Protein AF-A0A2H0G162-F1 (afdb_monomer)

Sequence (732 aa):
MFDRRSPAGIVLIYAVFAALWIVASGTLLTFTVTDPLLQSRIELAKGLAFVAVTSGLLYLLLKTWRARLDRESLLLWHFYEMPFIGMAVTSPSSQRWIQFNDRLCEIFGYSREEFAAKRWEEMTHPQDLESEVAEFERVMRGESEGYVMDKRGIRKDGAVVYVTVDVKCVRKTDGKVDYFIAMVRDITESKAAAAKIQRMTNLYAALSQCNQAIVRTGSEAELFPQVCRDAVEFGGMKLAWIGLLDATSQIVKPVASFGAGVEYLEGLSISADANFSTGRGPTGLALREDQPVWCQDFIRDARTAPWHELGASHGWAASAVLPLHRNGKVIGSFNLYAGEIDAFDEAAQTLLTEMALDISYALDNFEREAARQRAEARFALAAKVFEQSSEAITITDADNNIVRVNHAFTAITGYREADVLGQNPRLLASGRHDQDFYRVMWDAVNKGGSWQGEIWNRRKDGSVYPEWLSISRVCDVVGKVTEYIGIFSDITEHKKAEEDILRLAHFDPLTGLPNRLLLNDRVSLALSIAQRSQTPMAVLFLDLDHFKNINDTLGHHIGDELLIEMAKRLKTLVREEDTVSRLGGDEFILVLPTSDADGAAHVAEKLLEVVARRFQHEQHELVITTSIGIAMYPGDGEDFELLLKSADVAMYRAKQDGRNRYRFFKPEMQESSARNLQLENALRRALERGQLQLYYQPQVAMLDGRVIGAEALLRCIYRETPQFTLTNYYNS

Foldseek 3Di:
DPPCQPPVNLVVVLVVVLVCLVVVVVVVLVVPDPDPVVSVVVVVVSVVVSCVVSVVSSVVSVVVSVVVVVVVVVVVVCVQQPLFKKKFKAALPPQFTPDIYVNVCVQQVHDPVRNRPDHPLVFFDPVCSVVVVVQSVCVQVVVDQWDWDWGWTAHPVRDTWIKIKTKGFDADPVRGTGIIMIIIGGCRVVVVVVVVVQLLQLLVQLLVQLLVQLVVDLDPLSNQQSSQVSCVVRNVFQKKWKWFQDPPQQWTQTRYMDHFPVVVSVVDTAGLDPVDLSLLAQFSCCQVVVHKDWFLALLPDPRNVVCNVVCVVSQFGIKIKHFADAPRHGGIIMITTHNHGPSCPPSNVVSVNVSSVSRNVSNNVSVVVVVVVVVVVVVVVVVVCQQPDCWKKFKAFPVQQTQDIHPNVCVVQVDDGVRRGRHHPCVFALPPDDPVVVVVQVCCCVVVQKDWDWHWTAHPVGDIFIKTKIKGFDADPVRHTTMIMIIIDTCRVVVVVVVVVVQVVAADPLQSFGEPVVVQVLVVVLLVVCVVVVAKKKKKKKFKPCLVVCCVPVNVVVSSVLNNVLSVLLVVLDDPSKGWYDHDDRIIMIIGRRDDPVRVQVSQVVSQVSQQPWDDDDPDTDGIGMQMFMEMPPPQHSHDVSNVVQRVLQSVVCVVVPHSDYGYGDPVSVVVVVVVVVVVVVVVVLVVVVQWDWDWAFDADPPPRHGPGTDIDTDGHDDDDDDDDPPDDDDD

Secondary structure (DSSP, 8-state):
---TTSHHHHHHHHHHHHHHHHHHHHHHHHHH---HHHHHHHHHHHHHHHHHHHHHHHHHHHHHHHHHHHHHHHHHHHHHT-TT-EEEEE-TTT-BEEEE-HHHHHHHT--HHHHHH-BTGGGB-HHHHHHHHHHHHHHHTTS-SEEEEEEEEE-TTS-EEEEEEEEEEEE-TTSSEEEEEEEEEE-HHHHHHHHHHHHHHHHHHHHHHHHHHHHH-SSHHHHHHHHHHHHHHTT--SEEEEEEE-TTT-EEEEEEEEETTGGGGTT--EES-TTSGGGSSHHHHHHHHTS-EEES-TTT-GGGGGGHHHHHHHT--EEEEEEEEETTEEEEEEEEEESSTT---HHHHHHHHHHHHHHHHHHHHHHHHHHHHHHHHHHHHHHHHHHH-SSEEEEEETT--EEEE-HHHHHHH---HHHHTT--GGGGB-S-S-HHHHHHHHHHHHHHSEEEEEEEEE-TTS-EEEEEEEEEEEE-TTS-EEEEEEEEEE-HHHHHHHHHHHHHHHB-TTT-SB-HHHHHHHHHHHHHHHHHHT--EEEEEEEETTHHHHHHHH-HHHHHHHHHHHHHHHHHHS-SSSEEEEEETTEEEEEETT--HHHHHHHHHHHHHHHTS-EEETTEEE---EEEEEEEETTT-SSHHHHHHHHHHHHHHHHHTTSSSEEE--HHHHHHHHHHHHHHHHHHHHHHTT-EEEEEEEEE-TTT--EEEEEEEEEE---S------------

pLDDT: mean 86.8, std 10.55, range [28.14, 97.62]

Radius of gyration: 69.91 Å; Cα contacts (8 Å, |Δi|>4): 1158; chains: 1; bounding box: 92×84×248 Å

Mean predicted aligned error: 18.51 Å

Structure (mmCIF, N/CA/C/O backbone):
data_AF-A0A2H0G162-F1
#
_entry.id   AF-A0A2H0G162-F1
#
loop_
_atom_site.group_PDB
_atom_site.id
_atom_site.type_symbol
_atom_site.label_atom_id
_atom_site.label_alt_id
_atom_site.label_comp_id
_atom_site.label_asym_id
_atom_site.label_entity_id
_atom_site.label_seq_id
_atom_site.pdbx_PDB_ins_code
_atom_site.Cartn_x
_atom_site.Cartn_y
_atom_site.Cartn_z
_atom_site.occupancy
_atom_site.B_iso_or_equiv
_atom_site.auth_seq_id
_atom_site.auth_comp_id
_atom_site.auth_asym_id
_atom_site.auth_atom_id
_atom_site.pdbx_PDB_model_num
ATOM 1 N N . MET A 1 1 ? 28.637 -12.253 -99.901 1.00 35.78 1 MET A N 1
ATOM 2 C CA . MET A 1 1 ? 27.871 -11.010 -100.135 1.00 35.78 1 MET A CA 1
ATOM 3 C C . MET A 1 1 ? 28.815 -9.867 -99.790 1.00 35.78 1 MET A C 1
ATOM 5 O O . MET A 1 1 ? 29.050 -9.640 -98.614 1.00 35.78 1 MET A O 1
ATOM 9 N N . PHE A 1 2 ? 29.508 -9.288 -100.776 1.00 40.53 2 PHE A N 1
ATOM 10 C CA . PHE A 1 2 ? 30.519 -8.259 -100.505 1.00 40.53 2 PHE A CA 1
ATOM 11 C C . PHE A 1 2 ? 29.847 -7.077 -99.808 1.00 40.53 2 PHE A C 1
ATOM 13 O O . PHE A 1 2 ? 28.885 -6.528 -100.350 1.00 40.53 2 PHE A O 1
ATOM 20 N N . ASP A 1 3 ? 30.316 -6.721 -98.608 1.00 45.62 3 ASP A N 1
ATOM 21 C CA . ASP A 1 3 ? 29.845 -5.522 -97.929 1.00 45.62 3 ASP A CA 1
ATOM 22 C C . ASP A 1 3 ? 30.087 -4.349 -98.880 1.00 45.62 3 ASP A C 1
ATOM 24 O O . ASP A 1 3 ? 31.238 -4.001 -99.181 1.00 45.62 3 ASP A O 1
ATOM 28 N N . ARG A 1 4 ? 28.990 -3.765 -99.386 1.00 50.16 4 ARG A N 1
ATOM 29 C CA . ARG A 1 4 ? 28.976 -2.642 -100.341 1.00 50.16 4 ARG A CA 1
ATOM 30 C C . ARG A 1 4 ? 29.697 -1.395 -99.787 1.00 50.16 4 ARG A C 1
ATOM 32 O O . ARG A 1 4 ? 29.694 -0.357 -100.435 1.00 50.16 4 ARG A O 1
ATOM 39 N N . ARG A 1 5 ? 30.271 -1.486 -98.581 1.00 59.69 5 ARG A N 1
ATOM 40 C CA . ARG A 1 5 ? 30.808 -0.411 -97.742 1.00 59.69 5 ARG A CA 1
ATOM 41 C C . ARG A 1 5 ? 32.236 -0.671 -97.229 1.00 59.69 5 ARG A C 1
ATOM 43 O O . ARG A 1 5 ? 32.746 0.123 -96.447 1.00 59.69 5 ARG A O 1
ATOM 50 N N . SER A 1 6 ? 32.888 -1.745 -97.679 1.00 69.38 6 SER A N 1
ATOM 51 C CA . SER A 1 6 ? 34.336 -1.958 -97.505 1.00 69.38 6 SER A CA 1
ATOM 52 C C . SER A 1 6 ? 35.144 -1.114 -98.511 1.00 69.38 6 SER A C 1
ATOM 54 O O . SER A 1 6 ? 34.571 -0.679 -99.515 1.00 69.38 6 SER A O 1
ATOM 56 N N . PRO A 1 7 ? 36.467 -0.907 -98.328 1.00 72.44 7 PRO A N 1
ATOM 57 C CA . PRO A 1 7 ? 37.309 -0.258 -99.342 1.00 72.44 7 PRO A CA 1
ATOM 58 C C . PRO A 1 7 ? 37.157 -0.905 -100.727 1.00 72.44 7 PRO A C 1
ATOM 60 O O . PRO A 1 7 ? 37.029 -0.211 -101.732 1.00 72.44 7 PRO A O 1
ATOM 63 N N . ALA A 1 8 ? 37.046 -2.238 -100.766 1.00 75.12 8 ALA A N 1
ATOM 64 C CA . ALA A 1 8 ? 36.754 -2.992 -101.983 1.00 75.12 8 ALA A CA 1
ATOM 65 C C . ALA A 1 8 ? 35.363 -2.668 -102.564 1.00 75.12 8 ALA A C 1
ATOM 67 O O . ALA A 1 8 ? 35.210 -2.563 -103.779 1.00 75.12 8 ALA A O 1
ATOM 68 N N . GLY A 1 9 ? 34.356 -2.457 -101.711 1.00 76.19 9 GLY A N 1
ATOM 69 C CA . GLY A 1 9 ? 33.015 -2.027 -102.113 1.00 76.19 9 GLY A CA 1
ATOM 70 C C . GLY A 1 9 ? 32.983 -0.625 -102.732 1.00 76.19 9 GLY A C 1
ATOM 71 O O . GLY A 1 9 ? 32.328 -0.432 -103.754 1.00 76.19 9 GLY A O 1
ATOM 72 N N . ILE A 1 10 ? 33.732 0.333 -102.175 1.00 80.69 10 ILE A N 1
ATOM 73 C CA . ILE A 1 10 ? 33.864 1.696 -102.726 1.00 80.69 10 ILE A CA 1
ATOM 74 C C . ILE A 1 10 ? 34.536 1.657 -104.103 1.00 80.69 10 ILE A C 1
ATOM 76 O O . ILE A 1 10 ? 34.039 2.273 -105.047 1.00 80.69 10 ILE A O 1
ATOM 80 N N . VAL A 1 11 ? 35.621 0.885 -104.233 1.00 81.44 11 VAL A N 1
ATOM 81 C CA . VAL A 1 11 ? 36.318 0.680 -105.512 1.00 81.44 11 VAL A CA 1
ATOM 82 C C . VAL A 1 11 ? 35.384 0.052 -106.548 1.00 81.44 11 VAL A C 1
ATOM 84 O O . VAL A 1 11 ? 35.359 0.500 -107.691 1.00 81.44 11 VAL A O 1
ATOM 87 N N . LEU A 1 12 ? 34.564 -0.927 -106.155 1.00 82.19 12 LEU A N 1
ATOM 88 C CA . LEU A 1 12 ? 33.600 -1.567 -107.051 1.00 82.19 12 LEU A CA 1
ATOM 89 C C . LEU A 1 12 ? 32.512 -0.591 -107.528 1.00 82.19 12 LEU A C 1
ATOM 91 O O . LEU A 1 12 ? 32.215 -0.551 -108.719 1.00 82.19 12 LEU A O 1
ATOM 95 N N . ILE A 1 13 ? 31.939 0.218 -106.628 1.00 81.19 13 ILE A N 1
ATOM 96 C CA . ILE A 1 13 ? 30.923 1.231 -106.976 1.00 81.19 13 ILE A CA 1
ATOM 97 C C . ILE A 1 13 ? 31.503 2.256 -107.955 1.00 81.19 13 ILE A C 1
ATOM 99 O O . ILE A 1 13 ? 30.872 2.574 -108.965 1.00 81.19 13 ILE A O 1
ATOM 103 N N . TYR A 1 14 ? 32.719 2.734 -107.684 1.00 84.12 14 TYR A N 1
ATOM 104 C CA . TYR A 1 14 ? 33.433 3.645 -108.572 1.00 84.12 14 TYR A CA 1
ATOM 105 C C . TYR A 1 14 ? 33.688 3.013 -109.949 1.00 84.12 14 TYR A C 1
ATOM 107 O O . TYR A 1 14 ? 33.384 3.627 -110.971 1.00 84.12 14 TYR A O 1
ATOM 115 N N . ALA A 1 15 ? 34.188 1.774 -109.987 1.00 81.81 15 ALA A N 1
ATOM 116 C CA . ALA A 1 15 ? 34.491 1.061 -111.225 1.00 81.81 15 ALA A CA 1
ATOM 117 C C . ALA A 1 15 ? 33.241 0.829 -112.091 1.00 81.81 15 ALA A C 1
ATOM 119 O O . ALA A 1 15 ? 33.286 1.047 -113.301 1.00 81.81 15 ALA A O 1
ATOM 120 N N . VAL A 1 16 ? 32.112 0.448 -111.480 1.00 85.00 16 VAL A N 1
ATOM 121 C CA . VAL A 1 16 ? 30.832 0.256 -112.185 1.00 85.00 16 VAL A CA 1
ATOM 122 C C . VAL A 1 16 ? 30.326 1.572 -112.779 1.00 85.00 16 VAL A C 1
ATOM 124 O O . VAL A 1 16 ? 29.939 1.601 -113.948 1.00 85.00 16 VAL A O 1
ATOM 127 N N . PHE A 1 17 ? 30.366 2.671 -112.017 1.00 84.56 17 PHE A N 1
ATOM 128 C CA . PHE A 1 17 ? 29.961 3.989 -112.514 1.00 84.56 17 PHE A CA 1
ATOM 129 C C . PHE A 1 17 ? 30.860 4.465 -113.664 1.00 84.56 17 PHE A C 1
ATOM 131 O O . PHE A 1 17 ? 30.364 4.928 -114.693 1.00 84.56 17 PHE A O 1
ATOM 138 N N . ALA A 1 18 ? 32.178 4.301 -113.519 1.00 82.81 18 ALA A N 1
ATOM 139 C CA . ALA A 1 18 ? 33.146 4.676 -114.540 1.00 82.81 18 ALA A CA 1
ATOM 140 C C . ALA A 1 18 ? 32.936 3.896 -115.849 1.00 82.81 18 ALA A C 1
ATOM 142 O O . ALA A 1 18 ? 32.909 4.495 -116.925 1.00 82.81 18 ALA A O 1
ATOM 143 N N . ALA A 1 19 ? 32.722 2.579 -115.763 1.00 83.25 19 ALA A N 1
ATOM 144 C CA . ALA A 1 19 ? 32.454 1.735 -116.925 1.00 83.25 19 ALA A CA 1
ATOM 145 C C . ALA A 1 19 ? 31.152 2.132 -117.645 1.00 83.25 19 ALA A C 1
ATOM 147 O O . ALA A 1 19 ? 31.147 2.280 -118.869 1.00 83.25 19 ALA A O 1
ATOM 148 N N . LEU A 1 20 ? 30.069 2.371 -116.894 1.00 84.38 20 LEU A N 1
ATOM 149 C CA . LEU A 1 20 ? 28.783 2.825 -117.440 1.00 84.38 20 LEU A CA 1
ATOM 150 C C . LEU A 1 20 ? 28.909 4.159 -118.183 1.00 84.38 20 LEU A C 1
ATOM 152 O O . LEU A 1 20 ? 28.371 4.297 -119.281 1.00 84.38 20 LEU A O 1
ATOM 156 N N . TRP A 1 21 ? 29.649 5.119 -117.623 1.00 82.94 21 TRP A N 1
ATOM 157 C CA . TRP A 1 21 ? 29.884 6.411 -118.266 1.00 82.94 21 TRP A CA 1
ATOM 158 C C . TRP A 1 21 ? 30.631 6.267 -119.593 1.00 82.94 21 TRP A C 1
ATOM 160 O O . TRP A 1 21 ? 30.216 6.846 -120.600 1.00 82.94 21 TRP A O 1
ATOM 170 N N . ILE A 1 22 ? 31.721 5.491 -119.607 1.00 81.31 22 ILE A N 1
ATOM 171 C CA . ILE A 1 22 ? 32.555 5.295 -120.801 1.00 81.31 22 ILE A CA 1
ATOM 172 C C . ILE A 1 22 ? 31.717 4.722 -121.947 1.00 81.31 22 ILE A C 1
ATOM 174 O O . ILE A 1 22 ? 31.728 5.286 -123.046 1.00 81.31 22 ILE A O 1
ATOM 178 N N . VAL A 1 23 ? 30.956 3.657 -121.673 1.00 82.81 23 VAL A N 1
ATOM 179 C CA . VAL A 1 23 ? 30.134 2.965 -122.674 1.00 82.81 23 VAL A CA 1
ATOM 180 C C . VAL A 1 23 ? 28.986 3.853 -123.146 1.00 82.81 23 VAL A C 1
ATOM 182 O O . VAL A 1 23 ? 28.925 4.178 -124.330 1.00 82.81 23 VAL A O 1
ATOM 185 N N . ALA A 1 24 ? 28.119 4.308 -122.234 1.00 81.06 24 ALA A N 1
ATOM 186 C CA . ALA A 1 24 ? 26.891 5.020 -122.594 1.00 81.06 24 ALA A CA 1
ATOM 187 C C . ALA A 1 24 ? 27.177 6.341 -123.319 1.00 81.06 24 ALA A C 1
ATOM 189 O O . ALA A 1 24 ? 26.552 6.663 -124.331 1.00 81.06 24 ALA A O 1
ATOM 190 N N . SER A 1 25 ? 28.171 7.095 -122.843 1.00 78.88 25 SER A N 1
ATOM 191 C CA . SER A 1 25 ? 28.561 8.349 -123.480 1.00 78.88 25 SER A CA 1
ATOM 192 C C . SER A 1 25 ? 29.297 8.117 -124.806 1.00 78.88 25 SER A C 1
ATOM 194 O O . SER A 1 25 ? 29.261 8.973 -125.684 1.00 78.88 25 SER A O 1
ATOM 196 N N . GLY A 1 26 ? 29.994 6.986 -124.984 1.00 75.56 26 GLY A N 1
ATOM 197 C CA . GLY A 1 26 ? 30.649 6.633 -126.255 1.00 75.56 26 GLY A CA 1
ATOM 198 C C . GLY A 1 26 ? 29.636 6.329 -127.354 1.00 75.56 26 GLY A C 1
ATOM 199 O O . GLY A 1 26 ? 29.727 6.868 -128.458 1.00 75.56 26 GLY A O 1
ATOM 200 N N . THR A 1 27 ? 28.619 5.541 -127.014 1.00 77.19 27 THR A N 1
ATOM 201 C CA . THR A 1 27 ? 27.504 5.229 -127.915 1.00 77.19 27 THR A CA 1
ATOM 202 C C . THR A 1 27 ? 26.649 6.452 -128.239 1.00 77.19 27 THR A C 1
ATOM 204 O O . THR A 1 27 ? 26.214 6.610 -129.372 1.00 77.19 27 THR A O 1
ATOM 207 N N . LEU A 1 28 ? 26.428 7.361 -127.281 1.00 76.94 28 LEU A N 1
ATOM 208 C CA . LEU A 1 28 ? 25.620 8.557 -127.534 1.00 76.94 28 LEU A CA 1
ATOM 209 C C . LEU A 1 28 ? 26.306 9.519 -128.518 1.00 76.94 28 LEU A C 1
ATOM 211 O O . LEU A 1 28 ? 25.644 10.074 -129.391 1.00 76.94 28 LEU A O 1
ATOM 215 N N . LEU A 1 29 ? 27.630 9.694 -128.408 1.00 77.44 29 LEU A N 1
ATOM 216 C CA . LEU A 1 29 ? 28.386 10.591 -129.291 1.00 77.44 29 LEU A CA 1
ATOM 217 C C . LEU A 1 29 ? 28.366 10.124 -130.748 1.00 77.44 29 LEU A C 1
ATOM 219 O O . LEU A 1 29 ? 28.172 10.929 -131.653 1.00 77.44 29 LEU A O 1
ATOM 223 N N . THR A 1 30 ? 28.544 8.818 -130.955 1.00 71.94 30 THR A N 1
ATOM 224 C CA . THR A 1 30 ? 28.578 8.202 -132.290 1.00 71.94 30 THR A CA 1
ATOM 225 C C . THR A 1 30 ? 27.231 8.278 -133.007 1.00 71.94 30 THR A C 1
ATOM 227 O O . THR A 1 30 ? 27.205 8.364 -134.229 1.00 71.94 30 THR A O 1
ATOM 230 N N . PHE A 1 31 ? 26.118 8.307 -132.269 1.00 75.19 31 PHE A N 1
ATOM 231 C CA . PHE A 1 31 ? 24.780 8.467 -132.849 1.00 75.19 31 PHE A CA 1
ATOM 232 C C . PHE A 1 31 ? 24.391 9.917 -133.163 1.00 75.19 31 PHE A C 1
ATOM 234 O O . PHE A 1 31 ? 23.500 10.135 -133.979 1.00 75.19 31 PHE A O 1
ATOM 241 N N . THR A 1 32 ? 24.996 10.905 -132.502 1.00 71.50 32 THR A N 1
ATOM 242 C CA . THR A 1 32 ? 24.487 12.290 -132.508 1.00 71.50 32 THR A CA 1
ATOM 243 C C . THR A 1 32 ? 25.336 13.273 -133.306 1.00 71.50 32 THR A C 1
ATOM 245 O O . THR A 1 32 ? 24.821 14.313 -133.711 1.00 71.50 32 THR A O 1
ATOM 248 N N . VAL A 1 33 ? 26.612 12.969 -133.563 1.00 74.31 33 VAL A N 1
ATOM 249 C CA . VAL A 1 33 ? 27.542 13.892 -134.228 1.00 74.31 33 VAL A CA 1
ATOM 250 C C . VAL A 1 33 ? 28.228 13.193 -135.399 1.00 74.31 33 VAL A C 1
ATOM 252 O O . VAL A 1 33 ? 29.029 12.288 -135.199 1.00 74.31 33 VAL A O 1
ATOM 255 N N . THR A 1 34 ? 27.932 13.628 -136.626 1.00 70.88 34 THR A N 1
ATOM 256 C CA . THR A 1 34 ? 28.513 13.079 -137.867 1.00 70.88 34 THR A CA 1
ATOM 257 C C . THR A 1 34 ? 29.714 13.872 -138.399 1.00 70.88 34 THR A C 1
ATOM 259 O O . THR A 1 34 ? 30.368 13.413 -139.331 1.00 70.88 34 THR A O 1
ATOM 262 N N . ASP A 1 35 ? 30.014 15.053 -137.839 1.00 76.81 35 ASP A N 1
ATOM 263 C CA . ASP A 1 35 ? 31.179 15.872 -138.214 1.00 76.81 35 ASP A CA 1
ATOM 264 C C . ASP A 1 35 ? 32.448 15.406 -137.461 1.00 76.81 35 ASP A C 1
ATOM 266 O O . ASP A 1 35 ? 32.495 15.531 -136.230 1.00 76.81 35 ASP A O 1
ATOM 270 N N . PRO A 1 36 ? 33.499 14.926 -138.163 1.00 76.31 36 PRO A N 1
ATOM 271 C CA . PRO A 1 36 ? 34.716 14.399 -137.539 1.00 76.31 36 PRO A CA 1
ATOM 272 C C . PRO A 1 36 ? 35.464 15.412 -136.658 1.00 76.31 36 PRO A C 1
ATOM 274 O O . PRO A 1 36 ? 36.032 15.048 -135.625 1.00 76.31 36 PRO A O 1
ATOM 277 N N . LEU A 1 37 ? 35.472 16.695 -137.041 1.00 76.56 37 LEU A N 1
ATOM 278 C CA . LEU A 1 37 ? 36.187 17.749 -136.310 1.00 76.56 37 LEU A CA 1
ATOM 279 C C . LEU A 1 37 ? 35.451 18.129 -135.021 1.00 76.56 37 LEU A C 1
ATOM 281 O O . LEU A 1 37 ? 36.080 18.351 -133.980 1.00 76.56 37 LEU A O 1
ATOM 285 N N . LEU A 1 38 ? 34.117 18.168 -135.074 1.00 77.88 38 LEU A N 1
ATOM 286 C CA . LEU A 1 38 ? 33.275 18.425 -133.909 1.00 77.88 38 LEU A CA 1
ATOM 287 C C . LEU A 1 38 ? 33.291 17.235 -132.939 1.00 77.88 38 LEU A C 1
ATOM 289 O O . LEU A 1 38 ? 33.394 17.434 -131.728 1.00 77.88 38 LEU A O 1
ATOM 293 N N . GLN A 1 39 ? 33.275 16.006 -133.460 1.00 79.62 39 GLN A N 1
ATOM 294 C CA . GLN A 1 39 ? 33.338 14.778 -132.667 1.00 79.62 39 GLN A CA 1
ATOM 295 C C . GLN A 1 39 ? 34.620 14.709 -131.823 1.00 79.62 39 GLN A C 1
ATOM 297 O O . GLN A 1 39 ? 34.541 14.441 -130.626 1.00 79.62 39 GLN A O 1
ATOM 302 N N . SER A 1 40 ? 35.783 15.049 -132.395 1.00 77.31 40 SER A N 1
ATOM 303 C CA . SER A 1 40 ? 37.063 15.065 -131.666 1.00 77.31 40 SER A CA 1
ATOM 304 C C . SER A 1 40 ? 37.091 16.093 -130.524 1.00 77.31 40 SER A C 1
ATOM 306 O O . SER A 1 40 ? 37.542 15.792 -129.416 1.00 77.31 40 SER A O 1
ATOM 308 N N . ARG A 1 41 ? 36.548 17.301 -130.741 1.00 81.81 41 ARG A N 1
ATOM 309 C CA . ARG A 1 41 ? 36.449 18.321 -129.678 1.00 81.81 41 ARG A CA 1
ATOM 310 C C . ARG A 1 41 ? 35.516 17.884 -128.550 1.00 81.81 41 ARG A C 1
ATOM 312 O O . ARG A 1 41 ? 35.825 18.111 -127.380 1.00 81.81 41 ARG A O 1
ATOM 319 N N . ILE A 1 42 ? 34.394 17.253 -128.893 1.00 82.25 42 ILE A N 1
ATOM 320 C CA . ILE A 1 42 ? 33.434 16.751 -127.908 1.00 82.25 42 ILE A CA 1
ATOM 321 C C . ILE A 1 42 ? 34.014 15.550 -127.147 1.00 82.25 42 ILE A C 1
ATOM 323 O O . ILE A 1 42 ? 33.799 15.458 -125.941 1.00 82.25 42 ILE A O 1
ATOM 327 N N . GLU A 1 43 ? 34.803 14.675 -127.779 1.00 80.75 43 GLU A N 1
ATOM 328 C CA . GLU A 1 43 ? 35.516 13.601 -127.071 1.00 80.75 43 GLU A CA 1
ATOM 329 C C . GLU A 1 43 ? 36.481 14.140 -126.012 1.00 80.75 43 GLU A C 1
ATOM 331 O O . GLU A 1 43 ? 36.504 13.632 -124.888 1.00 80.75 43 GLU A O 1
ATOM 336 N N . LEU A 1 44 ? 37.230 15.199 -126.328 1.00 80.75 44 LEU A N 1
ATOM 337 C CA . LEU A 1 44 ? 38.153 15.810 -125.373 1.00 80.75 44 LEU A CA 1
ATOM 338 C C . LEU A 1 44 ? 37.399 16.462 -124.200 1.00 80.75 44 LEU A C 1
ATOM 340 O O . LEU A 1 44 ? 37.742 16.242 -123.037 1.00 80.75 44 LEU A O 1
ATOM 344 N N . ALA A 1 45 ? 36.322 17.201 -124.492 1.00 83.06 45 ALA A N 1
ATOM 345 C CA . ALA A 1 45 ? 35.452 17.791 -123.472 1.00 83.06 45 ALA A CA 1
ATOM 346 C C . ALA A 1 45 ? 34.783 16.720 -122.591 1.00 83.06 45 ALA A C 1
ATOM 348 O O . ALA A 1 45 ? 34.704 16.870 -121.371 1.00 83.06 45 ALA A O 1
ATOM 349 N N . LYS A 1 46 ? 34.362 15.601 -123.188 1.00 83.31 46 LYS A N 1
ATOM 350 C CA . LYS A 1 46 ? 33.822 14.431 -122.490 1.00 83.31 46 LYS A CA 1
ATOM 351 C C . LYS A 1 46 ? 34.864 13.787 -121.578 1.00 83.31 46 LYS A C 1
ATOM 353 O O . LYS A 1 46 ? 34.526 13.428 -120.453 1.00 83.31 46 LYS A O 1
ATOM 358 N N . GLY A 1 47 ? 36.105 13.628 -122.039 1.00 79.81 47 GLY A N 1
ATOM 359 C CA . GLY A 1 47 ? 37.202 13.094 -121.229 1.00 79.81 47 GLY A CA 1
ATOM 360 C C . GLY A 1 47 ? 37.466 13.956 -119.992 1.00 79.81 47 GLY A C 1
ATOM 361 O O . GLY A 1 47 ? 37.570 13.436 -118.883 1.00 79.81 47 GLY A O 1
ATOM 362 N N . LEU A 1 48 ? 37.466 15.280 -120.159 1.00 83.56 48 LEU A N 1
ATOM 363 C CA . LEU A 1 48 ? 37.593 16.225 -119.045 1.00 83.56 48 LEU A CA 1
ATOM 364 C C . LEU A 1 48 ? 36.388 16.166 -118.091 1.00 83.56 48 LEU A C 1
ATOM 366 O O . LEU A 1 48 ? 36.572 16.136 -116.873 1.00 83.56 48 LEU A O 1
ATOM 370 N N . ALA A 1 49 ? 35.163 16.080 -118.621 1.00 83.38 49 ALA A N 1
ATOM 371 C CA . ALA A 1 49 ? 33.952 15.926 -117.815 1.00 83.38 49 ALA A CA 1
ATOM 372 C C . ALA A 1 49 ? 33.944 14.607 -117.024 1.00 83.38 49 ALA A C 1
ATOM 374 O O . ALA A 1 49 ? 33.563 14.599 -115.855 1.00 83.38 49 ALA A O 1
ATOM 375 N N . PHE A 1 50 ? 34.418 13.509 -117.623 1.00 85.50 50 PHE A N 1
ATOM 376 C CA . PHE A 1 50 ? 34.584 12.228 -116.941 1.00 85.50 50 PHE A CA 1
ATOM 377 C C . PHE A 1 50 ? 35.506 12.371 -115.734 1.00 85.50 50 PHE A C 1
ATOM 379 O O . PHE A 1 50 ? 35.088 12.033 -114.632 1.00 85.50 50 PHE A O 1
ATOM 386 N N . VAL A 1 51 ? 36.709 12.928 -115.916 1.00 84.19 51 VAL A N 1
ATOM 387 C CA . VAL A 1 51 ? 37.672 13.118 -114.818 1.00 84.19 51 VAL A CA 1
ATOM 388 C C . VAL A 1 51 ? 37.075 13.974 -113.699 1.00 84.19 51 VAL A C 1
ATOM 390 O O . VAL A 1 51 ? 37.219 13.621 -112.530 1.00 84.19 51 VAL A O 1
ATOM 393 N N . ALA A 1 52 ? 36.370 15.061 -114.026 1.00 86.25 52 ALA A N 1
ATOM 394 C CA . ALA A 1 52 ? 35.749 15.927 -113.023 1.00 86.25 52 ALA A CA 1
ATOM 395 C C . ALA A 1 52 ? 34.646 15.207 -112.222 1.00 86.25 52 ALA A C 1
ATOM 397 O O . ALA A 1 52 ? 34.639 15.256 -110.989 1.00 86.25 52 ALA A O 1
ATOM 398 N N . VAL A 1 53 ? 33.737 14.502 -112.905 1.00 85.94 53 VAL A N 1
ATOM 399 C CA . VAL A 1 53 ? 32.604 13.807 -112.271 1.00 85.94 53 VAL A CA 1
ATOM 400 C C . VAL A 1 53 ? 33.077 12.609 -111.449 1.00 85.94 53 VAL A C 1
ATOM 402 O O . VAL A 1 53 ? 32.641 12.439 -110.308 1.00 85.94 53 VAL A O 1
ATOM 405 N N . THR A 1 54 ? 33.987 11.790 -111.980 1.00 86.56 54 THR A N 1
ATOM 406 C CA . THR A 1 54 ? 34.494 10.613 -111.264 1.00 86.56 54 THR A CA 1
ATOM 407 C C . THR A 1 54 ? 35.361 11.007 -110.072 1.00 86.56 54 THR A C 1
ATOM 409 O O . THR A 1 54 ? 35.208 10.413 -109.004 1.00 86.56 54 THR A O 1
ATOM 412 N N . SER A 1 55 ? 36.178 12.059 -110.185 1.00 84.44 55 SER A N 1
ATOM 413 C CA . SER A 1 55 ? 36.937 12.597 -109.046 1.00 84.44 55 SER A CA 1
ATOM 414 C C . SER A 1 55 ? 36.013 13.138 -107.950 1.00 84.44 55 SER A C 1
ATOM 416 O O . SER A 1 55 ? 36.239 12.867 -106.770 1.00 84.44 55 SER A O 1
ATOM 418 N N . GLY A 1 56 ? 34.930 13.837 -108.317 1.00 85.69 56 GLY A N 1
ATOM 419 C CA . GLY A 1 56 ? 33.914 14.308 -107.369 1.00 85.69 56 GLY A CA 1
ATOM 420 C C . GLY A 1 56 ? 33.177 13.166 -106.657 1.00 85.69 56 GLY A C 1
ATOM 421 O O . GLY A 1 56 ? 32.997 13.209 -105.437 1.00 85.69 56 GLY A O 1
ATOM 422 N N . LEU A 1 57 ? 32.809 12.109 -107.390 1.00 85.75 57 LEU A N 1
ATOM 423 C CA . LEU A 1 57 ? 32.174 10.913 -106.828 1.00 85.75 57 LEU A CA 1
ATOM 424 C C . LEU A 1 57 ? 33.111 10.171 -105.865 1.00 85.75 57 LEU A C 1
ATOM 426 O O . LEU A 1 57 ? 32.701 9.821 -104.757 1.00 85.75 57 LEU A O 1
ATOM 430 N N . LEU A 1 58 ? 34.372 9.961 -106.256 1.00 85.06 58 LEU A N 1
ATOM 431 C CA . LEU A 1 58 ? 35.373 9.310 -105.410 1.00 85.06 58 LEU A CA 1
ATOM 432 C C . LEU A 1 58 ? 35.620 10.111 -104.125 1.00 85.06 58 LEU A C 1
ATOM 434 O O . LEU A 1 58 ? 35.654 9.531 -103.040 1.00 85.06 58 LEU A O 1
ATOM 438 N N . TYR A 1 59 ? 35.721 11.440 -104.224 1.00 86.12 59 TYR A N 1
ATOM 439 C CA . TYR A 1 59 ? 35.856 12.318 -103.063 1.00 86.12 59 TYR A CA 1
ATOM 440 C C . TYR A 1 59 ? 34.669 12.188 -102.097 1.00 86.12 59 TYR A C 1
ATOM 442 O O . TYR A 1 59 ? 34.877 12.046 -100.893 1.00 86.12 59 TYR A O 1
ATOM 450 N N . LEU A 1 60 ? 33.427 12.180 -102.596 1.00 84.44 60 LEU A N 1
ATOM 451 C CA . LEU A 1 60 ? 32.232 12.016 -101.757 1.00 84.44 60 LEU A CA 1
ATOM 452 C C . LEU A 1 60 ? 32.188 10.647 -101.060 1.00 84.44 60 LEU A C 1
ATOM 454 O O . LEU A 1 60 ? 31.869 10.573 -99.868 1.00 84.44 60 LEU A O 1
ATOM 458 N N . LEU A 1 61 ? 32.544 9.571 -101.768 1.00 84.06 61 LEU A N 1
ATOM 459 C CA . LEU A 1 61 ? 32.613 8.222 -101.196 1.00 84.06 61 LEU A CA 1
ATOM 460 C C . LEU A 1 61 ? 33.704 8.114 -100.118 1.00 84.06 61 LEU A C 1
ATOM 462 O O . LEU A 1 61 ? 33.458 7.568 -99.044 1.00 84.06 61 LEU A O 1
ATOM 466 N N . LEU A 1 62 ? 34.883 8.697 -100.350 1.00 81.88 62 LEU A N 1
ATOM 467 C CA . LEU A 1 62 ? 35.961 8.729 -99.356 1.00 81.88 62 LEU A CA 1
ATOM 468 C C . LEU A 1 62 ? 35.613 9.610 -98.147 1.00 81.88 62 LEU A C 1
ATOM 470 O O . LEU A 1 62 ? 35.879 9.222 -97.009 1.00 81.88 62 LEU A O 1
ATOM 474 N N . LYS A 1 63 ? 34.976 10.769 -98.363 1.00 82.06 63 LYS A N 1
ATOM 475 C CA . LYS A 1 63 ? 34.543 11.682 -97.293 1.00 82.06 63 LYS A CA 1
ATOM 476 C C . LYS A 1 63 ? 33.505 11.033 -96.375 1.00 82.06 63 LYS A C 1
ATOM 478 O O . LYS A 1 63 ? 33.606 11.158 -95.159 1.00 82.06 63 LYS A O 1
ATOM 483 N N . THR A 1 64 ? 32.525 10.328 -96.942 1.00 80.06 64 THR A N 1
ATOM 484 C CA . THR A 1 64 ? 31.480 9.632 -96.167 1.00 80.06 64 THR A CA 1
ATOM 485 C C . THR A 1 64 ? 32.020 8.426 -95.401 1.00 80.06 64 THR A C 1
ATOM 487 O O . THR A 1 64 ? 31.630 8.215 -94.253 1.00 80.06 64 THR A O 1
ATOM 490 N N . TRP A 1 65 ? 32.954 7.669 -95.982 1.00 78.44 65 TRP A N 1
ATOM 491 C CA . TRP A 1 65 ? 33.632 6.569 -95.292 1.00 78.44 65 TRP A CA 1
ATOM 492 C C . TRP A 1 65 ? 34.491 7.059 -94.119 1.00 78.44 65 TRP A C 1
ATOM 494 O O . TRP A 1 65 ? 34.383 6.523 -93.015 1.00 78.44 65 TRP A O 1
ATOM 504 N N . ARG A 1 66 ? 35.272 8.131 -94.318 1.00 76.75 66 ARG A N 1
ATOM 505 C CA . ARG A 1 66 ? 36.109 8.720 -93.262 1.00 76.75 66 ARG A CA 1
ATOM 506 C C . ARG A 1 66 ? 35.281 9.286 -92.108 1.00 76.75 66 ARG A C 1
ATOM 508 O O . ARG A 1 66 ? 35.532 8.931 -90.966 1.00 76.75 66 ARG A O 1
ATOM 515 N N . ALA A 1 67 ? 34.218 10.036 -92.410 1.00 74.19 67 ALA A N 1
ATOM 516 C CA . ALA A 1 67 ? 33.305 10.562 -91.390 1.00 74.19 67 ALA A CA 1
ATOM 517 C C . ALA A 1 67 ? 32.644 9.462 -90.534 1.00 74.19 67 ALA A C 1
ATOM 519 O O . ALA A 1 67 ? 32.287 9.696 -89.380 1.00 74.19 67 ALA A O 1
ATOM 520 N N . ARG A 1 68 ? 32.464 8.254 -91.083 1.00 71.44 68 ARG A N 1
ATOM 521 C CA . ARG A 1 68 ? 31.925 7.111 -90.340 1.00 71.44 68 ARG A CA 1
ATOM 522 C C . ARG A 1 68 ? 32.962 6.471 -89.420 1.00 71.44 68 ARG A C 1
ATOM 524 O O . ARG A 1 68 ? 32.626 6.194 -88.273 1.00 71.44 68 ARG A O 1
ATOM 531 N N . LEU A 1 69 ? 34.179 6.240 -89.913 1.00 69.62 69 LEU A N 1
ATOM 532 C CA . LEU A 1 69 ? 35.292 5.747 -89.092 1.00 69.62 69 LEU A CA 1
ATOM 533 C C . LEU A 1 69 ? 35.557 6.683 -87.912 1.00 69.62 69 LEU A C 1
ATOM 535 O O . LEU A 1 69 ? 35.717 6.217 -86.784 1.00 69.62 69 LEU A O 1
ATOM 539 N N . ASP A 1 70 ? 35.506 7.992 -88.162 1.00 72.44 70 ASP A N 1
ATOM 540 C CA . ASP A 1 70 ? 35.608 9.003 -87.115 1.00 72.44 70 ASP A CA 1
ATOM 541 C C . ASP A 1 70 ? 34.456 8.860 -86.107 1.00 72.44 70 ASP A C 1
ATOM 543 O O . ASP A 1 70 ? 34.703 8.862 -84.909 1.00 72.44 70 ASP A O 1
ATOM 547 N N . ARG A 1 71 ? 33.206 8.637 -86.549 1.00 69.62 71 ARG A N 1
ATOM 548 C CA . ARG A 1 71 ? 32.039 8.476 -85.656 1.00 69.62 71 ARG A CA 1
ATOM 549 C C . ARG A 1 71 ? 32.086 7.208 -84.796 1.00 69.62 71 ARG A C 1
ATOM 551 O O . ARG A 1 71 ? 31.744 7.279 -83.620 1.00 69.62 71 ARG A O 1
ATOM 558 N N . GLU A 1 72 ? 32.480 6.065 -85.356 1.00 71.56 72 GLU A N 1
ATOM 559 C CA . GLU A 1 72 ? 32.622 4.807 -84.601 1.00 71.56 72 GLU A CA 1
ATOM 560 C C . GLU A 1 72 ? 33.772 4.904 -83.581 1.00 71.56 72 GLU A C 1
ATOM 562 O O . GLU A 1 72 ? 33.603 4.512 -82.427 1.00 71.56 72 GLU A O 1
ATOM 567 N N . SER A 1 73 ? 34.893 5.528 -83.960 1.00 69.88 73 SER A N 1
ATOM 568 C CA . SER A 1 73 ? 36.032 5.764 -83.059 1.00 69.88 73 SER A CA 1
ATOM 569 C C . SER A 1 73 ? 35.692 6.769 -81.954 1.00 69.88 73 SER A C 1
ATOM 571 O O . SER A 1 73 ? 36.065 6.574 -80.800 1.00 69.88 73 SER A O 1
ATOM 573 N N . LEU A 1 74 ? 34.929 7.816 -82.284 1.00 74.19 74 LEU A N 1
ATOM 574 C CA . LEU A 1 74 ? 34.467 8.813 -81.322 1.00 74.19 74 LEU A CA 1
ATOM 575 C C . LEU A 1 74 ? 33.521 8.186 -80.292 1.00 74.19 74 LEU A C 1
ATOM 577 O O . LEU A 1 74 ? 33.652 8.469 -79.108 1.00 74.19 74 LEU A O 1
ATOM 581 N N . LEU A 1 75 ? 32.590 7.322 -80.712 1.00 75.44 75 LEU A N 1
ATOM 582 C CA . LEU A 1 75 ? 31.672 6.629 -79.800 1.00 75.44 75 LEU A CA 1
ATOM 583 C C . LEU A 1 75 ? 32.413 5.704 -78.827 1.00 75.44 75 LEU A C 1
ATOM 585 O O . LEU A 1 75 ? 32.108 5.713 -77.637 1.00 75.44 75 LEU A O 1
ATOM 589 N N . LEU A 1 76 ? 33.403 4.949 -79.313 1.00 77.94 76 LEU A N 1
ATOM 590 C CA . LEU A 1 76 ? 34.254 4.114 -78.458 1.00 77.94 76 LEU A CA 1
ATOM 591 C C . LEU A 1 76 ? 35.059 4.958 -77.466 1.00 77.94 76 LEU A C 1
ATOM 593 O O . LEU A 1 76 ? 35.157 4.594 -76.298 1.00 77.94 76 LEU A O 1
ATOM 597 N N . TRP A 1 77 ? 35.575 6.108 -77.904 1.00 75.75 77 TRP A N 1
ATOM 598 C CA . TRP A 1 77 ? 36.283 7.037 -77.027 1.00 75.75 77 TRP A CA 1
ATOM 599 C C . TRP A 1 77 ? 35.367 7.640 -75.949 1.00 75.75 77 TRP A C 1
ATOM 601 O O . TRP A 1 77 ? 35.746 7.672 -74.785 1.00 75.75 77 TRP A O 1
ATOM 611 N N . HIS A 1 78 ? 34.131 8.026 -76.287 1.00 76.44 78 HIS A N 1
ATOM 612 C CA . HIS A 1 78 ? 33.153 8.508 -75.298 1.00 76.44 78 HIS A CA 1
ATOM 613 C C . HIS A 1 78 ? 32.743 7.419 -74.299 1.00 76.44 78 HIS A C 1
ATOM 615 O O . HIS A 1 78 ? 32.520 7.719 -73.131 1.00 76.44 78 HIS A O 1
ATOM 621 N N . PHE A 1 79 ? 32.630 6.162 -74.745 1.00 76.75 79 PHE A N 1
ATOM 622 C CA . PHE A 1 79 ? 32.359 5.038 -73.849 1.00 76.75 79 PHE A CA 1
ATOM 623 C C . PHE A 1 79 ? 33.523 4.820 -72.876 1.00 76.75 79 PHE A C 1
ATOM 625 O O . PHE A 1 79 ? 33.313 4.601 -71.686 1.00 76.75 79 PHE A O 1
ATOM 632 N N . TYR A 1 80 ? 34.745 4.915 -73.394 1.00 81.50 80 TYR A N 1
ATOM 633 C CA . TYR A 1 80 ? 35.973 4.773 -72.630 1.00 81.50 80 TYR A CA 1
ATOM 634 C C . TYR A 1 80 ? 36.181 5.911 -71.614 1.00 81.50 80 TYR A C 1
ATOM 636 O O . TYR A 1 80 ? 36.592 5.638 -70.493 1.00 81.50 80 TYR A O 1
ATOM 644 N N . GLU A 1 81 ? 35.834 7.157 -71.944 1.00 79.56 81 GLU A N 1
ATOM 645 C CA . GLU A 1 81 ? 35.915 8.319 -71.035 1.00 79.56 81 GLU A CA 1
ATOM 646 C C . GLU A 1 81 ? 34.621 8.569 -70.233 1.00 79.56 81 GLU A C 1
ATOM 648 O O . GLU A 1 81 ? 34.334 9.694 -69.821 1.00 79.56 81 GLU A O 1
ATOM 653 N N . MET A 1 82 ? 33.789 7.544 -70.007 1.00 78.75 82 MET A N 1
ATOM 654 C CA . MET A 1 82 ? 32.576 7.731 -69.207 1.00 78.75 82 MET A CA 1
ATOM 655 C C . MET A 1 82 ? 32.905 8.151 -67.761 1.00 78.75 82 MET A C 1
ATOM 657 O O . MET A 1 82 ? 33.680 7.475 -67.082 1.00 78.75 82 MET A O 1
ATOM 661 N N . PRO A 1 83 ? 32.235 9.184 -67.215 1.00 76.19 83 PRO A N 1
ATOM 662 C CA . PRO A 1 83 ? 32.593 9.772 -65.921 1.00 76.19 83 PRO A CA 1
ATOM 663 C C . PRO A 1 83 ? 32.208 8.910 -64.705 1.00 76.19 83 PRO A C 1
ATOM 665 O O . PRO A 1 83 ? 32.456 9.299 -63.569 1.00 76.19 83 PRO A O 1
ATOM 668 N N . PHE A 1 84 ? 31.587 7.744 -64.907 1.00 78.44 84 PHE A N 1
ATOM 669 C CA . PHE A 1 84 ? 31.057 6.908 -63.820 1.00 78.44 84 PHE A CA 1
ATOM 670 C C . PHE A 1 84 ? 31.797 5.578 -63.643 1.00 78.44 84 PHE A C 1
ATOM 672 O O . PHE A 1 84 ? 31.622 4.920 -62.618 1.00 78.44 84 PHE A O 1
ATOM 679 N N . ILE A 1 85 ? 32.601 5.160 -64.627 1.00 89.44 85 ILE A N 1
ATOM 680 C CA . ILE A 1 85 ? 33.295 3.869 -64.619 1.00 89.44 85 ILE A CA 1
ATOM 681 C C . ILE A 1 85 ? 34.757 4.103 -64.977 1.00 89.44 85 ILE A C 1
ATOM 683 O O . ILE A 1 85 ? 35.087 4.615 -66.042 1.00 89.44 85 ILE A O 1
ATOM 687 N N . GLY A 1 86 ? 35.637 3.692 -64.079 1.00 91.31 86 GLY A N 1
ATOM 688 C CA . GLY A 1 86 ? 37.051 3.574 -64.358 1.00 91.31 86 GLY A CA 1
ATOM 689 C C . GLY A 1 86 ? 37.314 2.378 -65.274 1.00 91.31 86 GLY A C 1
ATOM 690 O O . GLY A 1 86 ? 36.859 1.281 -64.968 1.00 91.31 86 GLY A O 1
ATOM 691 N N . MET A 1 87 ? 38.015 2.551 -66.390 1.00 91.94 87 MET A N 1
ATOM 692 C CA . MET A 1 87 ? 38.308 1.462 -67.330 1.00 91.94 87 MET A CA 1
ATOM 693 C C . MET A 1 87 ? 39.804 1.329 -67.550 1.00 91.94 87 MET A C 1
ATOM 695 O O . MET A 1 87 ? 40.464 2.310 -67.886 1.00 91.94 87 MET A O 1
ATOM 699 N N . ALA A 1 88 ? 40.325 0.116 -67.405 1.00 91.38 88 ALA A N 1
ATOM 700 C CA . ALA A 1 88 ? 41.722 -0.201 -67.640 1.00 91.38 88 ALA A CA 1
ATOM 701 C C . ALA A 1 88 ? 41.882 -1.463 -68.483 1.00 91.38 88 ALA A C 1
ATOM 703 O O . ALA A 1 88 ? 41.102 -2.405 -68.388 1.00 91.38 88 ALA A O 1
ATOM 704 N N . VAL A 1 89 ? 42.952 -1.493 -69.265 1.00 91.06 89 VAL A N 1
ATOM 705 C CA . VAL A 1 89 ? 43.463 -2.672 -69.947 1.00 91.06 89 VAL A CA 1
ATOM 706 C C . VAL A 1 89 ? 44.815 -3.009 -69.337 1.00 91.06 89 VAL A C 1
ATOM 708 O O . VAL A 1 89 ? 45.685 -2.138 -69.274 1.00 91.06 89 VAL A O 1
ATOM 711 N N . THR A 1 90 ? 45.017 -4.246 -68.889 1.00 89.31 90 THR A N 1
ATOM 712 C CA . THR A 1 90 ? 46.280 -4.687 -68.275 1.00 89.31 90 THR A CA 1
ATOM 713 C C . THR A 1 90 ? 46.908 -5.850 -69.021 1.00 89.31 90 THR A C 1
ATOM 715 O O . THR A 1 90 ? 46.235 -6.698 -69.611 1.00 89.31 90 THR A O 1
ATOM 718 N N . SER A 1 91 ? 48.239 -5.873 -68.997 1.00 85.75 91 SER A N 1
ATOM 719 C CA . SER A 1 91 ? 49.028 -6.966 -69.558 1.00 85.75 91 SER A CA 1
ATOM 720 C C . SER A 1 91 ? 49.045 -8.168 -68.605 1.00 85.75 91 SER A C 1
ATOM 722 O O . SER A 1 91 ? 49.321 -7.985 -67.418 1.00 85.75 91 SER A O 1
ATOM 724 N N . PRO A 1 92 ? 48.847 -9.403 -69.097 1.00 81.94 92 PRO A N 1
ATOM 725 C CA . PRO A 1 92 ? 48.814 -10.601 -68.263 1.00 81.94 92 PRO A CA 1
ATOM 726 C C . PRO A 1 92 ? 50.194 -10.991 -67.712 1.00 81.94 92 PRO A C 1
ATOM 728 O O . PRO A 1 92 ? 50.269 -11.663 -66.692 1.00 81.94 92 PRO A O 1
ATOM 731 N N . SER A 1 93 ? 51.289 -10.587 -68.369 1.00 76.00 93 SER A N 1
ATOM 732 C CA . SER A 1 93 ? 52.657 -10.980 -67.991 1.00 76.00 93 SER A CA 1
ATOM 733 C C . SER A 1 93 ? 53.380 -9.954 -67.122 1.00 76.00 93 SER A C 1
ATOM 735 O O . SER A 1 93 ? 54.197 -10.329 -66.288 1.00 76.00 93 SER A O 1
ATOM 737 N N . SER A 1 94 ? 53.109 -8.663 -67.325 1.00 76.06 94 SER A N 1
ATOM 738 C CA . SER A 1 94 ? 53.740 -7.577 -66.567 1.00 76.06 94 SER A CA 1
ATOM 739 C C . SER A 1 94 ? 52.820 -6.952 -65.524 1.00 76.06 94 SER A C 1
ATOM 741 O O . SER A 1 94 ? 53.304 -6.158 -64.719 1.00 76.06 94 SER A O 1
ATOM 743 N N . GLN A 1 95 ? 51.512 -7.248 -65.579 1.00 70.50 95 GLN A N 1
ATOM 744 C CA . GLN A 1 95 ? 50.453 -6.658 -64.743 1.00 70.50 95 GLN A CA 1
ATOM 745 C C . GLN A 1 95 ? 50.431 -5.120 -64.759 1.00 70.50 95 GLN A C 1
ATOM 747 O O . GLN A 1 95 ? 49.786 -4.481 -63.931 1.00 70.50 95 GLN A O 1
ATOM 752 N N . ARG A 1 96 ? 51.119 -4.508 -65.731 1.00 79.75 96 ARG A N 1
ATOM 753 C CA . ARG A 1 96 ? 51.123 -3.063 -65.947 1.00 79.75 96 ARG A CA 1
ATOM 754 C C . ARG A 1 96 ? 49.932 -2.651 -66.795 1.00 79.75 96 ARG A C 1
ATOM 756 O O . ARG A 1 96 ? 49.466 -3.409 -67.654 1.00 79.75 96 ARG A O 1
ATOM 763 N N . TRP A 1 97 ? 49.496 -1.418 -66.581 1.00 86.94 97 TRP A N 1
ATOM 764 C CA . TRP A 1 97 ? 48.466 -0.788 -67.386 1.00 86.94 97 TRP A CA 1
ATOM 765 C C . TRP A 1 97 ? 48.955 -0.602 -68.826 1.00 86.94 97 TRP A C 1
ATOM 767 O O . TRP A 1 97 ? 49.981 0.028 -69.072 1.00 86.94 97 TRP A O 1
ATOM 777 N N . ILE A 1 98 ? 48.218 -1.164 -69.779 1.00 85.56 98 ILE A N 1
ATOM 778 C CA . ILE A 1 98 ? 48.375 -0.894 -71.211 1.00 85.56 98 ILE A CA 1
ATOM 779 C C . ILE A 1 98 ? 47.661 0.417 -71.543 1.00 85.56 98 ILE A C 1
ATOM 781 O O . ILE A 1 98 ? 48.193 1.260 -72.259 1.00 85.56 98 ILE A O 1
ATOM 785 N N . GLN A 1 99 ? 46.452 0.588 -71.007 1.00 87.81 99 GLN A N 1
ATOM 786 C CA . GLN A 1 99 ? 45.598 1.740 -71.260 1.00 87.81 99 GLN A CA 1
ATOM 787 C C . GLN A 1 99 ? 44.630 1.926 -70.080 1.00 87.81 99 GLN A C 1
ATOM 789 O O . GLN A 1 99 ? 44.180 0.938 -69.513 1.00 87.81 99 GLN A O 1
ATOM 794 N N . PHE A 1 100 ? 44.331 3.163 -69.680 1.00 91.44 100 PHE A N 1
ATOM 795 C CA . PHE A 1 100 ? 43.347 3.481 -68.631 1.00 91.44 100 PHE A CA 1
ATOM 796 C C . PHE A 1 100 ? 42.786 4.906 -68.783 1.00 91.44 100 PHE A C 1
ATOM 798 O O . PHE A 1 100 ? 43.447 5.772 -69.381 1.00 91.44 100 PHE A O 1
ATOM 805 N N . ASN A 1 101 ? 41.533 5.111 -68.373 1.00 91.94 101 ASN A N 1
ATOM 806 C CA . ASN A 1 101 ? 40.816 6.382 -68.524 1.00 91.94 101 ASN A CA 1
ATOM 807 C C . ASN A 1 101 ? 41.057 7.329 -67.338 1.00 91.94 101 ASN A C 1
ATOM 809 O O . ASN A 1 101 ? 41.565 6.914 -66.292 1.00 91.94 101 ASN A O 1
ATOM 813 N N . ASP A 1 102 ? 40.674 8.598 -67.487 1.00 88.75 102 ASP A N 1
ATOM 814 C CA . ASP A 1 102 ? 40.920 9.608 -66.450 1.00 88.75 102 ASP A CA 1
ATOM 815 C C . ASP A 1 102 ? 40.084 9.346 -65.184 1.00 88.75 102 ASP A C 1
ATOM 817 O O . ASP A 1 102 ? 40.530 9.616 -64.067 1.00 88.75 102 ASP A O 1
ATOM 821 N N . ARG A 1 103 ? 38.920 8.694 -65.320 1.00 92.56 103 ARG A N 1
ATOM 822 C CA . ARG A 1 103 ? 38.075 8.330 -64.175 1.00 92.56 103 ARG A CA 1
ATOM 823 C C . ARG A 1 103 ? 38.770 7.383 -63.187 1.00 92.56 103 ARG A C 1
ATOM 825 O O . ARG A 1 103 ? 38.550 7.499 -61.984 1.00 92.56 103 ARG A O 1
ATOM 832 N N . LEU A 1 104 ? 39.622 6.463 -63.647 1.00 90.50 104 LEU A N 1
ATOM 833 C CA . LEU A 1 104 ? 40.419 5.606 -62.753 1.00 90.50 104 LEU A CA 1
ATOM 834 C C . LEU A 1 104 ? 41.400 6.413 -61.900 1.00 90.50 104 LEU A C 1
ATOM 836 O O . LEU A 1 104 ? 41.529 6.156 -60.702 1.00 90.50 104 LEU A O 1
ATOM 840 N N . CYS A 1 105 ? 42.054 7.404 -62.507 1.00 90.94 105 CYS A N 1
ATOM 841 C CA . CYS A 1 105 ? 42.949 8.319 -61.805 1.00 90.94 105 CYS A CA 1
ATOM 842 C C . CYS A 1 105 ? 42.200 9.088 -60.711 1.00 90.94 105 CYS A C 1
ATOM 844 O O . CYS A 1 105 ? 42.696 9.185 -59.592 1.00 90.94 105 CYS A O 1
ATOM 846 N N . GLU A 1 106 ? 40.989 9.571 -61.005 1.00 90.12 106 GLU A N 1
ATOM 847 C CA . GLU A 1 106 ? 40.134 10.267 -60.034 1.00 90.12 106 GLU A CA 1
ATOM 848 C C . GLU A 1 106 ? 39.733 9.374 -58.851 1.00 90.12 106 GLU A C 1
ATOM 850 O O . GLU A 1 106 ? 39.828 9.807 -57.704 1.00 90.12 106 GLU A O 1
ATOM 855 N N . ILE A 1 107 ? 39.321 8.124 -59.103 1.00 91.06 107 ILE A N 1
ATOM 856 C CA . ILE A 1 107 ? 38.883 7.183 -58.052 1.00 91.06 107 ILE A CA 1
ATOM 857 C C . ILE A 1 107 ? 40.005 6.918 -57.037 1.00 91.06 107 ILE A C 1
ATOM 859 O O . ILE A 1 107 ? 39.751 6.883 -55.828 1.00 91.06 107 ILE A O 1
ATOM 863 N N . PHE A 1 108 ? 41.239 6.739 -57.517 1.00 92.12 108 PHE A N 1
ATOM 864 C CA . PHE A 1 108 ? 42.396 6.415 -56.675 1.00 92.12 108 PHE A CA 1
ATOM 865 C C . PHE A 1 108 ? 43.244 7.638 -56.271 1.00 92.12 108 PHE A C 1
ATOM 867 O O . PHE A 1 108 ? 44.129 7.519 -55.423 1.00 92.12 108 PHE A O 1
ATOM 874 N N . GLY A 1 109 ? 42.977 8.820 -56.831 1.00 91.12 109 GLY A N 1
ATOM 875 C CA . GLY A 1 109 ? 43.660 10.076 -56.497 1.00 91.12 109 GLY A CA 1
ATOM 876 C C . GLY A 1 109 ? 45.101 10.194 -57.013 1.00 91.12 109 GLY A C 1
ATOM 877 O O . GLY A 1 109 ? 45.881 10.976 -56.468 1.00 91.12 109 GLY A O 1
ATOM 878 N N . TYR A 1 110 ? 45.482 9.421 -58.032 1.00 91.31 110 TYR A N 1
ATOM 879 C CA . TYR A 1 110 ? 46.816 9.482 -58.646 1.00 91.31 110 TYR A CA 1
ATOM 880 C C . TYR A 1 110 ? 46.811 10.355 -59.902 1.00 91.31 110 TYR A C 1
ATOM 882 O O . TYR A 1 110 ? 45.818 10.409 -60.624 1.00 91.31 110 TYR A O 1
ATOM 890 N N . SER A 1 111 ? 47.939 11.001 -60.212 1.00 91.88 111 SER A N 1
ATOM 891 C CA . SER A 1 111 ? 48.123 11.590 -61.543 1.00 91.88 111 SER A CA 1
ATOM 892 C C . SER A 1 111 ? 48.258 10.488 -62.601 1.00 91.88 111 SER A C 1
ATOM 894 O O . SER A 1 111 ? 48.601 9.348 -62.286 1.00 91.88 111 SER A O 1
ATOM 896 N N . ARG A 1 112 ? 48.041 10.816 -63.880 1.00 89.50 112 ARG A N 1
ATOM 897 C CA . ARG A 1 112 ? 48.152 9.837 -64.975 1.00 89.50 112 ARG A CA 1
ATOM 898 C C . ARG A 1 112 ? 49.539 9.187 -65.057 1.00 89.50 112 ARG A C 1
ATOM 900 O O . ARG A 1 112 ? 49.641 7.989 -65.303 1.00 89.50 112 ARG A O 1
ATOM 907 N N . GLU A 1 113 ? 50.598 9.959 -64.820 1.00 88.56 113 GLU A N 1
ATOM 908 C CA . GLU A 1 113 ? 51.980 9.461 -64.815 1.00 88.56 113 GLU A CA 1
ATOM 909 C C . GLU A 1 113 ? 52.245 8.529 -63.627 1.00 88.56 113 GLU A C 1
ATOM 911 O O . GLU A 1 113 ? 52.845 7.466 -63.788 1.00 88.56 113 GLU A O 1
ATOM 916 N N . GLU A 1 114 ? 51.750 8.894 -62.442 1.00 88.81 114 GLU A N 1
ATOM 917 C CA . GLU A 1 114 ? 51.882 8.083 -61.231 1.00 88.81 114 GLU A CA 1
ATOM 918 C C . GLU A 1 114 ? 51.092 6.778 -61.352 1.00 88.81 114 GLU A C 1
ATOM 920 O O . GLU A 1 114 ? 51.619 5.711 -61.040 1.00 88.81 114 GLU A O 1
ATOM 925 N N . PHE A 1 115 ? 49.853 6.849 -61.847 1.00 89.56 115 PHE A N 1
ATOM 926 C CA . PHE A 1 115 ? 48.973 5.696 -62.006 1.00 89.56 115 PHE A CA 1
ATOM 927 C C . PHE A 1 115 ? 49.547 4.685 -63.006 1.00 89.56 115 PHE A C 1
ATOM 929 O O . PHE A 1 115 ? 49.559 3.490 -62.724 1.00 89.56 115 PHE A O 1
ATOM 936 N N . ALA A 1 116 ? 50.118 5.150 -64.126 1.00 88.31 116 ALA A N 1
ATOM 937 C CA . ALA A 1 116 ? 50.759 4.288 -65.124 1.00 88.31 116 ALA A CA 1
ATOM 938 C C . ALA A 1 116 ? 51.921 3.447 -64.558 1.00 88.31 116 ALA A C 1
ATOM 940 O O . ALA A 1 116 ? 52.195 2.357 -65.065 1.00 88.31 116 ALA A O 1
ATOM 941 N N . ALA A 1 117 ? 52.604 3.940 -63.520 1.00 87.06 117 ALA A N 1
ATOM 942 C CA . ALA A 1 117 ? 53.706 3.241 -62.862 1.00 87.06 117 ALA A CA 1
ATOM 943 C C . ALA A 1 117 ? 53.247 2.234 -61.791 1.00 87.06 117 ALA A C 1
ATOM 945 O O . ALA A 1 117 ? 54.051 1.399 -61.371 1.00 87.06 117 ALA A O 1
ATOM 946 N N . LYS A 1 118 ? 51.984 2.304 -61.352 1.00 88.50 118 LYS A N 1
ATOM 947 C CA . LYS A 1 118 ? 51.404 1.404 -60.349 1.00 88.50 118 LYS A CA 1
ATOM 948 C C . LYS A 1 118 ? 50.964 0.078 -60.953 1.00 88.50 118 LYS A C 1
ATOM 950 O O . LYS A 1 118 ? 50.753 -0.046 -62.158 1.00 88.50 118 LYS A O 1
ATOM 955 N N . ARG A 1 119 ? 50.784 -0.910 -60.081 1.00 89.00 119 ARG A N 1
ATOM 956 C CA . ARG A 1 119 ? 50.079 -2.161 -60.385 1.00 89.00 119 ARG A CA 1
ATOM 957 C C . ARG A 1 119 ? 48.811 -2.255 -59.553 1.00 89.00 119 ARG A C 1
ATOM 959 O O . ARG A 1 119 ? 48.705 -1.607 -58.512 1.00 89.00 119 ARG A O 1
ATOM 966 N N . TRP A 1 120 ? 47.852 -3.056 -60.000 1.00 88.19 120 TRP A N 1
ATOM 967 C CA . TRP A 1 120 ? 46.580 -3.192 -59.294 1.00 88.19 120 TRP A CA 1
ATOM 968 C C . TRP A 1 120 ? 46.752 -3.806 -57.893 1.00 88.19 120 TRP A C 1
ATOM 970 O O . TRP A 1 120 ? 46.010 -3.425 -56.988 1.00 88.19 120 TRP A O 1
ATOM 980 N N . GLU A 1 121 ? 47.762 -4.659 -57.667 1.00 89.50 121 GLU A N 1
ATOM 981 C CA . GLU A 1 121 ? 48.066 -5.224 -56.343 1.00 89.50 121 GLU A CA 1
ATOM 982 C C . GLU A 1 121 ? 48.460 -4.141 -55.334 1.00 89.50 121 GLU A C 1
ATOM 984 O O . GLU A 1 121 ? 48.064 -4.186 -54.175 1.00 89.50 121 GLU A O 1
ATOM 989 N N . GLU A 1 122 ? 49.212 -3.130 -55.780 1.00 88.00 122 GLU A N 1
ATOM 990 C CA . GLU A 1 122 ? 49.725 -2.047 -54.927 1.00 88.00 122 GLU A CA 1
ATOM 991 C C . GLU A 1 122 ? 48.631 -1.078 -54.472 1.00 88.00 122 GLU A C 1
ATOM 993 O O . GLU A 1 122 ? 48.831 -0.314 -53.531 1.00 88.00 122 GLU A O 1
ATOM 998 N N . MET A 1 123 ? 47.490 -1.094 -55.158 1.00 89.75 123 MET A N 1
ATOM 999 C CA . MET A 1 123 ? 46.328 -0.263 -54.852 1.00 89.75 123 MET A CA 1
ATOM 1000 C C . MET A 1 123 ? 45.222 -1.058 -54.160 1.00 89.75 123 MET A C 1
ATOM 1002 O O . MET A 1 123 ? 44.178 -0.493 -53.843 1.00 89.75 123 MET A O 1
ATOM 1006 N N . THR A 1 124 ? 45.411 -2.360 -53.959 1.00 91.50 124 THR A N 1
ATOM 1007 C CA . THR A 1 124 ? 44.430 -3.228 -53.309 1.00 91.50 124 THR A CA 1
ATOM 1008 C C . THR A 1 124 ? 44.750 -3.318 -51.824 1.00 91.50 124 THR A C 1
ATOM 1010 O O . THR A 1 124 ? 45.907 -3.447 -51.426 1.00 91.50 124 THR A O 1
ATOM 1013 N N . HIS A 1 125 ? 43.726 -3.215 -50.981 1.00 93.44 125 HIS A N 1
ATOM 1014 C CA . HIS A 1 125 ? 43.908 -3.286 -49.539 1.00 93.44 125 HIS A CA 1
ATOM 1015 C C . HIS A 1 125 ? 44.482 -4.660 -49.128 1.00 93.44 125 HIS A C 1
ATOM 1017 O O . HIS A 1 125 ? 44.002 -5.677 -49.632 1.00 93.44 125 HIS A O 1
ATOM 1023 N N . PRO A 1 126 ? 45.443 -4.738 -48.182 1.00 90.19 126 PRO A N 1
ATOM 1024 C CA . PRO A 1 126 ? 46.130 -5.988 -47.833 1.00 90.19 126 PRO A CA 1
ATOM 1025 C C . PRO A 1 126 ? 45.211 -7.162 -47.480 1.00 90.19 126 PRO A C 1
ATOM 1027 O O . PRO A 1 126 ? 45.528 -8.304 -47.786 1.00 90.19 126 PRO A O 1
ATOM 1030 N N . GLN A 1 127 ? 44.065 -6.879 -46.857 1.00 90.94 127 GLN A N 1
ATOM 1031 C CA . GLN A 1 127 ? 43.076 -7.900 -46.487 1.00 90.94 127 GLN A CA 1
ATOM 1032 C C . GLN A 1 127 ? 42.295 -8.479 -47.680 1.00 90.94 127 GLN A C 1
ATOM 1034 O O . GLN A 1 127 ? 41.766 -9.577 -47.563 1.00 90.94 127 GLN A O 1
ATOM 1039 N N . ASP A 1 128 ? 42.214 -7.760 -48.804 1.00 91.75 128 ASP A N 1
ATOM 1040 C CA . ASP A 1 128 ? 41.456 -8.191 -49.989 1.00 91.75 128 ASP A CA 1
ATOM 1041 C C . ASP A 1 128 ? 42.385 -8.731 -51.096 1.00 91.75 128 ASP A C 1
ATOM 1043 O O . ASP A 1 128 ? 41.929 -9.391 -52.030 1.00 91.75 128 ASP A O 1
ATOM 1047 N N . LEU A 1 129 ? 43.699 -8.488 -50.973 1.00 91.50 129 LEU A N 1
ATOM 1048 C CA . LEU A 1 129 ? 44.710 -8.830 -51.975 1.00 91.50 129 LEU A CA 1
ATOM 1049 C C . LEU A 1 129 ? 44.783 -10.336 -52.257 1.00 91.50 129 LEU A C 1
ATOM 1051 O O . LEU A 1 129 ? 44.807 -10.736 -53.416 1.00 91.50 129 LEU A O 1
ATOM 1055 N N . GLU A 1 130 ? 44.796 -11.170 -51.216 1.00 92.50 130 GLU A N 1
ATOM 1056 C CA . GLU A 1 130 ? 44.873 -12.631 -51.370 1.00 92.50 130 GLU A CA 1
ATOM 1057 C C . GLU A 1 130 ? 43.679 -13.179 -52.163 1.00 92.50 130 GLU A C 1
ATOM 1059 O O . GLU A 1 130 ? 43.842 -14.006 -53.060 1.00 92.50 130 GLU A O 1
ATOM 1064 N N . SER A 1 131 ? 42.482 -12.658 -51.881 1.00 91.69 131 SER A N 1
ATOM 1065 C CA . SER A 1 131 ? 41.252 -13.073 -52.559 1.00 91.69 131 SER A CA 1
ATOM 1066 C C . SER A 1 131 ? 41.241 -12.661 -54.032 1.00 91.69 131 SER A C 1
ATOM 1068 O O . SER A 1 131 ? 40.846 -13.447 -54.890 1.00 91.69 131 SER A O 1
ATOM 1070 N N . GLU A 1 132 ? 41.704 -11.451 -54.352 1.00 92.12 132 GLU A N 1
ATOM 1071 C CA . GLU A 1 132 ? 41.745 -10.986 -55.740 1.00 92.12 132 GLU A CA 1
ATOM 1072 C C . GLU A 1 132 ? 42.829 -11.688 -56.568 1.00 92.12 132 GLU A C 1
ATOM 1074 O O . GLU A 1 132 ? 42.588 -12.037 -57.723 1.00 92.12 132 GLU A O 1
ATOM 1079 N N . VAL A 1 133 ? 44.000 -11.957 -55.981 1.00 91.88 133 VAL A N 1
ATOM 1080 C CA . VAL A 1 133 ? 45.059 -12.740 -56.639 1.00 91.88 133 VAL A CA 1
ATOM 1081 C C . VAL A 1 133 ? 44.555 -14.141 -56.982 1.00 91.88 133 VAL A C 1
ATOM 1083 O O . VAL A 1 133 ? 44.782 -14.605 -58.099 1.00 91.88 133 VAL A O 1
ATOM 1086 N N . ALA A 1 134 ? 43.815 -14.793 -56.081 1.00 92.12 134 ALA A N 1
ATOM 1087 C CA . ALA A 1 134 ? 43.240 -16.110 -56.342 1.00 92.12 134 ALA A CA 1
ATOM 1088 C C . ALA A 1 134 ? 42.263 -16.104 -57.536 1.00 92.12 134 ALA A C 1
ATOM 1090 O O . ALA A 1 134 ? 42.327 -16.990 -58.394 1.00 92.12 134 ALA A O 1
ATOM 1091 N N . GLU A 1 135 ? 41.393 -15.092 -57.640 1.00 93.19 135 GLU A N 1
ATOM 1092 C CA . GLU A 1 135 ? 40.491 -14.934 -58.791 1.00 93.19 135 GLU A CA 1
ATOM 1093 C C . GLU A 1 135 ? 41.256 -14.618 -60.086 1.00 93.19 135 GLU A C 1
ATOM 1095 O O . GLU A 1 135 ? 40.962 -15.191 -61.141 1.00 93.19 135 GLU A O 1
ATOM 1100 N N . PHE A 1 136 ? 42.288 -13.772 -60.019 1.00 90.44 136 PHE A N 1
ATOM 1101 C CA . PHE A 1 136 ? 43.153 -13.468 -61.159 1.00 90.44 136 PHE A CA 1
ATOM 1102 C C . PHE A 1 136 ? 43.870 -14.724 -61.684 1.00 90.44 136 PHE A C 1
ATOM 1104 O O . PHE A 1 136 ? 43.862 -14.997 -62.889 1.00 90.44 136 PHE A O 1
ATOM 1111 N N . GLU A 1 137 ? 44.438 -15.540 -60.793 1.00 90.50 137 GLU A N 1
ATOM 1112 C CA . GLU A 1 137 ? 45.092 -16.802 -61.148 1.00 90.50 137 GLU A CA 1
ATOM 1113 C C . GLU A 1 137 ? 44.118 -17.815 -61.754 1.00 90.50 137 GLU A C 1
ATOM 1115 O O . GLU A 1 137 ? 44.450 -18.480 -62.740 1.00 90.50 137 GLU A O 1
ATOM 1120 N N . ARG A 1 138 ? 42.896 -17.907 -61.221 1.00 92.88 138 ARG A N 1
ATOM 1121 C CA . ARG A 1 138 ? 41.832 -18.762 -61.762 1.00 92.88 138 ARG A CA 1
ATOM 1122 C C . ARG A 1 138 ? 41.516 -18.409 -63.220 1.00 92.88 138 ARG A C 1
ATOM 1124 O O . ARG A 1 138 ? 41.417 -19.298 -64.069 1.00 92.88 138 ARG A O 1
ATOM 1131 N N . VAL A 1 139 ? 41.433 -17.119 -63.555 1.00 90.94 139 VAL A N 1
ATOM 1132 C CA . VAL A 1 139 ? 41.248 -16.675 -64.950 1.00 90.94 139 VAL A CA 1
ATOM 1133 C C . VAL A 1 139 ? 42.479 -16.991 -65.810 1.00 90.94 139 VAL A C 1
ATOM 1135 O O . VAL A 1 139 ? 42.340 -17.468 -66.944 1.00 90.94 139 VAL A O 1
ATOM 1138 N N . MET A 1 140 ? 43.688 -16.803 -65.272 1.00 87.88 140 MET A N 1
ATOM 1139 C CA . MET A 1 140 ? 44.940 -17.137 -65.965 1.00 87.88 140 MET A CA 1
ATOM 1140 C C . MET A 1 140 ? 45.058 -18.631 -66.298 1.00 87.88 140 MET A C 1
ATOM 1142 O O . MET A 1 140 ? 45.536 -18.969 -67.383 1.00 87.88 140 MET A O 1
ATOM 1146 N N . ARG A 1 141 ? 44.572 -19.525 -65.424 1.00 88.56 141 ARG A N 1
ATOM 1147 C CA . ARG A 1 141 ? 44.532 -20.983 -65.657 1.00 88.56 141 ARG A CA 1
ATOM 1148 C C . ARG A 1 141 ? 43.451 -21.434 -66.646 1.00 88.56 141 ARG A C 1
ATOM 1150 O O . ARG A 1 141 ? 43.443 -22.597 -67.034 1.00 88.56 141 ARG A O 1
ATOM 1157 N N . GLY A 1 142 ? 42.570 -20.535 -67.090 1.00 86.25 142 GLY A N 1
ATOM 1158 C CA . GLY A 1 142 ? 41.473 -20.875 -68.003 1.00 86.25 142 GLY A CA 1
ATOM 1159 C C . GLY A 1 142 ? 40.226 -21.427 -67.311 1.00 86.25 142 GLY A C 1
ATOM 1160 O O . GLY A 1 142 ? 39.333 -21.927 -67.984 1.00 86.25 142 GLY A O 1
ATOM 1161 N N . GLU A 1 143 ? 40.148 -21.333 -65.983 1.00 89.38 143 GLU A N 1
ATOM 1162 C CA . GLU A 1 143 ? 39.016 -21.830 -65.186 1.00 89.38 143 GLU A CA 1
ATOM 1163 C C . GLU A 1 143 ? 37.837 -20.836 -65.166 1.00 89.38 143 GLU A C 1
ATOM 1165 O O . GLU A 1 143 ? 36.730 -21.186 -64.762 1.00 89.38 143 GLU A O 1
ATOM 1170 N N . SER A 1 144 ? 38.062 -19.587 -65.585 1.00 90.00 144 SER A N 1
ATOM 1171 C CA . SER A 1 144 ? 37.042 -18.543 -65.725 1.00 90.00 144 SER A CA 1
ATOM 1172 C C . SER A 1 144 ? 37.413 -17.571 -66.853 1.00 90.00 144 SER A C 1
ATOM 1174 O O . SER A 1 144 ? 38.585 -17.439 -67.207 1.00 90.00 144 SER A O 1
ATOM 1176 N N . GLU A 1 145 ? 36.423 -16.868 -67.405 1.00 91.31 145 GLU A N 1
ATOM 1177 C CA . GLU A 1 145 ? 36.611 -15.803 -68.413 1.00 91.31 145 GLU A CA 1
ATOM 1178 C C . GLU A 1 145 ? 36.722 -14.397 -67.782 1.00 91.31 145 GLU A C 1
ATOM 1180 O O . GLU A 1 145 ? 36.928 -13.394 -68.466 1.00 91.31 145 GLU A O 1
ATOM 1185 N N . GLY A 1 146 ? 36.575 -14.313 -66.460 1.00 92.25 146 GLY A N 1
ATOM 1186 C CA . GLY A 1 146 ? 36.588 -13.070 -65.696 1.00 92.25 146 GLY A CA 1
ATOM 1187 C C . GLY A 1 146 ? 36.112 -13.260 -64.256 1.00 92.25 146 GLY A C 1
ATOM 1188 O O . GLY A 1 146 ? 35.775 -14.380 -63.860 1.00 92.25 146 GLY A O 1
ATOM 1189 N N . TYR A 1 147 ? 36.066 -12.176 -63.487 1.00 94.69 147 TYR A N 1
ATOM 1190 C CA . TYR A 1 147 ? 35.531 -12.141 -62.125 1.00 94.69 147 TYR A CA 1
ATOM 1191 C C . TYR A 1 147 ? 34.929 -10.772 -61.801 1.00 94.69 147 TYR A C 1
ATOM 1193 O O . TYR A 1 147 ? 35.320 -9.756 -62.374 1.00 94.69 147 TYR A O 1
ATOM 1201 N N . VAL A 1 148 ? 33.976 -10.756 -60.868 1.00 95.38 148 VAL A N 1
ATOM 1202 C CA . VAL A 1 148 ? 33.399 -9.530 -60.309 1.00 95.38 148 VAL A CA 1
ATOM 1203 C C . VAL A 1 148 ? 33.492 -9.606 -58.795 1.00 95.38 148 VAL A C 1
ATOM 1205 O O . VAL A 1 148 ? 33.060 -10.601 -58.213 1.00 95.38 148 VAL A O 1
ATOM 1208 N N . MET A 1 149 ? 34.025 -8.568 -58.155 1.00 94.75 149 MET A N 1
ATOM 1209 C CA . MET A 1 149 ? 34.087 -8.500 -56.697 1.00 94.75 149 MET A CA 1
ATOM 1210 C C . MET A 1 149 ? 34.033 -7.067 -56.169 1.00 94.75 149 MET A C 1
ATOM 1212 O O . MET A 1 149 ? 34.529 -6.135 -56.804 1.00 94.75 149 MET A O 1
ATOM 1216 N N . ASP A 1 150 ? 33.467 -6.914 -54.975 1.00 94.12 150 ASP A N 1
ATOM 1217 C CA . ASP A 1 150 ? 33.630 -5.712 -54.163 1.00 94.12 150 ASP A CA 1
ATOM 1218 C C . ASP A 1 150 ? 34.928 -5.840 -53.363 1.00 94.12 150 ASP A C 1
ATOM 1220 O O . ASP A 1 150 ? 35.143 -6.847 -52.687 1.00 94.12 150 ASP A O 1
ATOM 1224 N N . LYS A 1 151 ? 35.775 -4.814 -53.404 1.00 92.81 151 LYS A N 1
ATOM 1225 C CA . LYS A 1 151 ? 37.031 -4.770 -52.651 1.00 92.81 151 LYS A CA 1
ATOM 1226 C C . LYS A 1 151 ? 37.336 -3.363 -52.148 1.00 92.81 151 LYS A C 1
ATOM 1228 O O . LYS A 1 151 ? 36.775 -2.372 -52.624 1.00 92.81 151 LYS A O 1
ATOM 1233 N N . ARG A 1 152 ? 38.268 -3.263 -51.205 1.00 93.81 152 ARG A N 1
ATOM 1234 C CA . ARG A 1 152 ? 38.848 -1.995 -50.760 1.00 93.81 152 ARG A CA 1
ATOM 1235 C C . ARG A 1 152 ? 40.076 -1.667 -51.599 1.00 93.81 152 ARG A C 1
ATOM 1237 O O . ARG A 1 152 ? 41.029 -2.440 -51.682 1.00 93.81 152 ARG A O 1
ATOM 1244 N N . GLY A 1 153 ? 40.044 -0.495 -52.210 1.00 91.25 153 GLY A N 1
ATOM 1245 C CA . GLY A 1 153 ? 41.185 0.166 -52.813 1.00 91.25 153 GLY A CA 1
ATOM 1246 C C . GLY A 1 153 ? 41.847 1.133 -51.835 1.00 91.25 153 GLY A C 1
ATOM 1247 O O . GLY A 1 153 ? 41.191 1.669 -50.943 1.00 91.25 153 GLY A O 1
ATOM 1248 N N . ILE A 1 154 ? 43.139 1.380 -52.016 1.00 92.12 154 ILE A N 1
ATOM 1249 C CA . ILE A 1 154 ? 43.898 2.395 -51.284 1.00 92.12 154 ILE A CA 1
ATOM 1250 C C . ILE A 1 154 ? 44.163 3.566 -52.231 1.00 92.12 154 ILE A C 1
ATOM 1252 O O . ILE A 1 154 ? 44.746 3.393 -53.304 1.00 92.12 154 ILE A O 1
ATOM 1256 N N . ARG A 1 155 ? 43.714 4.759 -51.838 1.00 93.19 155 ARG A N 1
ATOM 1257 C CA . ARG A 1 155 ? 43.981 6.017 -52.541 1.00 93.19 155 ARG A CA 1
ATOM 1258 C C . ARG A 1 155 ? 45.400 6.517 -52.266 1.00 93.19 155 ARG A C 1
ATOM 1260 O O . ARG A 1 155 ? 46.055 6.095 -51.314 1.00 93.19 155 ARG A O 1
ATOM 1267 N N . LYS A 1 156 ? 45.871 7.475 -53.068 1.00 90.69 156 LYS A N 1
ATOM 1268 C CA . LYS A 1 156 ? 47.190 8.115 -52.905 1.00 90.69 156 LYS A CA 1
ATOM 1269 C C . LYS A 1 156 ? 47.432 8.697 -51.506 1.00 90.69 156 LYS A C 1
ATOM 1271 O O . LYS A 1 156 ? 48.558 8.649 -51.020 1.00 90.69 156 LYS A O 1
ATOM 1276 N N . ASP A 1 157 ? 46.399 9.249 -50.881 1.00 88.38 157 ASP A N 1
ATOM 1277 C CA . ASP A 1 157 ? 46.425 9.825 -49.530 1.00 88.38 157 ASP A CA 1
ATOM 1278 C C . ASP A 1 157 ? 46.353 8.769 -48.408 1.00 88.38 157 ASP A C 1
ATOM 1280 O O . ASP A 1 157 ? 46.404 9.117 -47.230 1.00 88.38 157 ASP A O 1
ATOM 1284 N N . GLY A 1 158 ? 46.255 7.484 -48.760 1.00 84.19 158 GLY A N 1
ATOM 1285 C CA . GLY A 1 158 ? 46.082 6.374 -47.829 1.00 84.19 158 GLY A CA 1
ATOM 1286 C C . GLY A 1 158 ? 44.626 6.110 -47.434 1.00 84.19 158 GLY A C 1
ATOM 1287 O O . GLY A 1 158 ? 44.375 5.152 -46.703 1.00 84.19 158 GLY A O 1
ATOM 1288 N N . ALA A 1 159 ? 43.661 6.905 -47.910 1.00 87.06 159 ALA A N 1
ATOM 1289 C CA . ALA A 1 159 ? 42.250 6.672 -47.638 1.00 87.06 159 ALA A CA 1
ATOM 1290 C C . ALA A 1 159 ? 41.748 5.413 -48.356 1.00 87.06 159 ALA A C 1
ATOM 1292 O O . ALA A 1 159 ? 42.158 5.088 -49.474 1.00 87.06 159 ALA A O 1
ATOM 1293 N N . VAL A 1 160 ? 40.818 4.709 -47.718 1.00 89.50 160 VAL A N 1
ATOM 1294 C CA . VAL A 1 160 ? 40.172 3.539 -48.313 1.00 89.50 160 VAL A CA 1
ATOM 1295 C C . VAL A 1 160 ? 39.030 3.992 -49.222 1.00 89.50 160 VAL A C 1
ATOM 1297 O O . VAL A 1 160 ? 38.172 4.768 -48.807 1.00 89.50 160 VAL A O 1
ATOM 1300 N N . VAL A 1 161 ? 38.998 3.472 -50.447 1.00 92.25 161 VAL A N 1
ATOM 1301 C CA . VAL A 1 161 ? 37.885 3.614 -51.395 1.00 92.25 161 VAL A CA 1
ATOM 1302 C C . VAL A 1 161 ? 37.259 2.244 -51.625 1.00 92.25 161 VAL A C 1
ATOM 1304 O O . VAL A 1 161 ? 37.967 1.272 -51.876 1.00 92.25 161 VAL A O 1
ATOM 1307 N N . TYR A 1 162 ? 35.939 2.127 -51.530 1.00 92.44 162 TYR A N 1
ATOM 1308 C CA . TYR A 1 162 ? 35.264 0.872 -51.852 1.00 92.44 162 TYR A CA 1
ATOM 1309 C C . TYR A 1 162 ? 34.969 0.837 -53.340 1.00 9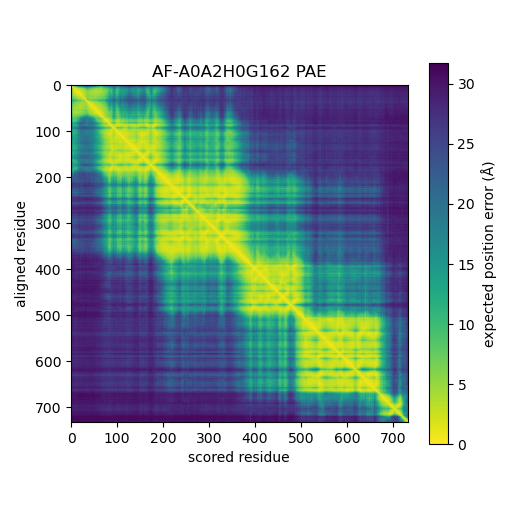2.44 162 TYR A C 1
ATOM 1311 O O . TYR A 1 162 ? 34.333 1.749 -53.869 1.00 92.44 162 TYR A O 1
ATOM 1319 N N . VAL A 1 163 ? 35.413 -0.219 -54.015 1.00 93.69 163 VAL A N 1
ATOM 1320 C CA . VAL A 1 163 ? 35.224 -0.370 -55.454 1.00 93.69 163 VAL A CA 1
ATOM 1321 C C . VAL A 1 163 ? 34.643 -1.733 -55.801 1.00 93.69 163 VAL A C 1
ATOM 1323 O O . VAL A 1 163 ? 35.058 -2.750 -55.252 1.00 93.69 163 VAL A O 1
ATOM 1326 N N . THR A 1 164 ? 33.714 -1.760 -56.751 1.00 95.31 164 THR A N 1
ATOM 1327 C CA . THR A 1 164 ? 33.373 -2.991 -57.472 1.00 95.31 164 THR A CA 1
ATOM 1328 C C . THR A 1 164 ? 34.278 -3.076 -58.691 1.00 95.31 164 THR A C 1
ATOM 1330 O O . THR A 1 164 ? 34.294 -2.149 -59.507 1.00 95.31 164 THR A O 1
ATOM 1333 N N . VAL A 1 165 ? 35.018 -4.174 -58.824 1.00 93.94 165 VAL A N 1
ATOM 1334 C CA . VAL A 1 165 ? 35.853 -4.462 -59.994 1.00 93.94 165 VAL A CA 1
ATOM 1335 C C . VAL A 1 165 ? 35.228 -5.604 -60.788 1.00 93.94 165 VAL A C 1
ATOM 1337 O O . VAL A 1 165 ? 34.982 -6.668 -60.231 1.00 93.94 165 VAL A O 1
ATOM 1340 N N . ASP A 1 166 ? 34.988 -5.379 -62.078 1.00 95.31 166 ASP A N 1
ATOM 1341 C CA . ASP A 1 166 ? 34.598 -6.387 -63.072 1.00 95.31 166 ASP A CA 1
ATOM 1342 C C . ASP A 1 166 ? 35.751 -6.551 -64.065 1.00 95.31 166 ASP A C 1
ATOM 1344 O O . ASP A 1 166 ? 36.068 -5.631 -64.825 1.00 95.31 166 ASP A O 1
ATOM 1348 N N . VAL A 1 167 ? 36.416 -7.702 -64.013 1.00 94.00 167 VAL A N 1
ATOM 1349 C CA . VAL A 1 167 ? 37.557 -8.036 -64.863 1.00 94.00 167 VAL A CA 1
ATOM 1350 C C . VAL A 1 167 ? 37.147 -9.106 -65.856 1.00 94.00 167 VAL A C 1
ATOM 1352 O O . VAL A 1 167 ? 36.687 -10.176 -65.467 1.00 94.00 167 VAL A O 1
ATOM 1355 N N . LYS A 1 168 ? 37.400 -8.868 -67.144 1.00 94.50 168 LYS A N 1
ATOM 1356 C CA . LYS A 1 168 ? 37.261 -9.867 -68.210 1.00 94.50 168 LYS A CA 1
ATOM 1357 C C . LYS A 1 168 ? 38.579 -10.096 -68.921 1.00 94.50 168 LYS A C 1
ATOM 1359 O O . LYS A 1 168 ? 39.283 -9.138 -69.238 1.00 94.50 168 LYS A O 1
ATOM 1364 N N . CYS A 1 169 ? 38.905 -11.350 -69.215 1.00 92.31 169 CYS A N 1
ATOM 1365 C CA . CYS A 1 169 ? 40.054 -11.663 -70.054 1.00 92.31 169 CYS A CA 1
ATOM 1366 C C . CYS A 1 169 ? 39.666 -11.700 -71.533 1.00 92.31 169 CYS A C 1
ATOM 1368 O O . CYS A 1 169 ? 38.579 -12.141 -71.903 1.00 92.31 169 CYS A O 1
ATOM 1370 N N . VAL A 1 170 ? 40.587 -11.275 -72.389 1.00 90.50 170 VAL A N 1
ATOM 1371 C CA . VAL A 1 170 ? 40.534 -11.509 -73.832 1.00 90.50 170 VAL A CA 1
ATOM 1372 C C . VAL A 1 170 ? 41.645 -12.488 -74.167 1.00 90.50 170 VAL A C 1
ATOM 1374 O O . VAL A 1 170 ? 42.790 -12.281 -73.771 1.00 90.50 170 VAL A O 1
ATOM 1377 N N . ARG A 1 171 ? 41.315 -13.576 -74.864 1.00 88.56 171 ARG A N 1
ATOM 1378 C CA . ARG A 1 171 ? 42.265 -14.638 -75.217 1.00 88.56 171 ARG A CA 1
ATOM 1379 C C . ARG A 1 171 ? 42.689 -14.539 -76.678 1.00 88.56 171 ARG A C 1
ATOM 1381 O O . ARG A 1 171 ? 41.909 -14.146 -77.544 1.00 88.56 171 ARG A O 1
ATOM 1388 N N . LYS A 1 172 ? 43.924 -14.949 -76.953 1.00 86.62 172 LYS A N 1
ATOM 1389 C CA . LYS A 1 172 ? 44.427 -15.192 -78.307 1.00 86.62 172 LYS A CA 1
ATOM 1390 C C . LYS A 1 172 ? 43.829 -16.482 -78.866 1.00 86.62 172 LYS A C 1
ATOM 1392 O O . LYS A 1 172 ? 43.283 -17.312 -78.141 1.00 86.62 172 LYS A O 1
ATOM 1397 N N . THR A 1 173 ? 43.998 -16.690 -80.168 1.00 81.69 173 THR A N 1
ATOM 1398 C CA . THR A 1 173 ? 43.581 -17.921 -80.859 1.00 81.69 173 THR A CA 1
ATOM 1399 C C . THR A 1 173 ? 44.279 -19.189 -80.348 1.00 81.69 173 THR A C 1
ATOM 1401 O O . THR A 1 173 ? 43.777 -20.281 -80.591 1.00 81.69 173 THR A O 1
ATOM 1404 N N . ASP A 1 174 ? 45.399 -19.064 -79.623 1.00 81.06 174 ASP A N 1
ATOM 1405 C CA . ASP A 1 174 ? 46.124 -20.167 -78.972 1.00 81.06 174 ASP A CA 1
ATOM 1406 C C . ASP A 1 174 ? 45.625 -20.486 -77.543 1.00 81.06 174 ASP A C 1
ATOM 1408 O O . ASP A 1 174 ? 46.208 -21.327 -76.859 1.00 81.06 174 ASP A O 1
ATOM 1412 N N . GLY A 1 175 ? 44.560 -19.818 -77.081 1.00 78.31 175 GLY A N 1
ATOM 1413 C CA . GLY A 1 175 ? 43.947 -20.010 -75.763 1.00 78.31 175 GLY A CA 1
ATOM 1414 C C . GLY A 1 175 ? 44.624 -19.251 -74.614 1.00 78.31 175 GLY A C 1
ATOM 1415 O O . GLY A 1 175 ? 44.062 -19.178 -73.515 1.00 78.31 175 GLY A O 1
ATOM 1416 N N . LYS A 1 176 ? 45.793 -18.635 -74.838 1.00 85.62 176 LYS A N 1
ATOM 1417 C CA . LYS A 1 176 ? 46.464 -17.809 -73.823 1.00 85.62 176 LYS A CA 1
ATOM 1418 C C . LYS A 1 176 ? 45.769 -16.460 -73.677 1.00 85.62 176 LYS A C 1
ATOM 1420 O O . LYS A 1 176 ? 45.255 -15.908 -74.648 1.00 85.62 176 LYS A O 1
ATOM 1425 N N . VAL A 1 177 ? 45.783 -15.908 -72.465 1.00 87.38 177 VAL A N 1
ATOM 1426 C CA . VAL A 1 177 ? 45.283 -14.549 -72.219 1.00 87.38 177 VAL A CA 1
ATOM 1427 C C . VAL A 1 177 ? 46.155 -13.545 -72.981 1.00 87.38 177 VAL A C 1
ATOM 1429 O O . VAL A 1 177 ? 47.382 -13.586 -72.892 1.00 87.38 177 VAL A O 1
ATOM 1432 N N . ASP A 1 178 ? 45.513 -12.673 -73.754 1.00 87.81 178 ASP A N 1
ATOM 1433 C CA . ASP A 1 178 ? 46.134 -11.557 -74.467 1.00 87.81 178 ASP A CA 1
ATOM 1434 C C . ASP A 1 178 ? 46.243 -10.333 -73.554 1.00 87.81 178 ASP A C 1
ATOM 1436 O O . ASP A 1 178 ? 47.332 -9.817 -73.315 1.00 87.81 178 ASP A O 1
ATOM 1440 N N . TYR A 1 179 ? 45.109 -9.916 -72.989 1.00 89.75 179 TYR A N 1
ATOM 1441 C CA . TYR A 1 179 ? 44.995 -8.806 -72.048 1.00 89.75 179 TYR A CA 1
ATOM 1442 C C . TYR A 1 179 ? 43.728 -8.937 -71.203 1.00 89.75 179 TYR A C 1
ATOM 1444 O O . TYR A 1 179 ? 42.805 -9.684 -71.538 1.00 89.75 179 TYR A O 1
ATOM 1452 N N . PHE A 1 180 ? 43.681 -8.191 -70.105 1.00 90.75 180 PHE A N 1
ATOM 1453 C CA . PHE A 1 180 ? 42.491 -8.055 -69.271 1.00 90.75 180 PHE A CA 1
ATOM 1454 C C . PHE A 1 180 ? 41.858 -6.689 -69.473 1.00 90.75 180 PHE A C 1
ATOM 1456 O O . PHE A 1 180 ? 42.570 -5.705 -69.643 1.00 90.75 180 PHE A O 1
ATOM 1463 N N . ILE A 1 181 ? 40.532 -6.629 -69.419 1.00 91.69 181 ILE A N 1
ATOM 1464 C CA . ILE A 1 181 ? 39.759 -5.394 -69.342 1.00 91.69 181 ILE A CA 1
ATOM 1465 C C . ILE A 1 181 ? 39.135 -5.343 -67.950 1.00 91.69 181 ILE A C 1
ATOM 1467 O O . ILE A 1 181 ? 38.355 -6.225 -67.602 1.00 91.69 181 ILE A O 1
ATOM 1471 N N . ALA A 1 182 ? 39.480 -4.325 -67.171 1.00 92.50 182 ALA A N 1
ATOM 1472 C CA . ALA A 1 182 ? 38.930 -4.071 -65.849 1.00 92.50 182 ALA A CA 1
ATOM 1473 C C . ALA A 1 182 ? 38.014 -2.844 -65.888 1.00 92.50 182 ALA A C 1
ATOM 1475 O O . ALA A 1 182 ? 38.401 -1.782 -66.381 1.00 92.50 182 ALA A O 1
ATOM 1476 N N . MET A 1 183 ? 36.812 -2.986 -65.339 1.00 92.94 183 MET A N 1
ATOM 1477 C CA . MET A 1 183 ? 35.884 -1.900 -65.048 1.00 92.94 183 MET A CA 1
ATOM 1478 C C . MET A 1 183 ? 35.798 -1.723 -63.536 1.00 92.94 183 MET A C 1
ATOM 1480 O O . MET A 1 183 ? 35.547 -2.680 -62.812 1.00 92.94 183 MET A O 1
ATOM 1484 N N . VAL A 1 184 ? 35.995 -0.500 -63.060 1.00 93.81 184 VAL A N 1
ATOM 1485 C CA . VAL A 1 184 ? 36.060 -0.152 -61.641 1.00 93.81 184 VAL A CA 1
ATOM 1486 C C . VAL A 1 184 ? 35.008 0.905 -61.344 1.00 93.81 184 VAL A C 1
ATOM 1488 O O . VAL A 1 184 ? 35.017 1.989 -61.929 1.00 93.81 184 VAL A O 1
ATOM 1491 N N . ARG A 1 185 ? 34.093 0.603 -60.426 1.00 93.50 185 ARG A N 1
ATOM 1492 C CA . ARG A 1 185 ? 33.074 1.543 -59.949 1.00 93.50 185 ARG A CA 1
ATOM 1493 C C . ARG A 1 185 ? 33.344 1.894 -58.496 1.00 93.50 185 ARG A C 1
ATOM 1495 O O . ARG A 1 185 ? 33.413 0.990 -57.674 1.00 93.50 185 ARG A O 1
ATOM 1502 N N . ASP A 1 186 ? 33.434 3.184 -58.185 1.00 91.62 186 ASP A N 1
ATOM 1503 C CA . ASP A 1 186 ? 33.434 3.659 -56.798 1.00 91.62 186 ASP A CA 1
ATOM 1504 C C . ASP A 1 186 ? 32.034 3.465 -56.196 1.00 91.62 186 ASP A C 1
ATOM 1506 O O . ASP A 1 186 ? 31.043 3.987 -56.708 1.00 91.62 186 ASP A O 1
ATOM 1510 N N . ILE A 1 187 ? 31.959 2.662 -55.138 1.00 90.31 187 ILE A N 1
ATOM 1511 C CA . ILE A 1 187 ? 30.738 2.343 -54.392 1.00 90.31 187 ILE A CA 1
ATOM 1512 C C . ILE A 1 187 ? 30.818 2.841 -52.943 1.00 90.31 187 ILE A C 1
ATOM 1514 O O . ILE A 1 187 ? 30.005 2.437 -52.112 1.00 90.31 187 ILE A O 1
ATOM 1518 N N . THR A 1 188 ? 31.778 3.714 -52.624 1.00 86.88 188 THR A N 1
ATOM 1519 C CA . THR A 1 188 ? 32.009 4.231 -51.266 1.00 86.88 188 THR A CA 1
ATOM 1520 C C . THR A 1 188 ? 30.761 4.904 -50.705 1.00 86.88 188 THR A C 1
ATOM 1522 O O . THR A 1 188 ? 30.309 4.550 -49.618 1.00 86.88 188 THR A O 1
ATOM 1525 N N . GLU A 1 189 ? 30.141 5.803 -51.475 1.00 84.56 189 GLU A N 1
ATOM 1526 C CA . GLU A 1 189 ? 28.901 6.483 -51.079 1.00 84.56 189 GLU A CA 1
ATOM 1527 C C . GLU A 1 189 ? 27.745 5.488 -50.889 1.00 84.56 189 GLU A C 1
ATOM 1529 O O . GLU A 1 189 ? 27.008 5.562 -49.908 1.00 84.56 189 GLU A O 1
ATOM 1534 N N . SER A 1 190 ? 27.635 4.490 -51.771 1.00 85.62 190 SER A N 1
ATOM 1535 C CA . SER A 1 190 ? 26.597 3.459 -51.673 1.00 85.62 190 SER A CA 1
ATOM 1536 C C . SER A 1 190 ? 26.770 2.567 -50.440 1.00 85.62 190 SER A C 1
ATOM 1538 O O . SER A 1 190 ? 25.775 2.232 -49.798 1.00 85.62 190 SER A O 1
ATOM 1540 N N . LYS A 1 191 ? 28.003 2.168 -50.097 1.00 82.56 191 LYS A N 1
ATOM 1541 C CA . LYS A 1 191 ? 28.293 1.368 -48.895 1.00 82.56 191 LYS A CA 1
ATOM 1542 C C . LYS A 1 191 ? 28.043 2.182 -47.626 1.00 82.56 191 LYS A C 1
ATOM 1544 O O . LYS A 1 191 ? 27.433 1.658 -46.699 1.00 82.56 191 LYS A O 1
ATOM 1549 N N . ALA A 1 192 ? 28.429 3.459 -47.608 1.00 80.38 192 ALA A N 1
ATOM 1550 C CA . ALA A 1 192 ? 28.156 4.361 -46.490 1.00 80.38 192 ALA A CA 1
ATOM 1551 C C . ALA A 1 192 ? 26.647 4.590 -46.287 1.00 80.38 192 ALA A C 1
ATOM 1553 O O . ALA A 1 192 ? 26.152 4.490 -45.164 1.00 80.38 192 ALA A O 1
ATOM 1554 N N . ALA A 1 193 ? 25.891 4.819 -47.366 1.00 82.25 193 ALA A N 1
ATOM 1555 C CA . ALA A 1 193 ? 24.436 4.960 -47.310 1.00 82.25 193 ALA A CA 1
ATOM 1556 C C . ALA A 1 193 ? 23.751 3.676 -46.812 1.00 82.25 193 ALA A C 1
ATOM 1558 O O . ALA A 1 193 ? 22.864 3.744 -45.961 1.00 82.25 193 ALA A O 1
ATOM 1559 N N . ALA A 1 194 ? 24.189 2.504 -47.286 1.00 84.94 194 ALA A N 1
ATOM 1560 C CA . ALA A 1 194 ? 23.671 1.216 -46.828 1.00 84.94 194 ALA A CA 1
ATOM 1561 C C . ALA A 1 194 ? 23.960 0.969 -45.336 1.00 84.94 194 ALA A C 1
ATOM 1563 O O . ALA A 1 194 ? 23.057 0.575 -44.600 1.00 84.94 194 ALA A O 1
ATOM 1564 N N . ALA A 1 195 ? 25.180 1.257 -44.869 1.00 81.50 195 ALA A N 1
ATOM 1565 C CA . ALA A 1 195 ? 25.543 1.151 -43.455 1.00 81.50 195 ALA A CA 1
ATOM 1566 C C . ALA A 1 195 ? 24.704 2.095 -42.578 1.00 81.50 195 ALA A C 1
ATOM 1568 O O . ALA A 1 195 ? 24.181 1.681 -41.542 1.00 81.50 195 ALA A O 1
ATOM 1569 N N . LYS A 1 196 ? 24.481 3.337 -43.032 1.00 83.50 196 LYS A N 1
ATOM 1570 C CA . LYS A 1 196 ? 23.605 4.297 -42.347 1.00 83.50 196 LYS A CA 1
ATOM 1571 C C . LYS A 1 196 ? 22.157 3.804 -42.261 1.00 83.50 196 LYS A C 1
ATOM 1573 O O . LYS A 1 196 ? 21.562 3.875 -41.188 1.00 83.50 196 LYS A O 1
ATOM 1578 N N . ILE A 1 197 ? 21.597 3.271 -43.351 1.00 86.12 197 ILE A N 1
ATOM 1579 C CA . ILE A 1 197 ? 20.242 2.690 -43.361 1.00 86.12 197 ILE A CA 1
ATOM 1580 C C . ILE A 1 197 ? 20.150 1.507 -42.392 1.00 86.12 197 ILE A C 1
ATOM 1582 O O . ILE A 1 197 ? 19.184 1.417 -41.632 1.00 86.12 197 ILE A O 1
ATOM 1586 N N . GLN A 1 198 ? 21.151 0.622 -42.376 1.00 85.19 198 GLN A N 1
ATOM 1587 C CA . GLN A 1 198 ? 21.182 -0.510 -41.451 1.00 85.19 198 GLN A CA 1
ATOM 1588 C C . GLN A 1 198 ? 21.218 -0.038 -39.993 1.00 85.19 198 GLN A C 1
ATOM 1590 O O . GLN A 1 198 ? 20.444 -0.526 -39.172 1.00 85.19 198 GLN A O 1
ATOM 1595 N N . ARG A 1 199 ? 22.057 0.956 -39.678 1.00 85.62 199 ARG A N 1
ATOM 1596 C CA . ARG A 1 199 ? 22.136 1.562 -38.342 1.00 85.62 199 ARG A CA 1
ATOM 1597 C C . ARG A 1 199 ? 20.806 2.180 -37.917 1.00 85.62 199 ARG A C 1
ATOM 1599 O O . ARG A 1 199 ? 20.336 1.910 -36.817 1.00 85.62 199 ARG A O 1
ATOM 1606 N N . MET A 1 200 ? 20.166 2.955 -38.792 1.00 86.62 200 MET A N 1
ATOM 1607 C CA . MET A 1 200 ? 18.839 3.515 -38.518 1.00 86.62 200 MET A CA 1
ATOM 1608 C C . MET A 1 200 ? 17.800 2.417 -38.276 1.00 86.62 200 MET A C 1
ATOM 1610 O O . MET A 1 200 ? 17.028 2.509 -37.329 1.00 86.62 200 MET A O 1
ATOM 1614 N N . THR A 1 201 ? 17.802 1.363 -39.096 1.00 90.19 201 THR A N 1
ATOM 1615 C CA . THR A 1 201 ? 16.879 0.224 -38.955 1.00 90.19 201 THR A CA 1
ATOM 1616 C C . THR A 1 201 ? 17.038 -0.456 -37.594 1.00 90.19 201 THR A C 1
ATOM 1618 O O . THR A 1 201 ? 16.043 -0.729 -36.925 1.00 90.19 201 THR A O 1
ATOM 1621 N N . ASN A 1 202 ? 18.279 -0.662 -37.151 1.00 92.50 202 ASN A N 1
ATOM 1622 C CA . ASN A 1 202 ? 18.601 -1.217 -35.837 1.00 92.50 202 ASN A CA 1
ATOM 1623 C C . ASN A 1 202 ? 18.086 -0.320 -34.695 1.00 92.50 202 ASN A C 1
ATOM 1625 O O . ASN A 1 202 ? 17.412 -0.792 -33.781 1.00 92.50 202 ASN A O 1
ATOM 1629 N N . LEU A 1 203 ? 18.329 0.992 -34.769 1.00 91.94 203 LEU A N 1
ATOM 1630 C CA . LEU A 1 203 ? 17.846 1.941 -33.759 1.00 91.94 203 LEU A CA 1
ATOM 1631 C C . LEU A 1 203 ? 16.314 1.997 -33.682 1.00 91.94 203 LEU A C 1
ATOM 1633 O O . LEU A 1 203 ? 15.766 1.994 -32.583 1.00 91.94 203 LEU A O 1
ATOM 1637 N N . TYR A 1 204 ? 15.615 1.977 -34.822 1.00 91.69 204 TYR A N 1
ATOM 1638 C CA . TYR A 1 204 ? 14.151 1.874 -34.844 1.00 91.69 204 TYR A CA 1
ATOM 1639 C C . TYR A 1 204 ? 13.653 0.568 -34.217 1.00 91.69 204 TYR A C 1
ATOM 1641 O O . TYR A 1 204 ? 12.646 0.573 -33.508 1.00 91.69 204 TYR A O 1
ATOM 1649 N N . ALA A 1 205 ? 14.350 -0.549 -34.448 1.00 92.88 205 ALA A N 1
ATOM 1650 C CA . ALA A 1 205 ? 14.015 -1.820 -33.817 1.00 92.88 205 ALA A CA 1
ATOM 1651 C C . ALA A 1 205 ? 14.189 -1.751 -32.290 1.00 92.88 205 ALA A C 1
ATOM 1653 O O . ALA A 1 205 ? 13.286 -2.173 -31.572 1.00 92.88 205 ALA A O 1
ATOM 1654 N N . ALA A 1 206 ? 15.282 -1.160 -31.793 1.00 93.12 206 ALA A N 1
ATOM 1655 C CA . ALA A 1 206 ? 15.495 -0.949 -30.359 1.00 93.12 206 ALA A CA 1
ATOM 1656 C C . ALA A 1 206 ? 14.421 -0.053 -29.731 1.00 93.12 206 ALA A C 1
ATOM 1658 O O . ALA A 1 206 ? 13.846 -0.429 -28.713 1.00 93.12 206 ALA A O 1
ATOM 1659 N N . LEU A 1 207 ? 14.097 1.082 -30.360 1.00 93.25 207 LEU A N 1
ATOM 1660 C CA . LEU A 1 207 ? 13.027 1.972 -29.900 1.00 93.25 207 LEU A CA 1
ATOM 1661 C C . LEU A 1 207 ? 11.679 1.237 -29.847 1.00 93.25 207 LEU A C 1
ATOM 1663 O O . LEU A 1 207 ? 10.950 1.325 -28.862 1.00 93.25 207 LEU A O 1
ATOM 1667 N N . SER A 1 208 ? 11.362 0.447 -30.876 1.00 94.12 208 SER A N 1
ATOM 1668 C CA . SER A 1 208 ? 10.130 -0.344 -30.906 1.00 94.12 208 SER A CA 1
ATOM 1669 C C . SER A 1 208 ? 10.072 -1.390 -29.786 1.00 94.12 208 SER A C 1
ATOM 1671 O O . SER A 1 208 ? 9.023 -1.535 -29.156 1.00 94.12 208 SER A O 1
ATOM 1673 N N . GLN A 1 209 ? 11.173 -2.098 -29.509 1.00 93.81 209 GLN A N 1
ATOM 1674 C CA . GLN A 1 209 ? 11.241 -3.072 -28.411 1.00 93.81 209 GLN A CA 1
ATOM 1675 C C . GLN A 1 209 ? 11.158 -2.396 -27.041 1.00 93.81 209 GLN A C 1
ATOM 1677 O O . GLN A 1 209 ? 10.357 -2.829 -26.212 1.00 93.81 209 GLN A O 1
ATOM 1682 N N . CYS A 1 210 ? 11.853 -1.270 -26.857 1.00 92.06 210 CYS A N 1
ATOM 1683 C CA . CYS A 1 210 ? 11.750 -0.433 -25.664 1.00 92.06 210 CYS A CA 1
ATOM 1684 C C . CYS A 1 210 ? 10.287 -0.049 -25.391 1.00 92.06 210 CYS A C 1
ATOM 1686 O O . CYS A 1 210 ? 9.769 -0.277 -24.297 1.00 92.06 210 CYS A O 1
ATOM 1688 N N . ASN A 1 211 ? 9.565 0.411 -26.417 1.00 92.44 211 ASN A N 1
ATOM 1689 C CA . ASN A 1 211 ? 8.153 0.769 -26.294 1.00 92.44 211 ASN A CA 1
ATOM 1690 C C . ASN A 1 211 ? 7.255 -0.432 -25.963 1.00 92.44 211 ASN A C 1
ATOM 1692 O O . ASN A 1 211 ? 6.307 -0.302 -25.187 1.00 92.44 211 ASN A O 1
ATOM 1696 N N . GLN A 1 212 ? 7.565 -1.632 -26.462 1.00 92.38 212 GLN A N 1
ATOM 1697 C CA . GLN A 1 212 ? 6.871 -2.851 -26.027 1.00 92.38 212 GLN A CA 1
ATOM 1698 C C . GLN A 1 212 ? 7.189 -3.224 -24.573 1.00 92.38 212 GLN A C 1
ATOM 1700 O O . GLN A 1 212 ? 6.292 -3.677 -23.858 1.00 92.38 212 GLN A O 1
ATOM 1705 N N . ALA A 1 213 ? 8.432 -3.041 -24.125 1.00 90.69 213 ALA A N 1
ATOM 1706 C CA . ALA A 1 213 ? 8.847 -3.295 -22.750 1.00 90.69 213 ALA A CA 1
ATOM 1707 C C . ALA A 1 213 ? 8.141 -2.348 -21.770 1.00 90.69 213 ALA A C 1
ATOM 1709 O O . ALA A 1 213 ? 7.607 -2.802 -20.756 1.00 90.69 213 ALA A O 1
ATOM 1710 N N . ILE A 1 214 ? 8.040 -1.061 -22.114 1.00 91.25 214 ILE A N 1
ATOM 1711 C CA . ILE A 1 214 ? 7.300 -0.052 -21.342 1.00 91.25 214 ILE A CA 1
ATOM 1712 C C . ILE A 1 214 ? 5.860 -0.501 -21.074 1.00 91.25 214 ILE A C 1
ATOM 1714 O O . ILE A 1 214 ? 5.383 -0.402 -19.949 1.00 91.25 214 ILE A O 1
ATOM 1718 N N . VAL A 1 215 ? 5.175 -1.045 -22.083 1.00 90.31 215 VAL A N 1
ATOM 1719 C CA . VAL A 1 215 ? 3.779 -1.493 -21.943 1.00 90.31 215 VAL A CA 1
ATOM 1720 C C . VAL A 1 215 ? 3.648 -2.783 -21.122 1.00 90.31 215 VAL A C 1
ATOM 1722 O O . VAL A 1 215 ? 2.619 -3.002 -20.486 1.00 90.31 215 VAL A O 1
ATOM 1725 N N . ARG A 1 216 ? 4.649 -3.670 -21.158 1.00 89.62 216 ARG A N 1
ATOM 1726 C CA . ARG A 1 216 ? 4.573 -5.010 -20.541 1.00 89.62 216 ARG A CA 1
ATOM 1727 C C . ARG A 1 216 ? 5.087 -5.070 -19.108 1.00 89.62 216 ARG A C 1
ATOM 1729 O O . ARG A 1 216 ? 4.736 -6.005 -18.394 1.00 89.62 216 ARG A O 1
ATOM 1736 N N . THR A 1 217 ? 5.936 -4.131 -18.717 1.00 89.69 217 THR A N 1
ATOM 1737 C CA . THR A 1 217 ? 6.544 -4.088 -17.383 1.00 89.69 217 THR A CA 1
ATOM 1738 C C . THR A 1 217 ? 5.739 -3.202 -16.439 1.00 89.69 217 THR A C 1
ATOM 1740 O O . THR A 1 217 ? 5.062 -2.269 -16.865 1.00 89.69 217 THR A O 1
ATOM 1743 N N . GLY A 1 218 ? 5.795 -3.508 -15.140 1.00 86.56 218 GLY A N 1
ATOM 1744 C CA . GLY A 1 218 ? 5.115 -2.722 -14.101 1.00 86.56 218 GLY A CA 1
ATOM 1745 C C . GLY A 1 218 ? 6.059 -1.916 -13.211 1.00 86.56 218 GLY A C 1
ATOM 1746 O O . GLY A 1 218 ? 5.603 -1.261 -12.274 1.00 86.56 218 GLY A O 1
ATOM 1747 N N . SER A 1 219 ? 7.373 -2.011 -13.436 1.00 92.06 219 SER A N 1
ATOM 1748 C CA . SER A 1 219 ? 8.369 -1.404 -12.557 1.00 92.06 219 SER A CA 1
ATOM 1749 C C . SER A 1 219 ? 9.690 -1.094 -13.256 1.00 92.06 219 SER A C 1
ATOM 1751 O O . SER A 1 219 ? 10.069 -1.709 -14.251 1.00 92.06 219 SER A O 1
ATOM 1753 N N . GLU A 1 220 ? 10.440 -0.175 -12.657 1.00 92.44 220 GLU A N 1
ATOM 1754 C CA . GLU A 1 220 ? 11.775 0.241 -13.104 1.00 92.44 220 GLU A CA 1
ATOM 1755 C C . GLU A 1 220 ? 12.785 -0.916 -13.086 1.00 92.44 220 GLU A C 1
ATOM 1757 O O . GLU A 1 220 ? 13.639 -1.015 -13.964 1.00 92.44 220 GLU A O 1
ATOM 1762 N N . ALA A 1 221 ? 12.657 -1.815 -12.102 1.00 91.31 221 ALA A N 1
ATOM 1763 C CA . ALA A 1 221 ? 13.536 -2.969 -11.927 1.00 91.31 221 ALA A CA 1
ATOM 1764 C C . ALA A 1 221 ? 13.418 -3.986 -13.073 1.00 91.31 221 ALA A C 1
ATOM 1766 O O . ALA A 1 221 ? 14.377 -4.695 -13.366 1.00 91.31 221 ALA A O 1
ATOM 1767 N N . GLU A 1 222 ? 12.256 -4.045 -13.727 1.00 92.88 222 GLU A N 1
ATOM 1768 C CA . GLU A 1 222 ? 12.021 -4.874 -14.912 1.00 92.88 222 GLU A CA 1
ATOM 1769 C C . GLU A 1 222 ? 12.333 -4.110 -16.203 1.00 92.88 222 GLU A C 1
ATOM 1771 O O . GLU A 1 222 ? 12.931 -4.669 -17.123 1.00 92.88 222 GLU A O 1
ATOM 1776 N N . LEU A 1 223 ? 11.962 -2.825 -16.262 1.00 95.06 223 LEU A N 1
ATOM 1777 C CA . LEU A 1 223 ? 12.124 -2.000 -17.455 1.00 95.06 223 LEU A CA 1
ATOM 1778 C C . LEU A 1 223 ? 13.600 -1.753 -17.792 1.00 95.06 223 LEU A C 1
ATOM 1780 O O . LEU A 1 223 ? 14.012 -1.970 -18.929 1.00 95.06 223 LEU A O 1
ATOM 1784 N N . PHE A 1 224 ? 14.416 -1.314 -16.829 1.00 96.06 224 PHE A N 1
ATOM 1785 C CA . PHE A 1 224 ? 15.787 -0.880 -17.117 1.00 96.06 224 PHE A CA 1
ATOM 1786 C C . PHE A 1 224 ? 16.684 -1.978 -17.714 1.00 96.06 224 PHE A C 1
ATOM 1788 O O . PHE A 1 224 ? 17.367 -1.693 -18.704 1.00 96.06 224 PHE A O 1
ATOM 1795 N N . PRO A 1 225 ? 16.698 -3.226 -17.197 1.00 95.69 225 PRO A N 1
ATOM 1796 C CA . PRO A 1 225 ? 17.465 -4.305 -17.820 1.00 95.69 225 PRO A CA 1
ATOM 1797 C C . PRO A 1 225 ? 16.992 -4.633 -19.237 1.00 95.69 225 PRO A C 1
ATOM 1799 O O . PRO A 1 225 ? 17.822 -4.915 -20.102 1.00 95.69 225 PRO A O 1
ATOM 1802 N N . GLN A 1 226 ? 15.679 -4.577 -19.485 1.00 95.44 226 GLN A N 1
ATOM 1803 C CA . GLN A 1 226 ? 15.121 -4.848 -20.807 1.00 95.44 226 GLN A CA 1
ATOM 1804 C C . GLN A 1 226 ? 15.534 -3.770 -21.814 1.00 95.44 226 GLN A C 1
ATOM 1806 O O . GLN A 1 226 ? 16.051 -4.103 -22.872 1.00 95.44 226 GLN A O 1
ATOM 1811 N N . VAL A 1 227 ? 15.435 -2.491 -21.446 1.00 96.06 227 VAL A N 1
ATOM 1812 C CA . VAL A 1 227 ? 15.878 -1.365 -22.285 1.00 96.06 227 VAL A CA 1
ATOM 1813 C C . VAL A 1 227 ? 17.366 -1.463 -22.636 1.00 96.06 227 VAL A C 1
ATOM 1815 O O . VAL A 1 227 ? 17.749 -1.258 -23.788 1.00 96.06 227 VAL A O 1
ATOM 1818 N N . CYS A 1 228 ? 18.221 -1.797 -21.660 1.00 96.31 228 CYS A N 1
ATOM 1819 C CA . CYS A 1 228 ? 19.653 -1.974 -21.916 1.00 96.31 228 CYS A CA 1
ATOM 1820 C C . CYS A 1 228 ? 19.905 -3.122 -22.903 1.00 96.31 228 CYS A C 1
ATOM 1822 O O . CYS A 1 228 ? 20.720 -2.987 -23.816 1.00 96.31 228 CYS A O 1
ATOM 1824 N N . ARG A 1 229 ? 19.188 -4.240 -22.746 1.00 96.00 229 ARG A N 1
ATOM 1825 C CA . ARG A 1 229 ? 19.259 -5.370 -23.676 1.00 96.00 229 ARG A CA 1
ATOM 1826 C C . ARG A 1 229 ? 18.808 -4.969 -25.075 1.00 96.00 229 ARG A C 1
ATOM 1828 O O . ARG A 1 229 ? 19.520 -5.251 -26.034 1.00 96.00 229 ARG A O 1
ATOM 1835 N N . ASP A 1 230 ? 17.683 -4.270 -25.184 1.00 95.50 230 ASP A N 1
ATOM 1836 C CA . ASP A 1 230 ? 17.095 -3.904 -26.469 1.00 95.50 230 ASP A CA 1
ATOM 1837 C C . ASP A 1 230 ? 18.023 -2.980 -27.273 1.00 95.50 230 ASP A C 1
ATOM 1839 O O . ASP A 1 230 ? 18.218 -3.163 -28.479 1.00 95.50 230 ASP A O 1
ATOM 1843 N N . ALA A 1 231 ? 18.674 -2.032 -26.593 1.00 95.31 231 ALA A N 1
ATOM 1844 C CA . ALA A 1 231 ? 19.654 -1.138 -27.201 1.00 95.31 231 ALA A CA 1
ATOM 1845 C C . ALA A 1 231 ? 20.882 -1.875 -27.770 1.00 95.31 231 ALA A C 1
ATOM 1847 O O . ALA A 1 231 ? 21.449 -1.443 -28.774 1.00 95.31 231 ALA A O 1
ATOM 1848 N N . VAL A 1 232 ? 21.290 -2.992 -27.168 1.00 95.62 232 VAL A N 1
ATOM 1849 C CA . VAL A 1 232 ? 22.439 -3.791 -27.623 1.00 95.62 232 VAL A CA 1
ATOM 1850 C C . VAL A 1 232 ? 22.033 -4.807 -28.685 1.00 95.62 232 VAL A C 1
ATOM 1852 O O . VAL A 1 232 ? 22.610 -4.810 -29.771 1.00 95.62 232 VAL A O 1
ATOM 1855 N N . GLU A 1 233 ? 21.039 -5.650 -28.401 1.00 95.06 233 GLU A N 1
ATOM 1856 C CA . GLU A 1 233 ? 20.636 -6.753 -29.284 1.00 95.06 233 GLU A CA 1
ATOM 1857 C C . GLU A 1 233 ? 19.993 -6.248 -30.579 1.00 95.06 233 GLU A C 1
ATOM 1859 O O . GLU A 1 233 ? 20.294 -6.769 -31.654 1.00 95.06 233 GLU A O 1
ATOM 1864 N N . PHE A 1 234 ? 19.148 -5.215 -30.496 1.00 93.56 234 PHE A N 1
ATOM 1865 C CA . PHE A 1 234 ? 18.460 -4.657 -31.662 1.00 93.56 234 PHE A CA 1
ATOM 1866 C C . PHE A 1 234 ? 19.098 -3.357 -32.145 1.00 93.56 234 PHE A C 1
ATOM 1868 O O . PHE A 1 234 ? 19.185 -3.145 -33.350 1.00 93.56 234 PHE A O 1
ATOM 1875 N N . GLY A 1 235 ? 19.582 -2.510 -31.231 1.00 90.69 235 GLY A N 1
ATOM 1876 C CA . GLY A 1 235 ? 20.123 -1.182 -31.553 1.00 90.69 235 GLY A CA 1
ATOM 1877 C C . GLY A 1 235 ? 21.550 -1.185 -32.101 1.00 90.69 235 GLY A C 1
ATOM 1878 O O . GLY A 1 235 ? 22.020 -0.157 -32.586 1.00 90.69 235 GLY A O 1
ATOM 1879 N N . GLY A 1 236 ? 22.243 -2.328 -32.061 1.00 90.19 236 GLY A N 1
ATOM 1880 C CA . GLY A 1 236 ? 23.622 -2.460 -32.538 1.00 90.19 236 GLY A CA 1
ATOM 1881 C C . GLY A 1 236 ? 24.663 -1.800 -31.628 1.00 90.19 236 GLY A C 1
ATOM 1882 O O . GLY A 1 236 ? 25.804 -1.598 -32.051 1.00 90.19 236 GLY A O 1
ATOM 1883 N N . MET A 1 237 ? 24.290 -1.458 -30.391 1.00 94.06 237 MET A N 1
ATOM 1884 C CA . MET A 1 237 ? 25.214 -0.911 -29.397 1.00 94.06 237 MET A CA 1
ATOM 1885 C C . MET A 1 237 ? 26.144 -2.002 -28.867 1.00 94.06 237 MET A C 1
ATOM 1887 O O . MET A 1 237 ? 25.786 -3.173 -28.790 1.00 94.06 237 MET A O 1
ATOM 1891 N N . LYS A 1 238 ? 27.357 -1.617 -28.475 1.00 93.75 238 LYS A N 1
ATOM 1892 C CA . LYS A 1 238 ? 28.318 -2.504 -27.809 1.00 93.75 238 LYS A CA 1
ATOM 1893 C C . LYS A 1 238 ? 28.007 -2.668 -26.330 1.00 93.75 238 LYS A C 1
ATOM 1895 O O . LYS A 1 238 ? 28.150 -3.769 -25.815 1.00 93.75 238 LYS A O 1
ATOM 1900 N N . LEU A 1 239 ? 27.585 -1.594 -25.672 1.00 94.56 239 LEU A N 1
ATOM 1901 C CA . LEU A 1 239 ? 27.232 -1.568 -24.257 1.00 94.56 239 LEU A CA 1
ATOM 1902 C C . LEU A 1 239 ? 26.099 -0.566 -24.053 1.00 94.56 239 LEU A C 1
ATOM 1904 O O . LEU A 1 239 ? 26.115 0.521 -24.635 1.00 94.56 239 LEU A O 1
ATOM 1908 N N . ALA A 1 240 ? 25.150 -0.926 -23.199 1.00 96.50 240 ALA A N 1
ATOM 1909 C CA . ALA A 1 240 ? 24.126 -0.030 -22.697 1.00 96.50 240 ALA A CA 1
ATOM 1910 C C . ALA A 1 240 ? 23.996 -0.207 -21.184 1.00 96.50 240 ALA A C 1
ATOM 1912 O O . ALA A 1 240 ? 24.000 -1.335 -20.686 1.00 96.50 240 ALA A O 1
ATOM 1913 N N . TRP A 1 241 ? 23.881 0.891 -20.443 1.00 96.31 241 TRP A N 1
ATOM 1914 C CA . TRP A 1 241 ? 23.634 0.837 -19.006 1.00 96.31 241 TRP A CA 1
ATOM 1915 C C . TRP A 1 241 ? 22.863 2.054 -18.504 1.00 96.31 241 TRP A C 1
ATOM 1917 O O . TRP A 1 241 ? 23.009 3.169 -19.007 1.00 96.31 241 TRP A O 1
ATOM 1927 N N . ILE A 1 242 ? 22.038 1.834 -17.485 1.00 96.38 242 ILE A N 1
ATOM 1928 C CA . ILE A 1 242 ? 21.265 2.873 -16.809 1.00 96.38 242 ILE A CA 1
ATOM 1929 C C . ILE A 1 242 ? 21.834 3.064 -15.409 1.00 96.38 242 ILE A C 1
ATOM 1931 O O . ILE A 1 242 ? 22.028 2.103 -14.660 1.00 96.38 242 ILE A O 1
ATOM 1935 N N . GLY A 1 243 ? 22.099 4.319 -15.057 1.00 93.88 243 GLY A N 1
ATOM 1936 C CA . GLY A 1 243 ? 22.580 4.717 -13.742 1.00 93.88 243 GLY A CA 1
ATOM 1937 C C . GLY A 1 243 ? 21.633 5.696 -13.070 1.00 93.88 243 GLY A C 1
ATOM 1938 O O . GLY A 1 243 ? 21.236 6.677 -13.694 1.00 93.88 243 GLY A O 1
ATOM 1939 N N . LEU A 1 244 ? 21.310 5.468 -11.799 1.00 94.25 244 LEU A N 1
ATOM 1940 C CA . LEU A 1 244 ? 20.502 6.390 -11.000 1.00 94.25 244 LEU A CA 1
ATOM 1941 C C . LEU A 1 244 ? 21.390 7.283 -10.137 1.00 94.25 244 LEU A C 1
ATOM 1943 O O . LEU A 1 244 ? 22.367 6.826 -9.544 1.00 94.25 244 LEU A O 1
ATOM 1947 N N . LEU A 1 245 ? 21.033 8.561 -10.064 1.00 93.00 245 LEU A N 1
ATOM 1948 C CA . LEU A 1 245 ? 21.705 9.554 -9.243 1.00 93.00 245 LEU A CA 1
ATOM 1949 C C . LEU A 1 245 ? 21.236 9.431 -7.791 1.00 93.00 245 LEU A C 1
ATOM 1951 O O . LEU A 1 245 ? 20.069 9.647 -7.466 1.00 93.00 245 LEU A O 1
ATOM 1955 N N . ASP A 1 246 ? 22.168 9.132 -6.896 1.00 89.31 246 ASP A N 1
ATOM 1956 C CA . ASP A 1 246 ? 21.934 9.201 -5.462 1.00 89.31 246 ASP A CA 1
ATOM 1957 C C . ASP A 1 246 ? 21.915 10.674 -5.023 1.00 89.31 246 ASP A C 1
ATOM 1959 O O . ASP A 1 246 ? 22.927 11.375 -5.091 1.00 89.31 246 ASP A O 1
ATOM 1963 N N . ALA A 1 247 ? 20.750 11.153 -4.577 1.00 81.19 247 ALA A N 1
ATOM 1964 C CA . ALA A 1 247 ? 20.542 12.561 -4.242 1.00 81.19 247 ALA A CA 1
ATOM 1965 C C . ALA A 1 247 ? 21.466 13.073 -3.121 1.00 81.19 247 ALA A C 1
ATOM 1967 O O . ALA A 1 247 ? 21.782 14.263 -3.093 1.00 81.19 247 ALA A O 1
ATOM 1968 N N . THR A 1 248 ? 21.911 12.191 -2.220 1.00 83.94 248 THR A N 1
ATOM 1969 C CA . THR A 1 248 ? 22.735 12.555 -1.061 1.00 83.94 248 THR A CA 1
ATOM 1970 C C . THR A 1 248 ? 24.212 12.580 -1.422 1.00 83.94 248 THR A C 1
ATOM 1972 O O . THR A 1 248 ? 24.913 13.535 -1.101 1.00 83.94 248 THR A O 1
ATOM 1975 N N . SER A 1 249 ? 24.697 11.528 -2.084 1.00 84.31 249 SER A N 1
ATOM 1976 C CA . SER A 1 249 ? 26.123 11.400 -2.415 1.00 84.31 249 SER A CA 1
ATOM 1977 C C . SER A 1 249 ? 26.508 12.060 -3.739 1.00 84.31 249 SER A C 1
ATOM 1979 O O . SER A 1 249 ? 27.696 12.234 -3.993 1.00 84.31 249 SER A O 1
ATOM 1981 N N . GLN A 1 250 ? 25.530 12.428 -4.577 1.00 86.50 250 GLN A N 1
ATOM 1982 C CA . GLN A 1 250 ? 25.747 12.887 -5.955 1.00 86.50 250 GLN A CA 1
ATOM 1983 C C . GLN A 1 250 ? 26.539 11.870 -6.795 1.00 86.50 250 GLN A C 1
ATOM 1985 O O . GLN A 1 250 ? 27.236 12.241 -7.739 1.00 86.50 250 GLN A O 1
ATOM 1990 N N . ILE A 1 251 ? 26.452 10.583 -6.442 1.00 89.75 251 ILE A N 1
ATOM 1991 C CA . ILE A 1 251 ? 27.093 9.476 -7.153 1.00 89.75 251 ILE A CA 1
ATOM 1992 C C . ILE A 1 251 ? 26.043 8.766 -8.003 1.00 89.75 251 ILE A C 1
ATOM 1994 O O . ILE A 1 251 ? 24.940 8.467 -7.542 1.00 89.75 251 ILE A O 1
ATOM 1998 N N . VAL A 1 252 ? 26.404 8.481 -9.247 1.00 90.81 252 VAL A N 1
ATOM 1999 C CA . VAL A 1 252 ? 25.613 7.687 -10.182 1.00 90.81 252 VAL A CA 1
ATOM 2000 C C . VAL A 1 252 ? 25.901 6.216 -9.924 1.00 90.81 252 VAL A C 1
ATOM 2002 O O . VAL A 1 252 ? 27.038 5.767 -10.061 1.00 90.81 252 VAL A O 1
ATOM 2005 N N . LYS A 1 253 ? 24.868 5.464 -9.555 1.00 91.19 253 LYS A N 1
ATOM 2006 C CA . LYS A 1 253 ? 24.947 4.022 -9.315 1.00 91.19 253 LYS A CA 1
ATOM 2007 C C . LYS A 1 253 ? 24.362 3.279 -10.513 1.00 91.19 253 LYS A C 1
ATOM 2009 O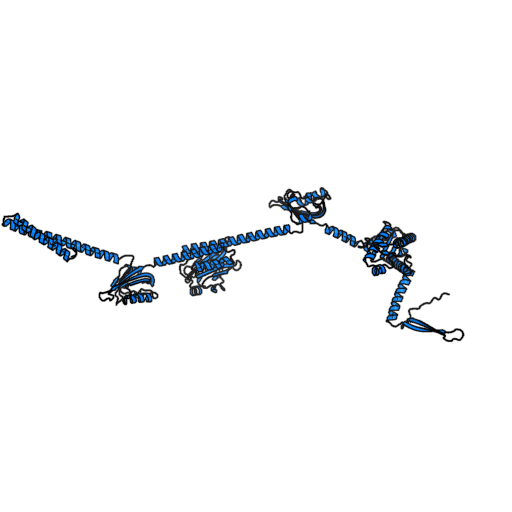 O . LYS A 1 253 ? 23.184 3.494 -10.808 1.00 91.19 253 LYS A O 1
ATOM 2014 N N . PRO A 1 254 ? 25.132 2.419 -11.200 1.00 92.81 254 PRO A N 1
ATOM 2015 C CA . PRO A 1 254 ? 24.583 1.533 -12.220 1.00 92.81 254 PRO A CA 1
ATOM 2016 C C . PRO A 1 254 ? 23.495 0.637 -11.613 1.00 92.81 254 PRO A C 1
ATOM 2018 O O . PRO A 1 254 ? 23.727 -0.015 -10.597 1.00 92.81 254 PRO A O 1
ATOM 2021 N N . VAL A 1 255 ? 22.304 0.626 -12.214 1.00 93.81 255 VAL A N 1
ATOM 2022 C CA . VAL A 1 255 ? 21.162 -0.204 -11.777 1.00 93.81 255 VAL A CA 1
ATOM 2023 C C . VAL A 1 255 ? 20.774 -1.267 -12.800 1.00 93.81 255 VAL A C 1
ATOM 2025 O O . VAL A 1 255 ? 20.129 -2.249 -12.448 1.00 93.81 255 VAL A O 1
ATOM 2028 N N . ALA A 1 256 ? 21.173 -1.084 -14.058 1.00 95.06 256 ALA A N 1
ATOM 2029 C CA . ALA A 1 256 ? 20.985 -2.051 -15.127 1.00 95.06 256 ALA A CA 1
ATOM 2030 C C . ALA A 1 256 ? 22.078 -1.882 -16.180 1.00 95.06 256 ALA A C 1
ATOM 2032 O O . ALA A 1 256 ? 22.544 -0.768 -16.421 1.00 95.06 256 ALA A O 1
ATOM 2033 N N . SER A 1 257 ? 22.465 -2.978 -16.821 1.00 95.38 257 SER A N 1
ATOM 2034 C CA . SER A 1 257 ? 23.473 -2.983 -17.875 1.00 95.38 257 SER A CA 1
ATOM 2035 C C . SER A 1 257 ? 23.346 -4.218 -18.759 1.00 95.38 257 SER A C 1
ATOM 2037 O O . SER A 1 257 ? 22.817 -5.248 -18.339 1.00 95.38 257 SER A O 1
ATOM 2039 N N . PHE A 1 258 ? 23.815 -4.109 -19.999 1.00 95.44 258 PHE A N 1
ATOM 2040 C CA . PHE A 1 258 ? 23.889 -5.214 -20.947 1.00 95.44 258 PHE A CA 1
ATOM 2041 C C . PHE A 1 258 ? 24.929 -4.910 -22.035 1.00 95.44 258 PHE A C 1
ATOM 2043 O O . PHE A 1 258 ? 25.048 -3.760 -22.455 1.00 95.44 258 PHE A O 1
ATOM 2050 N N . GLY A 1 259 ? 25.657 -5.923 -22.515 1.00 91.44 259 GLY A N 1
ATOM 2051 C CA . GLY A 1 259 ? 26.626 -5.799 -23.612 1.00 91.44 259 GLY A CA 1
ATOM 2052 C C . GLY A 1 259 ? 28.063 -6.171 -23.234 1.00 91.44 259 GLY A C 1
ATOM 2053 O O . GLY A 1 259 ? 28.300 -6.881 -22.261 1.00 91.44 259 GLY A O 1
ATOM 2054 N N . ALA A 1 260 ? 29.025 -5.727 -24.041 1.00 82.19 260 ALA A N 1
ATOM 2055 C CA . ALA A 1 260 ? 30.448 -6.007 -23.879 1.00 82.19 260 ALA A CA 1
ATOM 2056 C C . ALA A 1 260 ? 31.118 -5.001 -22.926 1.00 82.19 260 ALA A C 1
ATOM 2058 O O . ALA A 1 260 ? 31.052 -3.792 -23.160 1.00 82.19 260 ALA A O 1
ATOM 2059 N N . GLY A 1 261 ? 31.806 -5.506 -21.896 1.00 77.44 261 GLY A N 1
ATOM 2060 C CA . GLY A 1 261 ? 32.505 -4.694 -20.893 1.00 77.44 261 GLY A CA 1
ATOM 2061 C C . GLY A 1 261 ? 31.623 -4.257 -19.723 1.00 77.44 261 GLY A C 1
ATOM 2062 O O . GLY A 1 261 ? 31.812 -3.171 -19.180 1.00 77.44 261 GLY A O 1
ATOM 2063 N N . VAL A 1 262 ? 30.642 -5.080 -19.338 1.00 82.81 262 VAL A N 1
ATOM 2064 C CA . VAL A 1 262 ? 29.797 -4.838 -18.152 1.00 82.81 262 VAL A CA 1
ATOM 2065 C C . VAL A 1 262 ? 30.620 -4.915 -16.864 1.00 82.81 262 VAL A C 1
ATOM 2067 O O . VAL A 1 262 ? 30.322 -4.205 -15.908 1.00 82.81 262 VAL A O 1
ATOM 2070 N N . GLU A 1 263 ? 31.694 -5.702 -16.863 1.00 78.75 263 GLU A N 1
ATOM 2071 C CA . GLU A 1 263 ? 32.634 -5.870 -15.752 1.00 78.75 263 GLU A CA 1
ATOM 2072 C C . GLU A 1 263 ? 33.258 -4.535 -15.318 1.00 78.75 263 GLU A C 1
ATOM 2074 O O . GLU A 1 263 ? 33.571 -4.343 -14.150 1.00 78.75 263 GLU A O 1
ATOM 2079 N N . TYR A 1 264 ? 33.382 -3.565 -16.230 1.00 76.19 264 TYR A N 1
ATOM 2080 C CA . TYR A 1 264 ? 33.865 -2.220 -15.906 1.00 76.19 264 TYR A CA 1
ATOM 2081 C C . TYR A 1 264 ? 32.905 -1.429 -14.997 1.00 76.19 264 TYR A C 1
ATOM 2083 O O . TYR A 1 264 ? 33.329 -0.513 -14.291 1.00 76.19 264 TYR A O 1
ATOM 2091 N N . LEU A 1 265 ? 31.613 -1.767 -14.991 1.00 78.06 265 LEU A N 1
ATOM 2092 C CA . LEU A 1 265 ? 30.637 -1.115 -14.118 1.00 78.06 265 LEU A CA 1
ATOM 2093 C C . LEU A 1 265 ? 30.823 -1.530 -12.649 1.00 78.06 265 LEU A C 1
ATOM 2095 O O . LEU A 1 265 ? 30.352 -0.825 -11.752 1.00 78.06 265 LEU A O 1
ATOM 2099 N N . GLU A 1 266 ? 31.537 -2.628 -12.381 1.00 69.19 266 GLU A N 1
ATOM 2100 C CA . GLU A 1 266 ? 31.898 -3.050 -11.029 1.00 69.19 266 GLU A CA 1
ATOM 2101 C C . GLU A 1 266 ? 32.971 -2.114 -10.448 1.00 69.19 266 GLU A C 1
ATOM 2103 O O . GLU A 1 266 ? 34.128 -2.105 -10.860 1.00 69.19 266 GLU A O 1
ATOM 2108 N N . GLY A 1 267 ? 32.580 -1.286 -9.474 1.00 66.00 267 GLY A N 1
ATOM 2109 C CA . GLY A 1 267 ? 33.466 -0.288 -8.858 1.00 66.00 267 GLY A CA 1
ATOM 2110 C C . GLY A 1 267 ? 33.482 1.075 -9.561 1.00 66.00 267 GLY A C 1
ATOM 2111 O O . GLY A 1 267 ? 34.222 1.969 -9.142 1.00 66.00 267 GLY A O 1
ATOM 2112 N N . LEU A 1 268 ? 32.643 1.273 -10.583 1.00 73.94 268 LEU A N 1
ATOM 2113 C CA . LEU A 1 268 ? 32.485 2.561 -11.250 1.00 73.94 268 LEU A CA 1
ATOM 2114 C C . LEU A 1 268 ? 31.849 3.596 -10.306 1.00 73.94 268 LEU A C 1
ATOM 2116 O O . LEU A 1 268 ? 30.712 3.444 -9.867 1.00 73.94 268 LEU A O 1
ATOM 2120 N N . SER A 1 269 ? 32.576 4.684 -10.031 1.00 72.62 269 SER A N 1
ATOM 2121 C CA . SER A 1 269 ? 32.090 5.815 -9.231 1.00 72.62 269 SER A CA 1
ATOM 2122 C C . SER A 1 269 ? 32.095 7.103 -10.053 1.00 72.62 269 SER A C 1
ATOM 2124 O O . SER A 1 269 ? 33.053 7.884 -10.031 1.00 72.62 269 SER A O 1
ATOM 2126 N N . ILE A 1 270 ? 31.003 7.340 -10.778 1.00 82.19 270 ILE A N 1
ATOM 2127 C CA . ILE A 1 270 ? 30.769 8.584 -11.519 1.00 82.19 270 ILE A CA 1
ATOM 2128 C C . ILE A 1 270 ? 30.013 9.555 -10.616 1.00 82.19 270 ILE A C 1
ATOM 2130 O O . ILE A 1 270 ? 28.990 9.198 -10.039 1.00 82.19 270 ILE A O 1
ATOM 2134 N N . SER A 1 271 ? 30.507 10.786 -10.492 1.00 84.00 271 SER A N 1
ATOM 2135 C CA . SER A 1 271 ? 29.814 11.847 -9.757 1.00 84.00 271 SER A CA 1
ATOM 2136 C C . SER A 1 271 ? 29.033 12.753 -10.711 1.00 84.00 271 SER A C 1
ATOM 2138 O O . SER A 1 271 ? 29.427 12.928 -11.860 1.00 84.00 271 SER A O 1
ATOM 2140 N N . ALA A 1 272 ? 27.948 13.367 -10.249 1.00 81.94 272 ALA A N 1
ATOM 2141 C CA . ALA A 1 272 ? 27.354 14.514 -10.933 1.00 81.94 272 ALA A CA 1
ATOM 2142 C C . ALA A 1 272 ? 28.123 15.820 -10.637 1.00 81.94 272 ALA A C 1
ATOM 2144 O O . ALA A 1 272 ? 28.021 16.775 -11.400 1.00 81.94 272 ALA A O 1
ATOM 2145 N N . ASP A 1 273 ? 28.939 15.879 -9.580 1.00 81.62 273 ASP A N 1
ATOM 2146 C CA . ASP A 1 273 ? 29.672 17.085 -9.184 1.00 81.62 273 ASP A CA 1
ATOM 2147 C C . ASP A 1 273 ? 30.920 17.320 -10.066 1.00 81.62 273 ASP A C 1
ATOM 2149 O O . ASP A 1 273 ? 31.800 16.467 -10.205 1.00 81.62 273 ASP A O 1
ATOM 2153 N N . ALA A 1 274 ? 31.009 18.522 -10.648 1.00 81.56 274 ALA A N 1
ATOM 2154 C CA . ALA A 1 274 ? 32.100 18.966 -11.518 1.00 81.56 274 ALA A CA 1
ATOM 2155 C C . ALA A 1 274 ? 33.464 19.094 -10.805 1.00 81.56 274 ALA A C 1
ATOM 2157 O O . ALA A 1 274 ? 34.507 19.204 -11.467 1.00 81.56 274 ALA A O 1
ATOM 2158 N N . ASN A 1 275 ? 33.475 19.097 -9.470 1.00 80.88 275 ASN A N 1
ATOM 2159 C CA . ASN A 1 275 ? 34.690 19.149 -8.659 1.00 80.88 275 ASN A CA 1
ATOM 2160 C C . ASN A 1 275 ? 35.484 17.837 -8.700 1.00 80.88 275 ASN A C 1
ATOM 2162 O O . ASN A 1 275 ? 36.702 17.861 -8.524 1.00 80.88 275 ASN A O 1
ATOM 2166 N N . PHE A 1 276 ? 34.831 16.709 -8.992 1.00 76.75 276 PHE A N 1
ATOM 2167 C CA . PHE A 1 276 ? 35.498 15.420 -9.162 1.00 76.75 276 PHE A CA 1
ATOM 2168 C C . PHE A 1 276 ? 35.876 15.192 -10.626 1.00 76.75 276 PHE A C 1
ATOM 2170 O O . PHE A 1 276 ? 35.117 15.507 -11.543 1.00 76.75 276 PHE A O 1
ATOM 2177 N N . SER A 1 277 ? 37.038 14.581 -10.863 1.00 69.88 277 SER A N 1
ATOM 2178 C CA . SER A 1 277 ? 37.481 14.208 -12.214 1.00 69.88 277 SER A CA 1
ATOM 2179 C C . SER A 1 277 ? 36.478 13.288 -12.918 1.00 69.88 277 SER A C 1
ATOM 2181 O O . SER A 1 277 ? 36.249 13.441 -14.115 1.00 69.88 277 SER A O 1
ATOM 2183 N N . THR A 1 278 ? 35.812 12.400 -12.174 1.00 75.94 278 THR A N 1
ATOM 2184 C CA . THR A 1 278 ? 34.787 11.488 -12.702 1.00 75.94 278 THR A CA 1
ATOM 2185 C C . THR A 1 278 ? 33.457 12.174 -13.020 1.00 75.94 278 THR A C 1
ATOM 2187 O O . THR A 1 278 ? 32.690 11.636 -13.812 1.00 75.94 278 THR A O 1
ATOM 2190 N N . GLY A 1 279 ? 33.192 13.371 -12.481 1.00 78.06 279 GLY A N 1
ATOM 2191 C CA . GLY A 1 279 ? 31.996 14.159 -12.807 1.00 78.06 279 GLY A CA 1
ATOM 2192 C C . GLY A 1 279 ? 32.156 15.132 -13.971 1.00 78.06 279 GLY A C 1
ATOM 2193 O O . GLY A 1 279 ? 31.180 15.727 -14.431 1.00 78.06 279 GLY A O 1
ATOM 2194 N N . ARG A 1 280 ? 33.372 15.263 -14.511 1.00 82.50 280 ARG A N 1
ATOM 2195 C CA . ARG A 1 280 ? 33.643 16.017 -15.749 1.00 82.50 280 ARG A CA 1
ATOM 2196 C C . ARG A 1 280 ? 33.451 15.185 -17.022 1.00 82.50 280 ARG A C 1
ATOM 2198 O O . ARG A 1 280 ? 33.537 15.737 -18.115 1.00 82.50 280 ARG A O 1
ATOM 2205 N N . GLY A 1 281 ? 33.198 13.883 -16.878 1.00 86.25 281 GLY A N 1
ATOM 2206 C CA . GLY A 1 281 ? 32.900 12.986 -17.992 1.00 86.25 281 GLY A CA 1
ATOM 2207 C C . GLY A 1 281 ? 31.491 13.181 -18.572 1.00 86.25 281 GLY A C 1
ATOM 2208 O O . GLY A 1 281 ? 30.676 13.898 -17.982 1.00 86.25 281 GLY A O 1
ATOM 2209 N N . PRO A 1 282 ? 31.175 12.516 -19.701 1.00 90.56 282 PRO A N 1
ATOM 2210 C CA . PRO A 1 282 ? 29.896 12.666 -20.402 1.00 90.56 282 PRO A CA 1
ATOM 2211 C C . PRO A 1 282 ? 28.665 12.463 -19.512 1.00 90.56 282 PRO A C 1
ATOM 2213 O O . PRO A 1 282 ? 27.730 13.255 -19.570 1.00 90.56 282 PRO A O 1
ATOM 2216 N N . THR A 1 283 ? 28.692 11.460 -18.630 1.00 90.75 283 THR A N 1
ATOM 2217 C CA . THR A 1 283 ? 27.576 11.151 -17.728 1.00 90.75 283 THR A CA 1
ATOM 2218 C C . THR A 1 283 ? 27.331 12.235 -16.683 1.00 90.75 283 THR A C 1
ATOM 2220 O O . THR A 1 283 ? 26.196 12.666 -16.503 1.00 90.75 283 THR A O 1
ATOM 2223 N N . GLY A 1 284 ? 28.382 12.728 -16.021 1.00 89.88 284 GLY A N 1
ATOM 2224 C CA . GLY A 1 284 ? 28.246 13.816 -15.048 1.00 89.88 284 GLY A CA 1
ATOM 2225 C C . GLY A 1 284 ? 27.789 15.125 -15.700 1.00 89.88 284 GLY A C 1
ATOM 2226 O O . GLY A 1 284 ? 27.002 15.864 -15.114 1.00 89.88 284 GLY A O 1
ATOM 2227 N N . LEU A 1 285 ? 28.237 15.393 -16.932 1.00 91.06 285 LEU A N 1
ATOM 2228 C CA . LEU A 1 285 ? 27.813 16.555 -17.713 1.00 91.06 285 LEU A CA 1
ATOM 2229 C C . LEU A 1 285 ? 26.324 16.483 -18.081 1.00 91.06 285 LEU A C 1
ATOM 2231 O O . LEU A 1 285 ? 25.596 17.430 -17.796 1.00 91.06 285 LEU A O 1
ATOM 2235 N N . ALA A 1 286 ? 25.869 15.346 -18.620 1.00 93.88 286 ALA A N 1
ATOM 2236 C CA . ALA A 1 286 ? 24.477 15.146 -19.021 1.00 93.88 286 ALA A CA 1
ATOM 2237 C C . ALA A 1 286 ? 23.497 15.335 -17.852 1.00 93.88 286 ALA A C 1
ATOM 2239 O O . ALA A 1 286 ? 22.449 15.955 -18.008 1.00 93.88 286 ALA A O 1
ATOM 2240 N N . LEU A 1 287 ? 23.864 14.847 -16.661 1.00 92.56 287 LEU A N 1
ATOM 2241 C CA . LEU A 1 287 ? 23.039 14.971 -15.458 1.00 92.56 287 LEU A CA 1
ATOM 2242 C C . LEU A 1 287 ? 22.951 16.404 -14.922 1.00 92.56 287 LEU A C 1
ATOM 2244 O O . LEU A 1 287 ? 21.903 16.795 -14.415 1.00 92.56 287 LEU A O 1
ATOM 2248 N N . ARG A 1 288 ? 24.043 17.179 -14.988 1.00 91.00 288 ARG A N 1
ATOM 2249 C CA . ARG A 1 288 ? 24.061 18.566 -14.492 1.00 91.00 288 ARG A CA 1
ATOM 2250 C C . ARG A 1 288 ? 23.402 19.548 -15.441 1.00 91.00 288 ARG A C 1
ATOM 2252 O O . ARG A 1 288 ? 22.750 20.480 -14.983 1.00 91.00 288 ARG A O 1
ATOM 2259 N N . GLU A 1 289 ? 23.677 19.400 -16.732 1.00 92.69 289 GLU A N 1
ATOM 2260 C CA . GLU A 1 289 ? 23.192 20.328 -17.755 1.00 92.69 289 GLU A CA 1
ATOM 2261 C C . GLU A 1 289 ? 21.793 19.962 -18.241 1.00 92.69 289 GLU A C 1
ATOM 2263 O O . GLU A 1 289 ? 21.170 20.765 -18.927 1.00 92.69 289 GLU A O 1
ATOM 2268 N N . ASP A 1 290 ? 21.297 18.784 -17.855 1.00 94.25 290 ASP A N 1
ATOM 2269 C CA . ASP A 1 290 ? 20.022 18.240 -18.303 1.00 94.25 290 ASP A CA 1
ATOM 2270 C C . ASP A 1 290 ? 19.912 18.225 -19.837 1.00 94.25 290 ASP A C 1
ATOM 2272 O O . ASP A 1 290 ? 18.948 18.704 -20.436 1.00 94.25 290 ASP A O 1
ATOM 2276 N N . GLN A 1 291 ? 20.971 17.738 -20.489 1.00 94.75 291 GLN A N 1
ATOM 2277 C CA . GLN A 1 291 ? 21.081 17.657 -21.943 1.00 94.75 291 GLN A CA 1
ATOM 2278 C C . GLN A 1 291 ? 21.782 16.358 -22.358 1.00 94.75 291 GLN A C 1
ATOM 2280 O O . GLN A 1 291 ? 22.722 15.929 -21.681 1.00 94.75 291 GLN A O 1
ATOM 2285 N N . PRO A 1 292 ? 21.380 15.734 -23.480 1.00 96.50 292 PRO A N 1
ATOM 2286 C CA . PRO A 1 292 ? 22.120 14.616 -24.042 1.00 96.50 292 PRO A CA 1
ATOM 2287 C C . PRO A 1 292 ? 23.555 15.013 -24.410 1.00 96.50 292 PRO A C 1
ATOM 2289 O O . PRO A 1 292 ? 23.796 16.066 -25.003 1.00 96.50 292 PRO A O 1
ATOM 2292 N N . VAL A 1 293 ? 24.516 14.143 -24.101 1.00 96.44 293 VAL A N 1
ATOM 2293 C CA . VAL A 1 293 ? 25.929 14.329 -24.446 1.00 96.44 293 VAL A CA 1
ATOM 2294 C C . VAL A 1 293 ? 26.347 13.276 -25.461 1.00 96.44 293 VAL A C 1
ATOM 2296 O O . VAL A 1 293 ? 26.310 12.077 -25.186 1.00 96.44 293 VAL A O 1
ATOM 2299 N N . TRP A 1 294 ? 26.802 13.742 -26.621 1.00 95.81 294 TRP A N 1
ATOM 2300 C CA . TRP A 1 294 ? 27.251 12.908 -27.732 1.00 95.81 294 TRP A CA 1
ATOM 2301 C C . TRP A 1 294 ? 28.775 12.990 -27.873 1.00 95.81 294 TRP A C 1
ATOM 2303 O O . TRP A 1 294 ? 29.352 14.079 -27.952 1.00 95.81 294 TRP A O 1
ATOM 2313 N N . CYS A 1 295 ? 29.438 11.839 -27.902 1.00 94.38 295 CYS A N 1
ATOM 2314 C CA . CYS A 1 295 ? 30.874 11.710 -28.116 1.00 94.38 295 CYS A CA 1
ATOM 2315 C C . CYS A 1 295 ? 31.104 10.848 -29.359 1.00 94.38 295 CYS A C 1
ATOM 2317 O O . CYS A 1 295 ? 30.909 9.635 -29.314 1.00 94.38 295 CYS A O 1
ATOM 2319 N N . GLN A 1 296 ? 31.482 11.488 -30.467 1.00 92.81 296 GLN A N 1
ATOM 2320 C CA . GLN A 1 296 ? 31.637 10.822 -31.766 1.00 92.81 296 GLN A CA 1
ATOM 2321 C C . GLN A 1 296 ? 32.973 10.091 -31.934 1.00 92.81 296 GLN A C 1
ATOM 2323 O O . GLN A 1 296 ? 33.060 9.175 -32.747 1.00 92.81 296 GLN A O 1
ATOM 2328 N N . ASP A 1 297 ? 33.995 10.489 -31.172 1.00 92.94 297 ASP A N 1
ATOM 2329 C CA . ASP A 1 297 ? 35.304 9.833 -31.118 1.00 92.94 297 ASP A CA 1
ATOM 2330 C C . ASP A 1 297 ? 35.703 9.650 -29.650 1.00 92.94 297 ASP A C 1
ATOM 2332 O O . ASP A 1 297 ? 36.329 10.509 -29.023 1.00 92.94 297 ASP A O 1
ATOM 2336 N N . PHE A 1 298 ? 35.288 8.517 -29.088 1.00 91.06 298 PHE A N 1
ATOM 2337 C CA . PHE A 1 298 ? 35.463 8.186 -27.678 1.00 91.06 298 PHE A CA 1
ATOM 2338 C C . PHE A 1 298 ? 36.933 8.088 -27.269 1.00 91.06 298 PHE A C 1
ATOM 2340 O O . PHE A 1 298 ? 37.263 8.386 -26.125 1.00 91.06 298 PHE A O 1
ATOM 2347 N N . ILE A 1 299 ? 37.816 7.682 -28.182 1.00 89.56 299 ILE A N 1
ATOM 2348 C CA . ILE A 1 299 ? 39.236 7.448 -27.894 1.00 89.56 299 ILE A CA 1
ATOM 2349 C C . ILE A 1 299 ? 40.042 8.749 -27.951 1.00 89.56 299 ILE A C 1
ATOM 2351 O O . ILE A 1 299 ? 41.088 8.848 -27.314 1.00 89.56 299 ILE A O 1
ATOM 2355 N N . ARG A 1 300 ? 39.584 9.761 -28.697 1.00 87.94 300 ARG A N 1
ATOM 2356 C CA . ARG A 1 300 ? 40.294 11.046 -28.821 1.00 87.94 300 ARG A CA 1
ATOM 2357 C C . ARG A 1 300 ? 39.685 12.186 -28.011 1.00 87.94 300 ARG A C 1
ATOM 2359 O O . ARG A 1 300 ? 40.331 13.223 -27.862 1.00 87.94 300 ARG A O 1
ATOM 2366 N N . ASP A 1 301 ? 38.482 12.024 -27.470 1.00 87.62 301 ASP A N 1
ATOM 2367 C CA . ASP A 1 301 ? 37.839 13.053 -26.652 1.00 87.62 301 ASP A CA 1
ATOM 2368 C C . ASP A 1 301 ? 38.520 13.196 -25.278 1.00 87.62 301 ASP A C 1
ATOM 2370 O O . ASP A 1 301 ? 38.675 12.240 -24.517 1.00 87.62 301 ASP A O 1
ATOM 2374 N N . ALA A 1 302 ? 38.918 14.419 -24.922 1.00 86.00 302 ALA A N 1
ATOM 2375 C CA . ALA A 1 302 ? 39.565 14.705 -23.642 1.00 86.00 302 ALA A CA 1
ATOM 2376 C C . ALA A 1 302 ? 38.648 14.439 -22.431 1.00 86.00 302 ALA A C 1
ATOM 2378 O O . ALA A 1 302 ? 39.137 14.150 -21.338 1.00 86.00 302 ALA A O 1
ATOM 2379 N N . ARG A 1 303 ? 37.321 14.511 -22.608 1.00 86.31 303 ARG A N 1
ATOM 2380 C CA . ARG A 1 303 ? 36.325 14.267 -21.549 1.00 86.31 303 ARG A CA 1
ATOM 2381 C C . ARG A 1 303 ? 36.238 12.794 -21.161 1.00 86.31 303 ARG A C 1
ATOM 2383 O O . ARG A 1 303 ? 35.803 12.487 -20.054 1.00 86.31 303 ARG A O 1
ATOM 2390 N N . THR A 1 304 ? 36.644 11.894 -22.052 1.00 85.62 304 THR A N 1
ATOM 2391 C CA . THR A 1 304 ? 36.608 10.440 -21.849 1.00 85.62 304 THR A CA 1
ATOM 2392 C C . THR A 1 304 ? 37.978 9.856 -21.503 1.00 85.62 304 THR A C 1
ATOM 2394 O O . THR A 1 304 ? 38.091 8.644 -21.335 1.00 85.62 304 THR A O 1
ATOM 2397 N N . ALA A 1 305 ? 39.001 10.703 -21.319 1.00 83.19 305 ALA A N 1
ATOM 2398 C CA . ALA A 1 305 ? 40.382 10.301 -21.041 1.00 83.19 305 ALA A CA 1
ATOM 2399 C C . ALA A 1 305 ? 40.553 9.249 -19.927 1.00 83.19 305 ALA A C 1
ATOM 2401 O O . ALA A 1 305 ? 41.340 8.322 -20.124 1.00 83.19 305 ALA A O 1
ATOM 2402 N N . PRO A 1 306 ? 39.809 9.297 -18.799 1.00 81.81 306 PRO A N 1
ATOM 2403 C CA . PRO A 1 306 ? 39.909 8.260 -17.768 1.00 81.81 306 PRO A CA 1
ATOM 2404 C C . PRO A 1 306 ? 39.519 6.847 -18.237 1.00 81.81 306 PRO A C 1
ATOM 2406 O O . PRO A 1 306 ? 39.802 5.881 -17.534 1.00 81.81 306 PRO A O 1
ATOM 2409 N N . TRP A 1 307 ? 38.860 6.715 -19.392 1.00 84.75 307 TRP A N 1
ATOM 2410 C CA . TRP A 1 307 ? 38.272 5.469 -19.888 1.00 84.75 307 TRP A CA 1
ATOM 2411 C C . TRP A 1 307 ? 38.794 5.037 -21.266 1.00 84.75 307 TRP A C 1
ATOM 2413 O O . TRP A 1 307 ? 38.312 4.041 -21.800 1.00 84.75 307 TRP A O 1
ATOM 2423 N N . HIS A 1 308 ? 39.784 5.729 -21.846 1.00 86.81 308 HIS A N 1
ATOM 2424 C CA . HIS A 1 308 ? 40.327 5.400 -23.176 1.00 86.81 308 HIS A CA 1
ATOM 2425 C C . HIS A 1 308 ? 40.908 3.985 -23.262 1.00 86.81 308 HIS A C 1
ATOM 2427 O O . HIS A 1 308 ? 40.638 3.277 -24.229 1.00 86.81 308 HIS A O 1
ATOM 2433 N N . GLU A 1 309 ? 41.664 3.550 -22.248 1.00 81.88 309 GLU A N 1
ATOM 2434 C CA . GLU A 1 309 ? 42.279 2.212 -22.216 1.00 81.88 309 GLU A CA 1
ATOM 2435 C C . GLU A 1 309 ? 41.220 1.096 -22.235 1.00 81.88 309 GLU A C 1
ATOM 2437 O O . GLU A 1 309 ? 41.341 0.114 -22.967 1.00 81.88 309 GLU A O 1
ATOM 2442 N N . LEU A 1 310 ? 40.134 1.294 -21.487 1.00 76.88 310 LEU A N 1
ATOM 2443 C CA . LEU A 1 310 ? 39.008 0.363 -21.407 1.00 76.88 310 LEU A CA 1
ATOM 2444 C C . LEU A 1 310 ? 38.133 0.398 -22.663 1.00 76.88 310 LEU A C 1
ATOM 2446 O O . LEU A 1 310 ? 37.697 -0.650 -23.140 1.00 76.88 310 LEU A O 1
ATOM 2450 N N . GLY A 1 311 ? 37.913 1.588 -23.227 1.00 81.88 311 GLY A N 1
ATOM 2451 C CA . GLY A 1 311 ? 37.211 1.743 -24.498 1.00 81.88 311 GLY A CA 1
ATOM 2452 C C . GLY A 1 311 ? 37.942 1.044 -25.639 1.00 81.88 311 GLY A C 1
ATOM 2453 O O . GLY A 1 311 ? 37.311 0.356 -26.438 1.00 81.88 311 GLY A O 1
ATOM 2454 N N . ALA A 1 312 ? 39.274 1.129 -25.673 1.00 83.50 312 ALA A N 1
ATOM 2455 C CA . ALA A 1 312 ? 40.083 0.446 -26.675 1.00 83.50 312 ALA A CA 1
ATOM 2456 C C . ALA A 1 312 ? 40.002 -1.086 -26.556 1.00 83.50 312 ALA A C 1
ATOM 2458 O O . ALA A 1 312 ? 39.904 -1.766 -27.577 1.00 83.50 312 ALA A O 1
ATOM 2459 N N . SER A 1 313 ? 39.998 -1.641 -25.336 1.00 84.00 313 SER A N 1
ATOM 2460 C CA . SER A 1 313 ? 39.941 -3.097 -25.130 1.00 84.00 313 SER A CA 1
ATOM 2461 C C . SER A 1 313 ? 38.576 -3.716 -25.454 1.00 84.00 313 SER A C 1
ATOM 2463 O O . SER A 1 313 ? 38.524 -4.865 -25.888 1.00 84.00 313 SER A O 1
ATOM 2465 N N . HIS A 1 314 ? 37.486 -2.953 -25.319 1.00 85.19 314 HIS A N 1
ATOM 2466 C CA . HIS A 1 314 ? 36.116 -3.414 -25.597 1.00 85.19 314 HIS A CA 1
ATOM 2467 C C . HIS A 1 314 ? 35.551 -2.918 -26.938 1.00 85.19 314 HIS A C 1
ATOM 2469 O O . HIS A 1 314 ? 34.413 -3.236 -27.294 1.00 85.19 314 HIS A O 1
ATOM 2475 N N . GLY A 1 315 ? 36.342 -2.163 -27.706 1.00 86.88 315 GLY A N 1
ATOM 2476 C CA . GLY A 1 315 ? 35.959 -1.657 -29.022 1.00 86.88 315 GLY A CA 1
ATOM 2477 C C . GLY A 1 315 ? 34.878 -0.577 -28.973 1.00 86.88 315 GLY A C 1
ATOM 2478 O O . GLY A 1 315 ? 33.994 -0.565 -29.828 1.00 86.88 315 GLY A O 1
ATOM 2479 N N . TRP A 1 316 ? 34.913 0.306 -27.973 1.00 91.12 316 TRP A N 1
ATOM 2480 C CA . TRP A 1 316 ? 34.055 1.487 -27.901 1.00 91.12 316 TRP A CA 1
ATOM 2481 C C . TRP A 1 316 ? 34.692 2.634 -28.687 1.00 91.12 316 TRP A C 1
ATOM 2483 O O . TRP A 1 316 ? 35.748 3.146 -28.317 1.00 91.12 316 TRP A O 1
ATOM 2493 N N . ALA A 1 317 ? 34.041 3.042 -29.770 1.00 91.81 317 ALA A N 1
ATOM 2494 C CA . ALA A 1 317 ? 34.518 4.108 -30.647 1.00 91.81 317 ALA A CA 1
ATOM 2495 C C . ALA A 1 317 ? 33.726 5.412 -30.483 1.00 91.81 317 ALA A C 1
ATOM 2497 O O . ALA A 1 317 ? 34.263 6.484 -30.743 1.00 91.81 317 ALA A O 1
ATOM 2498 N N . ALA A 1 318 ? 32.488 5.339 -29.996 1.00 94.19 318 ALA A N 1
ATOM 2499 C CA . ALA A 1 318 ? 31.648 6.493 -29.692 1.00 94.19 318 ALA A CA 1
ATOM 2500 C C . ALA A 1 318 ? 30.781 6.201 -28.456 1.00 94.19 318 ALA A C 1
ATOM 2502 O O . ALA A 1 318 ? 30.457 5.041 -28.186 1.00 94.19 318 ALA A O 1
ATOM 2503 N N . SER A 1 319 ? 30.359 7.238 -27.726 1.00 95.06 319 SER A N 1
ATOM 2504 C CA . SER A 1 319 ? 29.394 7.106 -26.622 1.00 95.06 319 SER A CA 1
ATOM 2505 C C . SER A 1 319 ? 28.304 8.175 -26.648 1.00 95.06 319 SER A C 1
ATOM 2507 O O . SER A 1 319 ? 28.571 9.327 -26.992 1.00 95.06 319 SER A O 1
ATOM 2509 N N . ALA A 1 320 ? 27.111 7.826 -26.184 1.00 96.62 320 ALA A N 1
ATOM 2510 C CA . ALA A 1 320 ? 26.005 8.743 -25.955 1.00 96.62 320 ALA A CA 1
ATOM 2511 C C . ALA A 1 320 ? 25.503 8.613 -24.517 1.00 96.62 320 ALA A C 1
ATOM 2513 O O . ALA A 1 320 ? 25.400 7.504 -23.993 1.00 96.62 320 ALA A O 1
ATOM 2514 N N . VAL A 1 321 ? 25.173 9.738 -23.887 1.00 97.06 321 VAL A N 1
ATOM 2515 C CA . VAL A 1 321 ? 24.543 9.746 -22.566 1.00 97.06 321 VAL A CA 1
ATOM 2516 C C . VAL A 1 321 ? 23.307 10.619 -22.590 1.00 97.06 321 VAL A C 1
ATOM 2518 O O . VAL A 1 321 ? 23.390 11.791 -22.944 1.00 97.06 321 VAL A O 1
ATOM 2521 N N . LEU A 1 322 ? 22.174 10.053 -22.191 1.00 97.62 322 LEU A N 1
ATOM 2522 C CA . LEU A 1 322 ? 20.886 10.729 -22.169 1.00 97.62 322 LEU A CA 1
ATOM 2523 C C . LEU A 1 322 ? 20.369 10.827 -20.730 1.00 97.62 322 LEU A C 1
ATOM 2525 O O . LEU A 1 322 ? 20.350 9.809 -20.036 1.00 97.62 322 LEU A O 1
ATOM 2529 N N . PRO A 1 323 ? 19.965 12.013 -20.249 1.00 97.06 323 PRO A N 1
ATOM 2530 C CA . PRO A 1 323 ? 19.336 12.137 -18.940 1.00 97.06 323 PRO A CA 1
ATOM 2531 C C . PRO A 1 323 ? 17.973 11.429 -18.930 1.00 97.06 323 PRO A C 1
ATOM 2533 O O . PRO A 1 323 ? 17.241 11.452 -19.917 1.00 97.06 323 PRO A O 1
ATOM 2536 N N . LEU A 1 324 ? 17.654 10.786 -17.808 1.00 96.75 324 LEU A N 1
ATOM 2537 C CA . LEU A 1 324 ? 16.339 10.217 -17.529 1.00 96.75 324 LEU A CA 1
ATOM 2538 C C . LEU A 1 324 ? 15.641 11.060 -16.470 1.00 96.75 324 LEU A C 1
ATOM 2540 O O . LEU A 1 324 ? 16.247 11.425 -15.452 1.00 96.75 324 LEU A O 1
ATOM 2544 N N . HIS A 1 325 ? 14.354 11.306 -16.678 1.00 94.62 325 HIS A N 1
ATOM 2545 C CA . HIS A 1 325 ? 13.559 12.188 -15.837 1.00 94.62 325 HIS A CA 1
ATOM 2546 C C . HIS A 1 325 ? 12.481 11.437 -15.075 1.00 94.62 325 HIS A C 1
ATOM 2548 O O . HIS A 1 325 ? 11.974 10.404 -15.506 1.00 94.62 325 HIS A O 1
ATOM 2554 N N . ARG A 1 326 ? 12.113 12.014 -13.934 1.00 93.00 326 ARG A N 1
ATOM 2555 C CA . ARG A 1 326 ? 10.893 11.697 -13.199 1.00 93.00 326 ARG A CA 1
ATOM 2556 C C . ARG A 1 326 ? 10.264 12.990 -12.713 1.00 93.00 326 ARG A C 1
ATOM 2558 O O . ARG A 1 326 ? 10.928 13.775 -12.032 1.00 93.00 326 ARG A O 1
ATOM 2565 N N . ASN A 1 327 ? 9.018 13.242 -13.089 1.00 89.31 327 ASN A N 1
ATOM 2566 C CA . ASN A 1 327 ? 8.276 14.477 -12.834 1.00 89.31 327 ASN A CA 1
ATOM 2567 C C . ASN A 1 327 ? 9.076 15.738 -13.214 1.00 89.31 327 ASN A C 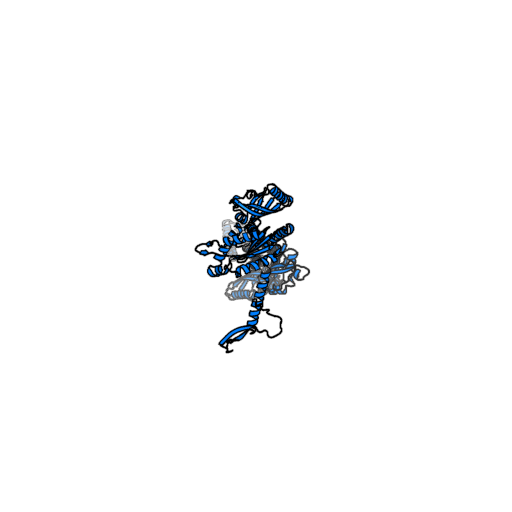1
ATOM 2569 O O . ASN A 1 327 ? 9.129 16.710 -12.460 1.00 89.31 327 ASN A O 1
ATOM 2573 N N . GLY A 1 328 ? 9.762 15.698 -14.362 1.00 87.31 328 GLY A N 1
ATOM 2574 C CA . GLY A 1 328 ? 10.588 16.805 -14.859 1.00 87.31 328 GLY A CA 1
ATOM 2575 C C . GLY A 1 328 ? 11.919 17.017 -14.128 1.00 87.31 328 GLY A C 1
ATOM 2576 O O . GLY A 1 328 ? 12.611 17.990 -14.410 1.00 87.31 328 GLY A O 1
ATOM 2577 N N . LYS A 1 329 ? 12.307 16.132 -13.202 1.00 92.62 329 LYS A N 1
ATOM 2578 C CA . LYS A 1 329 ? 13.609 16.170 -12.525 1.00 92.62 329 LYS A CA 1
ATOM 2579 C C . LYS A 1 329 ? 14.511 15.054 -13.036 1.00 92.62 329 LYS A C 1
ATOM 2581 O O . LYS A 1 329 ? 14.078 13.907 -13.106 1.00 92.62 329 LYS A O 1
ATOM 2586 N N . VAL A 1 330 ? 15.775 15.367 -13.314 1.00 93.94 330 VAL A N 1
ATOM 2587 C CA . VAL A 1 330 ? 16.786 14.360 -13.664 1.00 93.94 330 VAL A CA 1
ATOM 2588 C C . VAL A 1 330 ? 17.013 13.416 -12.480 1.00 93.94 330 VAL A C 1
ATOM 2590 O O . VAL A 1 330 ? 17.368 13.848 -11.379 1.00 93.94 330 VAL A O 1
ATOM 2593 N N . ILE A 1 331 ? 16.807 12.121 -12.707 1.00 94.31 331 ILE A N 1
ATOM 2594 C CA . ILE A 1 331 ? 16.994 11.059 -11.705 1.00 94.31 331 ILE A CA 1
ATOM 2595 C C . ILE A 1 331 ? 18.173 10.142 -12.022 1.00 94.31 331 ILE A C 1
ATOM 2597 O O . ILE A 1 331 ? 18.570 9.333 -11.186 1.00 94.31 331 ILE A O 1
ATOM 2601 N N . GLY A 1 332 ? 18.709 10.216 -13.236 1.00 95.00 332 GLY A N 1
ATOM 2602 C CA . GLY A 1 332 ? 19.653 9.236 -13.735 1.00 95.00 332 GLY A CA 1
ATOM 2603 C C . GLY A 1 332 ? 19.995 9.460 -15.196 1.00 95.00 332 GLY A C 1
ATOM 2604 O O . GLY A 1 332 ? 19.633 10.471 -15.791 1.00 95.00 332 GLY A O 1
ATOM 2605 N N . SER A 1 333 ? 20.737 8.517 -15.757 1.00 95.88 333 SER A N 1
ATOM 2606 C CA . SER A 1 333 ? 21.259 8.587 -17.116 1.00 95.88 333 SER A CA 1
ATOM 2607 C C . SER A 1 333 ? 21.177 7.233 -17.801 1.00 95.88 333 SER A C 1
ATOM 2609 O O . SER A 1 333 ? 21.370 6.194 -17.167 1.00 95.88 333 SER A O 1
ATOM 2611 N N . PHE A 1 334 ? 20.934 7.267 -19.102 1.00 97.38 334 PHE A N 1
ATOM 2612 C CA . PHE A 1 334 ? 21.018 6.139 -20.006 1.00 97.38 334 PHE A CA 1
ATOM 2613 C C . PHE A 1 334 ? 22.257 6.296 -20.887 1.00 97.38 334 PHE A C 1
ATOM 2615 O O . PHE A 1 334 ? 22.384 7.260 -21.639 1.00 97.38 334 PHE A O 1
ATOM 2622 N N . ASN A 1 335 ? 23.199 5.371 -20.745 1.00 96.00 335 ASN A N 1
ATOM 2623 C CA . ASN A 1 335 ? 24.536 5.446 -21.318 1.00 96.00 335 ASN A CA 1
ATOM 2624 C C . ASN A 1 335 ? 24.683 4.358 -22.384 1.00 96.00 335 ASN A C 1
ATOM 2626 O O . ASN A 1 335 ? 24.378 3.193 -22.128 1.00 96.00 335 ASN A O 1
ATOM 2630 N N . LEU A 1 336 ? 25.160 4.735 -23.566 1.00 96.31 336 LEU A N 1
ATOM 2631 C CA . LEU A 1 336 ? 25.228 3.901 -24.763 1.00 96.31 336 LEU A CA 1
ATOM 2632 C C . LEU A 1 336 ? 26.613 4.009 -25.397 1.00 96.31 336 LEU A C 1
ATOM 2634 O O . LEU A 1 336 ? 27.180 5.099 -25.465 1.00 96.31 336 LEU A O 1
ATOM 2638 N N . TYR A 1 337 ? 27.137 2.899 -25.910 1.00 95.12 337 TYR A N 1
ATOM 2639 C CA . TYR A 1 337 ? 28.445 2.839 -26.564 1.00 95.12 337 TYR A CA 1
ATOM 2640 C C . TYR A 1 337 ? 28.323 2.141 -27.910 1.00 95.12 337 TYR A C 1
ATOM 2642 O O . TYR A 1 337 ? 27.739 1.062 -28.002 1.00 95.12 337 TYR A O 1
ATOM 2650 N N . ALA A 1 338 ? 28.913 2.726 -28.948 1.00 94.12 338 ALA A N 1
ATOM 2651 C CA . ALA A 1 338 ? 28.923 2.184 -30.300 1.00 94.12 338 ALA A CA 1
ATOM 2652 C C . ALA A 1 338 ? 30.336 1.755 -30.720 1.00 94.12 338 ALA A C 1
ATOM 2654 O O . ALA A 1 338 ? 31.337 2.257 -30.206 1.00 94.12 338 ALA A O 1
ATOM 2655 N N . GLY A 1 339 ? 30.410 0.815 -31.667 1.00 91.38 339 GLY A N 1
ATOM 2656 C CA . GLY A 1 339 ? 31.676 0.280 -32.186 1.00 91.38 339 GLY A CA 1
ATOM 2657 C C . GLY A 1 339 ? 32.300 1.083 -33.329 1.00 91.38 339 GLY A C 1
ATOM 2658 O O . GLY A 1 339 ? 33.380 0.735 -33.794 1.00 91.38 339 GLY A O 1
ATOM 2659 N N . GLU A 1 340 ? 31.628 2.137 -33.785 1.00 88.69 340 GLU A N 1
ATOM 2660 C CA . GLU A 1 340 ? 32.054 2.986 -34.899 1.00 88.69 340 GLU A CA 1
ATOM 2661 C C . GLU A 1 340 ? 32.176 4.442 -34.438 1.00 88.69 340 GLU A C 1
ATOM 2663 O O . GLU A 1 340 ? 31.427 4.881 -33.563 1.00 88.69 340 GLU A O 1
ATOM 2668 N N . ILE A 1 341 ? 33.120 5.183 -35.023 1.00 89.75 341 ILE A N 1
ATOM 2669 C CA . ILE A 1 341 ? 33.175 6.642 -34.872 1.00 89.75 341 ILE A CA 1
ATOM 2670 C C . ILE A 1 341 ? 32.004 7.280 -35.626 1.00 89.75 341 ILE A C 1
ATOM 2672 O O . ILE A 1 341 ? 31.481 6.692 -36.573 1.00 89.75 341 ILE A O 1
ATOM 2676 N N . ASP A 1 342 ? 31.580 8.471 -35.205 1.00 88.88 342 ASP A N 1
ATOM 2677 C CA . ASP A 1 342 ? 30.440 9.185 -35.803 1.00 88.88 342 ASP A CA 1
ATOM 2678 C C . ASP A 1 342 ? 29.150 8.331 -35.858 1.00 88.88 342 ASP A C 1
ATOM 2680 O O . ASP A 1 342 ? 28.316 8.432 -36.769 1.00 88.88 342 ASP A O 1
ATOM 2684 N N . ALA A 1 343 ? 28.984 7.446 -34.866 1.00 89.12 343 ALA A N 1
ATOM 2685 C CA . ALA A 1 343 ? 27.824 6.568 -34.757 1.00 89.12 343 ALA A CA 1
ATOM 2686 C C . ALA A 1 343 ? 26.519 7.335 -34.493 1.00 89.12 343 ALA A C 1
ATOM 2688 O O . ALA A 1 343 ? 25.446 6.895 -34.911 1.00 89.12 343 ALA A O 1
ATOM 2689 N N . PHE A 1 344 ? 26.605 8.484 -33.819 1.00 93.06 344 PHE A N 1
ATOM 2690 C CA . PHE A 1 344 ? 25.458 9.260 -33.355 1.00 93.06 344 PHE A CA 1
ATOM 2691 C C . PHE A 1 344 ? 25.216 10.469 -34.258 1.00 93.06 344 PHE A C 1
ATOM 2693 O O . PHE A 1 344 ? 25.376 11.616 -33.840 1.00 93.06 344 PHE A O 1
ATOM 2700 N N . ASP A 1 345 ? 24.875 10.230 -35.523 1.00 91.19 345 ASP A N 1
ATOM 2701 C CA . ASP A 1 345 ? 24.421 11.300 -36.419 1.00 91.19 345 ASP A CA 1
ATOM 2702 C C . ASP A 1 345 ? 23.074 11.900 -35.967 1.00 91.19 345 ASP A C 1
ATOM 2704 O O . ASP A 1 345 ? 22.419 11.385 -35.066 1.00 91.19 345 ASP A O 1
ATOM 2708 N N . GLU A 1 346 ? 22.642 13.001 -36.582 1.00 92.00 346 GLU A N 1
ATOM 2709 C CA . GLU A 1 346 ? 21.421 13.731 -36.192 1.00 92.00 346 GLU A CA 1
ATOM 2710 C C . GLU A 1 346 ? 20.165 12.836 -36.119 1.00 92.00 346 GLU A C 1
ATOM 2712 O O . GLU A 1 346 ? 19.342 12.966 -35.208 1.00 92.00 346 GLU A O 1
ATOM 2717 N N . ALA A 1 347 ? 20.045 11.869 -37.035 1.00 88.88 347 ALA A N 1
ATOM 2718 C CA . ALA A 1 347 ? 18.936 10.920 -37.044 1.00 88.88 347 ALA A CA 1
ATOM 2719 C C . ALA A 1 347 ? 19.010 9.954 -35.850 1.00 88.88 347 ALA A C 1
ATOM 2721 O O . ALA A 1 347 ? 18.006 9.732 -35.173 1.00 88.88 347 ALA A O 1
ATOM 2722 N N . ALA A 1 348 ? 20.195 9.413 -35.552 1.00 91.75 348 ALA A N 1
ATOM 2723 C CA . ALA A 1 348 ? 20.411 8.572 -34.379 1.00 91.75 348 ALA A CA 1
ATOM 2724 C C . ALA A 1 348 ? 20.188 9.340 -33.066 1.00 91.75 348 ALA A C 1
ATOM 2726 O O . ALA A 1 348 ? 19.557 8.810 -32.153 1.00 91.75 348 ALA A O 1
ATOM 2727 N N . GLN A 1 349 ? 20.651 10.591 -32.977 1.00 95.19 349 GLN A N 1
ATOM 2728 C CA . GLN A 1 349 ? 20.439 11.447 -31.805 1.00 95.19 349 GLN A CA 1
ATOM 2729 C C . GLN A 1 349 ? 18.950 11.659 -31.532 1.00 95.19 349 GLN A C 1
ATOM 2731 O O . GLN A 1 349 ? 18.515 11.547 -30.386 1.00 95.19 349 GLN A O 1
ATOM 2736 N N . THR A 1 350 ? 18.166 11.903 -32.586 1.00 94.19 350 THR A N 1
ATOM 2737 C CA . THR A 1 350 ? 16.711 12.081 -32.489 1.00 94.19 350 THR A CA 1
ATOM 2738 C C . THR A 1 350 ? 16.040 10.829 -31.923 1.00 94.19 350 THR A C 1
ATOM 2740 O O . THR A 1 350 ? 15.330 10.923 -30.926 1.00 94.19 350 THR A O 1
ATOM 2743 N N . LEU A 1 351 ? 16.327 9.650 -32.487 1.00 93.50 351 LEU A N 1
ATOM 2744 C CA . LEU A 1 351 ? 15.715 8.385 -32.053 1.00 93.50 351 LEU A CA 1
ATOM 2745 C C . LEU A 1 351 ? 16.108 7.983 -30.630 1.00 93.50 351 LEU A C 1
ATOM 2747 O O . LEU A 1 351 ? 15.278 7.504 -29.862 1.00 93.50 351 LEU A O 1
ATOM 2751 N N . LEU A 1 352 ? 17.374 8.172 -30.258 1.00 95.50 352 LEU A N 1
ATOM 2752 C CA . LEU A 1 352 ? 17.829 7.866 -28.904 1.00 95.50 352 LEU A CA 1
ATOM 2753 C C . LEU A 1 352 ? 17.219 8.828 -27.882 1.00 95.50 352 LEU A C 1
ATOM 2755 O O . LEU A 1 352 ? 16.854 8.398 -26.790 1.00 95.50 352 LEU A O 1
ATOM 2759 N N . THR A 1 353 ? 17.070 10.106 -28.243 1.00 95.88 353 THR A N 1
ATOM 2760 C CA . THR A 1 353 ? 16.387 11.096 -27.399 1.00 95.88 353 THR A CA 1
ATOM 2761 C C . THR A 1 353 ? 14.916 10.737 -27.216 1.00 95.88 353 THR A C 1
ATOM 2763 O O . THR A 1 353 ? 14.429 10.771 -26.091 1.00 95.88 353 THR A O 1
ATOM 2766 N N . GLU A 1 354 ? 14.228 10.319 -28.282 1.00 95.44 354 GLU A N 1
ATOM 2767 C CA . GLU A 1 354 ? 12.856 9.801 -28.208 1.00 95.44 354 GLU A CA 1
ATOM 2768 C C . GLU A 1 354 ? 12.767 8.590 -27.268 1.00 95.44 354 GLU A C 1
ATOM 2770 O O . GLU A 1 354 ? 11.944 8.579 -26.357 1.00 95.44 354 GLU A O 1
ATOM 2775 N N . MET A 1 355 ? 13.701 7.640 -27.376 1.00 95.19 355 MET A N 1
ATOM 2776 C CA . MET A 1 355 ? 13.766 6.484 -26.477 1.00 95.19 355 MET A CA 1
ATOM 2777 C C . MET A 1 355 ? 13.924 6.889 -25.001 1.00 95.19 355 MET A C 1
ATOM 2779 O O . MET A 1 355 ? 13.258 6.329 -24.135 1.00 95.19 355 MET A O 1
ATOM 2783 N N . ALA A 1 356 ? 14.780 7.869 -24.691 1.00 95.81 356 ALA A N 1
ATOM 2784 C CA . ALA A 1 356 ? 14.949 8.373 -23.323 1.00 95.81 356 ALA A CA 1
ATOM 2785 C C . ALA A 1 356 ? 13.701 9.103 -22.794 1.00 95.81 356 ALA A C 1
ATOM 2787 O O . ALA A 1 356 ? 13.377 8.987 -21.606 1.00 95.81 356 ALA A O 1
ATOM 2788 N N . LEU A 1 357 ? 12.984 9.821 -23.663 1.00 94.50 357 LEU A N 1
ATOM 2789 C CA . LEU A 1 357 ? 11.710 10.460 -23.327 1.00 94.50 357 LEU A CA 1
ATOM 2790 C C . LEU A 1 357 ? 10.619 9.423 -23.039 1.00 94.50 357 LEU A C 1
ATOM 2792 O O . LEU A 1 357 ? 9.932 9.551 -22.027 1.00 94.50 357 LEU A O 1
ATOM 2796 N N . ASP A 1 358 ? 10.507 8.374 -23.857 1.00 94.62 358 ASP A N 1
ATOM 2797 C CA . ASP A 1 358 ? 9.545 7.284 -23.659 1.00 94.62 358 ASP A CA 1
ATOM 2798 C C . ASP A 1 358 ? 9.809 6.541 -22.338 1.00 94.62 358 ASP A C 1
ATOM 2800 O O . ASP A 1 358 ? 8.885 6.290 -21.558 1.00 94.62 358 ASP A O 1
ATOM 2804 N N . ILE A 1 359 ? 11.082 6.275 -22.018 1.00 94.88 359 ILE A N 1
ATOM 2805 C CA . ILE A 1 359 ? 11.479 5.709 -20.719 1.00 94.88 359 ILE A CA 1
ATOM 2806 C C . ILE A 1 359 ? 11.063 6.647 -19.583 1.00 94.88 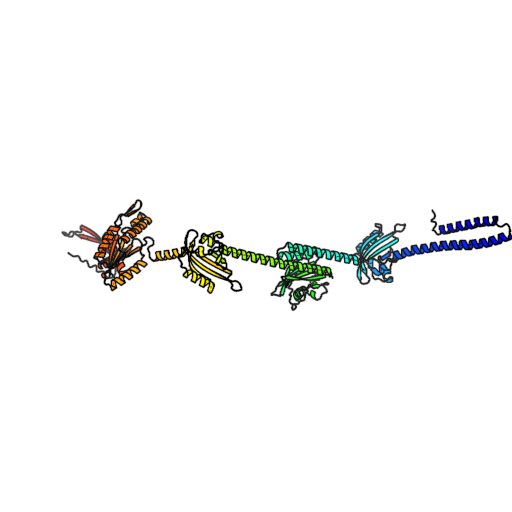359 ILE A C 1
ATOM 2808 O O . ILE A 1 359 ? 10.441 6.201 -18.622 1.00 94.88 359 ILE A O 1
ATOM 2812 N N . SER A 1 360 ? 11.366 7.942 -19.684 1.00 94.88 360 SER A N 1
ATOM 2813 C CA . SER A 1 360 ? 11.013 8.925 -18.649 1.00 94.88 360 SER A CA 1
ATOM 2814 C C . SER A 1 360 ? 9.494 9.013 -18.439 1.00 94.88 360 SER A C 1
ATOM 2816 O O . SER A 1 360 ? 9.020 9.038 -17.303 1.00 94.88 360 SER A O 1
ATOM 2818 N N . TYR A 1 361 ? 8.710 8.952 -19.518 1.00 92.88 361 TYR A N 1
ATOM 2819 C CA . TYR A 1 361 ? 7.250 8.892 -19.450 1.00 92.88 361 TYR A CA 1
ATOM 2820 C C . TYR A 1 361 ? 6.747 7.630 -18.731 1.00 92.88 361 TYR A C 1
ATOM 2822 O O . TYR A 1 361 ? 5.815 7.701 -17.920 1.00 92.88 361 TYR A O 1
ATOM 2830 N N . ALA A 1 362 ? 7.365 6.475 -18.993 1.00 93.94 362 ALA A N 1
ATOM 2831 C CA . ALA A 1 362 ? 7.035 5.223 -18.318 1.00 93.94 362 ALA A CA 1
ATOM 2832 C C . ALA A 1 362 ? 7.264 5.312 -16.801 1.00 93.94 362 ALA A C 1
ATOM 2834 O O . ALA A 1 362 ? 6.416 4.874 -16.022 1.00 93.94 362 ALA A O 1
ATOM 2835 N N . LEU A 1 363 ? 8.363 5.945 -16.377 1.00 93.12 363 LEU A N 1
ATOM 2836 C CA . LEU A 1 363 ? 8.678 6.158 -14.961 1.00 93.12 363 LEU A CA 1
ATOM 2837 C C . LEU A 1 363 ? 7.616 7.007 -14.252 1.00 93.12 363 LEU A C 1
ATOM 2839 O O . LEU A 1 363 ? 7.151 6.633 -13.172 1.00 93.12 363 LEU A O 1
ATOM 2843 N N . ASP A 1 364 ? 7.165 8.093 -14.882 1.00 92.56 364 ASP A N 1
ATOM 2844 C CA . ASP A 1 364 ? 6.076 8.928 -14.355 1.00 92.56 364 ASP A CA 1
ATOM 2845 C C . ASP A 1 364 ? 4.754 8.153 -14.263 1.00 92.56 364 ASP A C 1
ATOM 2847 O O . ASP A 1 364 ? 3.923 8.386 -13.379 1.00 92.56 364 ASP A O 1
ATOM 2851 N N . ASN A 1 365 ? 4.510 7.226 -15.191 1.00 90.50 365 ASN A N 1
ATOM 2852 C CA . ASN A 1 365 ? 3.331 6.369 -15.145 1.00 90.50 365 ASN A CA 1
ATOM 2853 C C . ASN A 1 365 ? 3.392 5.356 -13.990 1.00 90.50 365 ASN A C 1
ATOM 2855 O O . ASN A 1 365 ? 2.411 5.214 -13.258 1.00 90.50 365 ASN A O 1
ATOM 2859 N N . PHE A 1 366 ? 4.542 4.710 -13.771 1.00 90.62 366 PHE A N 1
ATOM 2860 C CA . PHE A 1 366 ? 4.727 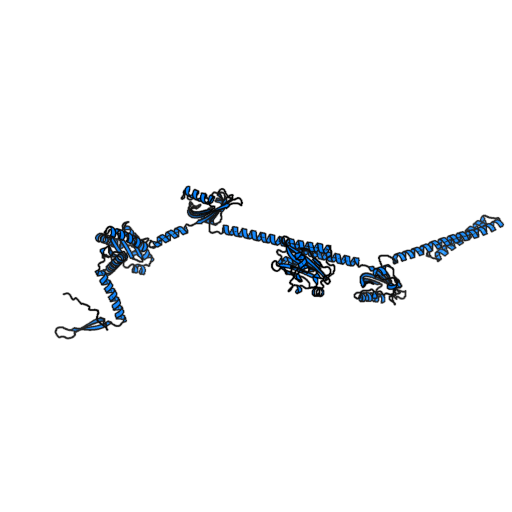3.772 -12.659 1.00 90.62 366 PHE A CA 1
ATOM 2861 C C . PHE A 1 366 ? 4.535 4.442 -11.296 1.00 90.62 366 PHE A C 1
ATOM 2863 O O . PHE A 1 366 ? 3.874 3.879 -10.421 1.00 90.62 366 PHE A O 1
ATOM 2870 N N . GLU A 1 367 ? 5.043 5.661 -11.110 1.00 87.50 367 GLU A N 1
ATOM 2871 C CA . GLU A 1 367 ? 4.853 6.399 -9.859 1.00 87.50 367 GLU A CA 1
ATOM 2872 C C . GLU A 1 367 ? 3.384 6.770 -9.623 1.00 87.50 367 GLU A C 1
ATOM 2874 O O . GLU A 1 367 ? 2.872 6.588 -8.513 1.00 87.50 367 GLU A O 1
ATOM 2879 N N . ARG A 1 368 ? 2.684 7.239 -10.663 1.00 88.56 368 ARG A N 1
ATOM 2880 C CA . ARG A 1 368 ? 1.252 7.566 -10.580 1.00 88.56 368 ARG A CA 1
ATOM 2881 C C . ARG A 1 368 ? 0.409 6.346 -10.229 1.00 88.56 368 ARG A C 1
ATOM 2883 O O . ARG A 1 368 ? -0.446 6.442 -9.349 1.00 88.56 368 ARG A O 1
ATOM 2890 N N . GLU A 1 369 ? 0.663 5.206 -10.864 1.00 87.88 369 GLU A N 1
ATOM 2891 C CA . GLU A 1 369 ? -0.066 3.969 -10.576 1.00 87.88 369 GLU A CA 1
ATOM 2892 C C . GLU A 1 369 ? 0.233 3.467 -9.154 1.00 87.88 369 GLU A C 1
ATOM 2894 O O . GLU A 1 369 ? -0.691 3.159 -8.399 1.00 87.88 369 GLU A O 1
ATOM 2899 N N . ALA A 1 370 ? 1.498 3.495 -8.719 1.00 86.25 370 ALA A N 1
ATOM 2900 C CA . ALA A 1 370 ? 1.869 3.140 -7.350 1.00 86.25 370 ALA A CA 1
ATOM 2901 C C . ALA A 1 370 ? 1.225 4.074 -6.308 1.00 86.25 370 ALA A C 1
ATOM 2903 O O . ALA A 1 370 ? 0.769 3.622 -5.253 1.00 86.25 370 ALA A O 1
ATOM 2904 N N . ALA A 1 371 ? 1.158 5.379 -6.584 1.00 87.38 371 ALA A N 1
ATOM 2905 C CA . ALA A 1 371 ? 0.479 6.346 -5.727 1.00 87.38 371 ALA A CA 1
ATOM 2906 C C . ALA A 1 371 ? -1.032 6.080 -5.658 1.00 87.38 371 ALA A C 1
ATOM 2908 O O . ALA A 1 371 ? -1.601 6.109 -4.562 1.00 87.38 371 ALA A O 1
ATOM 2909 N N . ARG A 1 372 ? -1.668 5.758 -6.794 1.00 88.31 372 ARG A N 1
ATOM 2910 C CA . ARG A 1 372 ? -3.090 5.395 -6.853 1.00 88.31 372 ARG A CA 1
ATOM 2911 C C . ARG A 1 372 ? -3.380 4.153 -6.016 1.00 88.31 372 ARG A C 1
ATOM 2913 O O . ARG A 1 372 ? -4.243 4.207 -5.144 1.00 88.31 372 ARG A O 1
ATOM 2920 N N . GLN A 1 373 ? -2.601 3.087 -6.189 1.00 85.94 373 GLN A N 1
ATOM 2921 C CA . GLN A 1 373 ? -2.756 1.847 -5.423 1.00 85.94 373 GLN A CA 1
ATOM 2922 C C . GLN A 1 373 ? -2.572 2.065 -3.915 1.00 85.94 373 GLN A C 1
ATOM 2924 O O . GLN A 1 373 ? -3.341 1.537 -3.112 1.00 85.94 373 GLN A O 1
ATOM 2929 N N . ARG A 1 374 ? -1.599 2.889 -3.496 1.00 85.94 374 ARG A N 1
ATOM 2930 C CA . ARG A 1 374 ? -1.431 3.249 -2.074 1.00 85.94 374 ARG A CA 1
ATOM 2931 C C . ARG A 1 374 ? -2.626 4.030 -1.532 1.00 85.94 374 ARG A C 1
ATOM 2933 O O . ARG A 1 374 ? -3.023 3.802 -0.389 1.00 85.94 374 ARG A O 1
ATOM 2940 N N . ALA A 1 375 ? -3.192 4.948 -2.316 1.00 84.31 375 ALA A N 1
ATOM 2941 C CA . ALA A 1 375 ? -4.373 5.708 -1.918 1.00 84.31 375 ALA A CA 1
ATOM 2942 C C . ALA A 1 375 ? -5.607 4.801 -1.778 1.00 84.31 375 ALA A C 1
ATOM 2944 O O . ALA A 1 375 ? -6.294 4.871 -0.757 1.00 84.31 375 ALA A O 1
ATOM 2945 N N . GLU A 1 376 ? -5.836 3.907 -2.742 1.00 86.38 376 GLU A N 1
ATOM 2946 C CA . GLU A 1 376 ? -6.905 2.900 -2.707 1.00 86.38 376 GLU A CA 1
ATOM 2947 C C . GLU A 1 376 ? -6.756 1.966 -1.497 1.00 86.38 376 GLU A C 1
ATOM 2949 O O . GLU A 1 376 ? -7.709 1.777 -0.739 1.00 86.38 376 GLU A O 1
ATOM 2954 N N . ALA A 1 377 ? -5.548 1.455 -1.237 1.00 82.19 377 ALA A N 1
ATOM 2955 C CA . ALA A 1 377 ? -5.270 0.613 -0.075 1.00 82.19 377 ALA A CA 1
ATOM 2956 C C . ALA A 1 377 ? -5.521 1.350 1.252 1.00 82.19 377 ALA A C 1
ATOM 2958 O O . ALA A 1 377 ? -6.094 0.782 2.184 1.00 82.19 377 ALA A O 1
ATOM 2959 N N . ARG A 1 378 ? -5.139 2.632 1.341 1.00 84.00 378 ARG A N 1
ATOM 2960 C CA . ARG A 1 378 ? -5.373 3.455 2.537 1.00 84.00 378 ARG A CA 1
ATOM 2961 C C . ARG A 1 378 ? -6.861 3.723 2.761 1.00 84.00 378 ARG A C 1
ATOM 2963 O O . ARG A 1 378 ? -7.313 3.689 3.903 1.00 84.00 378 ARG A O 1
ATOM 2970 N N . PHE A 1 379 ? -7.620 3.945 1.690 1.00 81.75 379 PHE A N 1
ATOM 2971 C CA . PHE A 1 379 ? -9.073 4.087 1.759 1.00 81.75 379 PHE A CA 1
ATOM 2972 C C . PHE A 1 379 ? -9.748 2.783 2.206 1.00 81.75 379 PHE A C 1
ATOM 2974 O O . PHE A 1 379 ? -10.558 2.799 3.132 1.00 81.75 379 PHE A O 1
ATOM 2981 N N . ALA A 1 380 ? -9.365 1.645 1.618 1.00 81.06 380 ALA A N 1
ATOM 2982 C CA . ALA A 1 380 ? -9.887 0.333 1.994 1.00 81.06 380 ALA A CA 1
ATOM 2983 C C . ALA A 1 380 ? -9.597 -0.006 3.467 1.00 81.06 380 ALA A C 1
ATOM 2985 O O . ALA A 1 380 ? -10.468 -0.524 4.167 1.00 81.06 380 ALA A O 1
ATOM 2986 N N . LEU A 1 381 ? -8.402 0.333 3.963 1.00 83.81 381 LEU A N 1
ATOM 2987 C CA . LEU A 1 381 ? -8.051 0.164 5.372 1.00 83.81 381 LEU A CA 1
ATOM 2988 C C . LEU A 1 381 ? -8.938 1.021 6.285 1.00 83.81 381 LEU A C 1
ATOM 2990 O O . LEU A 1 381 ? -9.459 0.507 7.271 1.00 83.81 381 LEU A O 1
ATOM 2994 N N . ALA A 1 382 ? -9.150 2.297 5.951 1.00 79.88 382 ALA A N 1
ATOM 2995 C CA . ALA A 1 382 ? -10.008 3.187 6.732 1.00 79.88 382 ALA A CA 1
ATOM 2996 C C . ALA A 1 382 ? -11.469 2.700 6.776 1.00 79.88 382 ALA A C 1
ATOM 2998 O O . ALA A 1 382 ? -12.072 2.674 7.848 1.00 79.88 382 ALA A O 1
ATOM 2999 N N . ALA A 1 383 ? -12.017 2.251 5.641 1.00 82.12 383 ALA A N 1
ATOM 3000 C CA . ALA A 1 383 ? -13.354 1.657 5.579 1.00 82.12 383 ALA A CA 1
ATOM 3001 C C . ALA A 1 383 ? -13.454 0.386 6.439 1.00 82.12 383 ALA A C 1
ATOM 3003 O O . ALA A 1 383 ? -14.429 0.195 7.162 1.00 82.12 383 ALA A O 1
ATOM 3004 N N . LYS A 1 384 ? -12.414 -0.455 6.427 1.00 81.31 384 LYS A N 1
ATOM 3005 C CA . LYS A 1 384 ? -12.365 -1.663 7.255 1.00 81.31 384 LYS A CA 1
ATOM 3006 C C . LYS A 1 384 ? -12.309 -1.346 8.751 1.00 81.31 384 LYS A C 1
ATOM 3008 O O . LYS A 1 384 ? -12.999 -2.005 9.518 1.00 81.31 384 LYS A O 1
ATOM 3013 N N . VAL A 1 385 ? -11.534 -0.340 9.164 1.00 81.44 385 VAL A N 1
ATOM 3014 C CA . VAL A 1 385 ? -11.487 0.123 10.565 1.00 81.44 385 VAL A CA 1
ATOM 3015 C C . VAL A 1 385 ? -12.849 0.653 11.014 1.00 81.44 385 VAL A C 1
ATOM 3017 O O . VAL A 1 385 ? -13.292 0.325 12.110 1.00 81.44 385 VAL A O 1
ATOM 3020 N N . PHE A 1 386 ? -13.536 1.420 10.162 1.00 87.12 386 PHE A N 1
ATOM 3021 C CA . PHE A 1 386 ? -14.890 1.903 10.439 1.00 87.12 386 PHE A CA 1
ATOM 3022 C C . PHE A 1 386 ? -15.872 0.743 10.682 1.00 87.12 386 PHE A C 1
ATOM 3024 O O . PHE A 1 386 ? -16.566 0.741 11.699 1.00 87.12 386 PHE A O 1
ATOM 3031 N N . GLU A 1 387 ? -15.883 -0.269 9.807 1.00 86.06 387 GLU A N 1
ATOM 3032 C CA . GLU A 1 387 ? -16.792 -1.423 9.915 1.00 86.06 387 GLU A CA 1
ATOM 3033 C C . GLU A 1 387 ? -16.451 -2.397 11.047 1.00 86.06 387 GLU A C 1
ATOM 3035 O O . GLU A 1 387 ? -17.348 -2.988 11.640 1.00 86.06 387 GLU A O 1
ATOM 3040 N N . GLN A 1 388 ? -15.165 -2.587 11.354 1.00 82.00 388 GLN A N 1
ATOM 3041 C CA . GLN A 1 388 ? -14.710 -3.542 12.372 1.00 82.00 388 GLN A CA 1
ATOM 3042 C C . GLN A 1 388 ? -14.553 -2.934 13.772 1.00 82.00 388 GLN A C 1
ATOM 3044 O O . GLN A 1 388 ? -14.132 -3.638 14.690 1.00 82.00 388 GLN A O 1
ATOM 3049 N N . SER A 1 389 ? -14.867 -1.649 13.952 1.00 86.94 389 SER A N 1
ATOM 3050 C CA . SER A 1 389 ? -14.893 -1.022 15.275 1.00 86.94 389 SER A CA 1
ATOM 3051 C C . SER A 1 389 ? -15.897 -1.733 16.185 1.00 86.94 389 SER A C 1
ATOM 3053 O O . SER A 1 389 ? -17.011 -2.035 15.764 1.00 86.94 389 SER A O 1
ATOM 3055 N N . SER A 1 390 ? -15.516 -1.974 17.440 1.00 84.25 390 SER A N 1
ATOM 3056 C CA . SER A 1 390 ? -16.422 -2.476 18.481 1.00 84.25 390 SER A CA 1
ATOM 3057 C C . SER A 1 390 ? -17.402 -1.408 18.969 1.00 84.25 390 SER A C 1
ATOM 3059 O O . SER A 1 390 ? -18.471 -1.737 19.474 1.00 84.25 390 SER A O 1
ATOM 3061 N N . GLU A 1 391 ? -17.041 -0.133 18.824 1.00 92.50 391 GLU A N 1
ATOM 3062 C CA . GLU A 1 391 ? -17.911 0.998 19.138 1.00 92.50 391 GLU A CA 1
ATOM 3063 C C . GLU A 1 391 ? -18.804 1.323 17.942 1.00 92.50 391 GLU A C 1
ATOM 3065 O O . GLU A 1 391 ? -18.359 1.297 16.784 1.00 92.50 391 GLU A O 1
ATOM 3070 N N . ALA A 1 392 ? -20.063 1.647 18.225 1.00 95.31 392 ALA A N 1
ATOM 3071 C CA . ALA A 1 392 ? -21.006 2.103 17.223 1.00 95.31 392 ALA A CA 1
ATOM 3072 C C . ALA A 1 392 ? -20.608 3.492 16.737 1.00 95.31 392 ALA A C 1
ATOM 3074 O O . ALA A 1 392 ? -20.476 4.417 17.532 1.00 95.31 392 ALA A O 1
ATOM 3075 N N . ILE A 1 393 ? -20.457 3.647 15.425 1.00 95.19 393 ILE A N 1
ATOM 3076 C CA . ILE A 1 393 ? -20.132 4.918 14.783 1.00 95.19 393 ILE A CA 1
ATOM 3077 C C . ILE A 1 393 ? -21.302 5.312 13.889 1.00 95.19 393 ILE A C 1
ATOM 3079 O O . ILE A 1 393 ? -21.762 4.528 13.061 1.00 95.19 393 ILE A O 1
ATOM 3083 N N . THR A 1 394 ? -21.758 6.548 14.045 1.00 95.88 394 THR A N 1
ATOM 3084 C CA . THR A 1 394 ? -22.811 7.187 13.256 1.00 95.88 394 THR A CA 1
ATOM 3085 C C . THR A 1 394 ? -22.274 8.486 12.681 1.00 95.88 394 THR A C 1
ATOM 3087 O O . THR A 1 394 ? -21.673 9.281 13.399 1.00 95.88 394 THR A O 1
ATOM 3090 N N . ILE A 1 395 ? -22.498 8.719 11.394 1.00 95.25 395 ILE A N 1
ATOM 3091 C CA . ILE A 1 395 ? -22.155 9.971 10.720 1.00 95.25 395 ILE A CA 1
ATOM 3092 C C . ILE A 1 395 ? -23.451 10.604 10.233 1.00 95.25 395 ILE A C 1
ATOM 3094 O O . ILE A 1 395 ? -24.250 9.936 9.571 1.00 95.25 395 ILE A O 1
ATOM 3098 N N . THR A 1 396 ? -23.657 11.876 10.556 1.00 95.94 396 THR A N 1
ATOM 3099 C CA . THR A 1 396 ? -24.827 12.652 10.140 1.00 95.94 396 THR A CA 1
ATOM 3100 C C . THR A 1 396 ? -24.431 13.851 9.286 1.00 95.94 396 THR A C 1
ATOM 3102 O O . THR A 1 396 ? -23.291 14.307 9.346 1.00 95.94 396 THR A O 1
ATOM 3105 N N . ASP A 1 397 ? -25.363 14.347 8.475 1.00 94.88 397 ASP A N 1
ATOM 3106 C CA . ASP A 1 397 ? -25.213 15.606 7.743 1.00 94.88 397 ASP A CA 1
ATOM 3107 C C . ASP A 1 397 ? -25.325 16.828 8.680 1.00 94.88 397 ASP A C 1
ATOM 3109 O O . ASP A 1 397 ? -25.552 16.708 9.888 1.00 94.88 397 ASP A O 1
ATOM 3113 N N . ALA A 1 398 ? -25.180 18.032 8.123 1.00 92.75 398 ALA A N 1
ATOM 3114 C CA . ALA A 1 398 ? -25.305 19.283 8.873 1.00 92.75 398 ALA A CA 1
ATOM 3115 C C . ALA A 1 398 ? -26.701 19.506 9.503 1.00 92.75 398 ALA A C 1
ATOM 3117 O O . ALA A 1 398 ? -26.804 20.227 10.495 1.00 92.75 398 ALA A O 1
ATOM 3118 N N . ASP A 1 399 ? -27.753 18.873 8.971 1.00 92.44 399 ASP A N 1
ATOM 3119 C CA . ASP A 1 399 ? -29.123 18.892 9.512 1.00 92.44 399 ASP A CA 1
ATOM 3120 C C . ASP A 1 399 ? -29.375 17.739 10.504 1.00 92.44 399 ASP A C 1
ATOM 3122 O O . ASP A 1 399 ? -30.478 17.567 11.038 1.00 92.44 399 ASP A O 1
ATOM 3126 N N . ASN A 1 400 ? -28.319 16.984 10.814 1.00 92.81 400 ASN A N 1
ATOM 3127 C CA . ASN A 1 400 ? -28.282 15.876 11.748 1.00 92.81 400 ASN A CA 1
ATOM 3128 C C . ASN A 1 400 ? -29.137 14.667 11.320 1.00 92.81 400 ASN A C 1
ATOM 3130 O O . ASN A 1 400 ? -29.707 13.965 12.162 1.00 92.81 400 ASN A O 1
ATOM 3134 N N . ASN A 1 401 ? -29.229 14.412 10.016 1.00 95.75 401 ASN A N 1
ATOM 3135 C CA . ASN A 1 401 ? -29.776 13.178 9.457 1.00 95.75 401 ASN A CA 1
ATOM 3136 C C . ASN A 1 401 ? -28.650 12.171 9.232 1.00 95.75 401 ASN A C 1
ATOM 3138 O O . ASN A 1 401 ? -27.581 12.520 8.739 1.00 95.75 401 ASN A O 1
ATOM 3142 N N . ILE A 1 402 ? -28.880 10.911 9.589 1.00 96.69 402 ILE A N 1
ATOM 3143 C CA . ILE A 1 402 ? -27.891 9.839 9.484 1.00 96.69 402 ILE A CA 1
ATOM 3144 C C . ILE A 1 402 ? -27.568 9.570 8.015 1.00 96.69 402 ILE A C 1
ATOM 3146 O O . ILE A 1 402 ? -28.434 9.192 7.229 1.00 96.69 402 ILE A O 1
ATOM 3150 N N . VAL A 1 403 ? -26.295 9.725 7.664 1.00 95.62 403 VAL A N 1
ATOM 3151 C CA . VAL A 1 403 ? -25.751 9.449 6.330 1.00 95.62 403 VAL A CA 1
ATOM 3152 C C . VAL A 1 403 ? -25.082 8.079 6.292 1.00 95.62 403 VAL A C 1
ATOM 3154 O O . VAL A 1 403 ? -25.082 7.431 5.249 1.00 95.62 403 VAL A O 1
ATOM 3157 N N . ARG A 1 404 ? -24.502 7.631 7.413 1.00 94.25 404 ARG A N 1
ATOM 3158 C CA . ARG A 1 404 ? -23.841 6.325 7.507 1.00 94.25 404 ARG A CA 1
ATOM 3159 C C . ARG A 1 404 ? -23.780 5.818 8.940 1.00 94.25 404 ARG A C 1
ATOM 3161 O O . ARG A 1 404 ? -23.605 6.605 9.870 1.00 94.25 404 ARG A O 1
ATOM 3168 N N . VAL A 1 405 ? -23.837 4.502 9.103 1.00 95.75 405 VAL A N 1
ATOM 3169 C CA . VAL A 1 405 ? -23.575 3.802 10.368 1.00 95.75 405 VAL A CA 1
ATOM 3170 C C . VAL A 1 405 ? -22.651 2.615 10.119 1.00 95.75 405 VAL A C 1
ATOM 3172 O O . VAL A 1 405 ? -22.617 2.105 9.006 1.00 95.75 405 VAL A O 1
ATOM 3175 N N . ASN A 1 406 ? -21.890 2.182 11.122 1.00 95.44 406 ASN A N 1
ATOM 3176 C CA . ASN A 1 406 ? -21.074 0.969 11.012 1.00 95.44 406 ASN A CA 1
ATOM 3177 C C . ASN A 1 406 ? -21.811 -0.288 11.514 1.00 95.44 406 ASN A C 1
ATOM 3179 O O . ASN A 1 406 ? -22.902 -0.219 12.090 1.00 95.44 406 ASN A O 1
ATOM 3183 N N . HIS A 1 407 ? -21.189 -1.457 11.351 1.00 93.88 407 HIS A N 1
ATOM 3184 C CA . HIS A 1 407 ? -21.734 -2.718 11.856 1.00 93.88 407 HIS A CA 1
ATOM 3185 C C . HIS A 1 407 ? -22.062 -2.708 13.363 1.00 93.88 407 HIS A C 1
ATOM 3187 O O . HIS A 1 407 ? -23.128 -3.189 13.758 1.00 93.88 407 HIS A O 1
ATOM 3193 N N . ALA A 1 408 ? -21.202 -2.129 14.209 1.00 95.19 408 ALA A N 1
ATOM 3194 C CA . ALA A 1 408 ? -21.431 -2.079 15.656 1.00 95.19 408 ALA A CA 1
ATOM 3195 C C . ALA A 1 408 ? -22.686 -1.281 16.041 1.00 95.19 408 ALA A C 1
ATOM 3197 O O . ALA A 1 408 ? -23.405 -1.691 16.951 1.00 95.19 408 ALA A O 1
ATOM 3198 N N . PHE A 1 409 ? -23.025 -0.213 15.309 1.00 96.31 409 PHE A N 1
ATOM 3199 C CA . PHE A 1 409 ? -24.304 0.484 15.482 1.00 96.31 409 PHE A CA 1
ATOM 3200 C C . PHE A 1 409 ? -25.489 -0.465 15.314 1.00 96.31 409 PHE A C 1
ATOM 3202 O O . PHE A 1 409 ? -26.415 -0.460 16.126 1.00 96.31 409 PHE A O 1
ATOM 3209 N N . THR A 1 410 ? -25.452 -1.303 14.277 1.00 94.75 410 THR A N 1
ATOM 3210 C CA . THR A 1 410 ? -26.519 -2.277 14.016 1.00 94.75 410 THR A CA 1
ATOM 3211 C C . THR A 1 410 ? -26.572 -3.334 15.116 1.00 94.75 410 THR A C 1
ATOM 3213 O O . THR A 1 410 ? -27.658 -3.665 15.591 1.00 94.75 410 THR A O 1
ATOM 3216 N N . ALA A 1 411 ? -25.414 -3.834 15.554 1.00 93.31 411 ALA A N 1
ATOM 3217 C CA . ALA A 1 411 ? -25.317 -4.841 16.608 1.00 93.31 411 ALA A CA 1
ATOM 3218 C C . ALA A 1 411 ? -25.835 -4.331 17.964 1.00 93.31 411 ALA A C 1
ATOM 3220 O O . ALA A 1 411 ? -26.570 -5.043 18.643 1.00 93.31 411 ALA A O 1
ATOM 3221 N N . ILE A 1 412 ? -25.497 -3.093 18.338 1.00 94.19 412 ILE A N 1
ATOM 3222 C CA . ILE A 1 412 ? -25.919 -2.490 19.607 1.00 94.19 412 ILE A CA 1
ATOM 3223 C C . ILE A 1 412 ? -27.391 -2.070 19.532 1.00 94.19 412 ILE A C 1
ATOM 3225 O O . ILE A 1 412 ? -28.189 -2.436 20.389 1.00 94.19 412 ILE A O 1
ATOM 3229 N N . THR A 1 413 ? -27.805 -1.315 18.518 1.00 95.19 413 THR A N 1
ATOM 3230 C CA . THR A 1 413 ? -29.151 -0.710 18.512 1.00 95.19 413 THR A CA 1
ATOM 3231 C C . THR A 1 413 ? -30.246 -1.641 17.979 1.00 95.19 413 THR A C 1
ATOM 3233 O O . THR A 1 413 ? -31.432 -1.415 18.236 1.00 95.19 413 THR A O 1
ATOM 3236 N N . GLY A 1 414 ? -29.877 -2.672 17.211 1.00 94.38 414 GLY A N 1
ATOM 3237 C CA . GLY A 1 414 ? -30.801 -3.555 16.494 1.00 94.38 414 GLY A CA 1
ATOM 3238 C C . GLY A 1 414 ? -31.419 -2.938 15.230 1.00 94.38 414 GLY A C 1
ATOM 3239 O O . GLY A 1 414 ? -32.218 -3.593 14.553 1.00 94.38 414 GLY A O 1
ATOM 3240 N N . TYR A 1 415 ? -31.080 -1.692 14.890 1.00 95.50 415 TYR A N 1
ATOM 3241 C CA . TYR A 1 415 ? -31.501 -1.058 13.643 1.00 95.50 415 TYR A CA 1
ATOM 3242 C C . TYR A 1 415 ? -30.530 -1.383 12.516 1.00 95.50 415 TYR A C 1
ATOM 3244 O O . TYR A 1 415 ? -29.328 -1.190 12.657 1.00 95.50 415 TYR A O 1
ATOM 3252 N N . ARG A 1 416 ? -31.048 -1.831 11.370 1.00 94.62 416 ARG A N 1
ATOM 3253 C CA . ARG A 1 416 ? -30.221 -1.994 10.169 1.00 94.62 416 ARG A CA 1
ATOM 3254 C C . ARG A 1 416 ? -29.960 -0.625 9.562 1.00 94.62 416 ARG A C 1
ATOM 3256 O O . ARG A 1 416 ? -30.830 0.237 9.634 1.00 94.62 416 ARG A O 1
ATOM 3263 N N . GLU A 1 417 ? -28.830 -0.469 8.881 1.00 94.12 417 GLU A N 1
ATOM 3264 C CA . GLU A 1 417 ? -28.477 0.773 8.182 1.00 94.12 417 GLU A CA 1
ATOM 3265 C C . GLU A 1 417 ? -29.633 1.305 7.317 1.00 94.12 417 GLU A C 1
ATOM 3267 O O . GLU A 1 417 ? -30.073 2.436 7.501 1.00 94.12 417 GLU A O 1
ATOM 3272 N N . ALA A 1 418 ? -30.227 0.461 6.468 1.00 94.06 418 ALA A N 1
ATOM 3273 C CA . ALA A 1 418 ? -31.353 0.846 5.611 1.00 94.06 418 ALA A CA 1
ATOM 3274 C C . ALA A 1 418 ? -32.596 1.358 6.371 1.00 94.06 418 ALA A C 1
ATOM 3276 O O . ALA A 1 418 ? -33.417 2.057 5.783 1.00 94.06 418 ALA A O 1
ATOM 3277 N N . ASP A 1 419 ? -32.749 1.016 7.655 1.00 93.31 419 ASP A N 1
ATOM 3278 C CA . ASP A 1 419 ? -33.862 1.478 8.487 1.00 93.31 419 ASP A CA 1
ATOM 3279 C C . ASP A 1 419 ? -33.593 2.884 9.082 1.00 93.31 419 ASP A C 1
ATOM 3281 O O . ASP A 1 419 ? -34.532 3.538 9.536 1.00 93.31 419 ASP A O 1
ATOM 3285 N N . VAL A 1 420 ? -32.332 3.344 9.112 1.00 95.19 420 VAL A N 1
ATOM 3286 C CA . VAL A 1 420 ? -31.908 4.588 9.792 1.00 95.19 420 VAL A CA 1
ATOM 3287 C C . VAL A 1 420 ? -31.317 5.646 8.869 1.00 95.19 420 VAL A C 1
ATOM 3289 O O . VAL A 1 420 ? -31.250 6.805 9.270 1.00 95.19 420 VAL A O 1
ATOM 3292 N N . LEU A 1 421 ? -30.919 5.299 7.643 1.00 94.94 421 LEU A N 1
ATOM 3293 C CA . LEU A 1 421 ? -30.447 6.290 6.672 1.00 94.94 421 LEU A CA 1
ATOM 3294 C C . LEU A 1 421 ? -31.507 7.380 6.434 1.00 94.94 421 LEU A C 1
ATOM 3296 O O . LEU A 1 421 ? -32.686 7.099 6.217 1.00 94.94 421 LEU A O 1
ATOM 3300 N N . GLY A 1 422 ? -31.077 8.640 6.499 1.00 93.69 422 GLY A N 1
ATOM 3301 C CA . GLY A 1 422 ? -31.924 9.829 6.395 1.00 93.69 422 GLY A CA 1
ATOM 3302 C C . GLY A 1 422 ? -32.766 10.135 7.639 1.00 93.69 422 GLY A C 1
ATOM 3303 O O . GLY A 1 422 ? -33.466 11.143 7.655 1.00 93.69 422 GLY A O 1
ATOM 3304 N N . GLN A 1 423 ? -32.716 9.305 8.684 1.00 95.50 423 GLN A N 1
ATOM 3305 C CA . GLN A 1 423 ? -33.421 9.554 9.943 1.00 95.50 423 GLN A CA 1
ATOM 3306 C C . GLN A 1 423 ? -32.558 10.367 10.906 1.00 95.50 423 GLN A C 1
ATOM 3308 O O . GLN A 1 423 ? -31.332 10.341 10.849 1.00 95.50 423 GLN A O 1
ATOM 3313 N N . ASN A 1 424 ? -33.197 11.066 11.841 1.00 94.44 424 ASN A N 1
ATOM 3314 C CA . ASN A 1 424 ? -32.487 11.793 12.889 1.00 94.44 424 ASN A CA 1
ATOM 3315 C C . ASN A 1 424 ? -32.203 10.870 14.097 1.00 94.44 424 ASN A C 1
ATOM 3317 O O . ASN A 1 424 ? -33.144 10.201 14.539 1.00 94.44 424 ASN A O 1
ATOM 3321 N N . PRO A 1 425 ? -30.993 10.887 14.707 1.00 93.12 425 PRO A N 1
ATOM 3322 C CA . PRO A 1 425 ? -30.610 10.023 15.838 1.00 93.12 425 PRO A CA 1
ATOM 3323 C C . PRO A 1 425 ? -31.553 10.045 17.049 1.00 93.12 425 PRO A C 1
ATOM 3325 O O . PRO A 1 425 ? -31.539 9.118 17.857 1.00 93.12 425 PRO A O 1
ATOM 3328 N N . ARG A 1 426 ? -32.434 11.052 17.162 1.00 91.06 426 ARG A N 1
ATOM 3329 C CA . ARG A 1 426 ? -33.505 11.098 18.171 1.00 91.06 426 ARG A CA 1
ATOM 3330 C C . ARG A 1 426 ? -34.407 9.860 18.192 1.00 91.06 426 ARG A C 1
ATOM 3332 O O . ARG A 1 426 ? -35.093 9.660 19.189 1.00 91.06 426 ARG A O 1
ATOM 3339 N N . LEU A 1 427 ? -34.421 9.037 17.136 1.00 92.94 427 LEU A N 1
ATOM 3340 C CA . LEU A 1 427 ? -35.151 7.765 17.138 1.00 92.94 427 LEU A CA 1
ATOM 3341 C C . LEU A 1 427 ? -34.705 6.810 18.263 1.00 92.94 427 LEU A C 1
ATOM 3343 O O . LEU A 1 427 ? -35.486 5.961 18.684 1.00 92.94 427 LEU A O 1
ATOM 3347 N N . LEU A 1 428 ? -33.469 6.962 18.756 1.00 93.69 428 LEU A N 1
ATOM 3348 C CA . LEU A 1 428 ? -32.907 6.154 19.839 1.00 93.69 428 LEU A CA 1
ATOM 3349 C C . LEU A 1 428 ? -33.315 6.661 21.230 1.00 93.69 428 LEU A C 1
ATOM 3351 O O . LEU A 1 428 ? -33.049 5.990 22.223 1.00 93.69 428 LEU A O 1
ATOM 3355 N N . ALA A 1 429 ? -33.976 7.818 21.340 1.00 91.31 429 ALA A N 1
ATOM 3356 C CA . ALA A 1 429 ? -34.258 8.438 22.629 1.00 91.31 429 ALA A CA 1
ATOM 3357 C C . ALA A 1 429 ? -35.156 7.559 23.529 1.00 91.31 429 ALA A C 1
ATOM 3359 O O . ALA A 1 429 ? -36.278 7.175 23.180 1.00 91.31 429 ALA A O 1
ATOM 3360 N N . SER A 1 430 ? -34.692 7.290 24.754 1.00 91.19 430 SER A N 1
ATOM 3361 C CA . SER A 1 430 ? -35.445 6.499 25.744 1.00 91.19 430 SER A CA 1
ATOM 3362 C C . SER A 1 430 ? -36.530 7.286 26.493 1.00 91.19 430 SER A C 1
ATOM 3364 O O . SER A 1 430 ? -37.352 6.691 27.194 1.00 91.19 430 SER A O 1
ATOM 3366 N N . GLY A 1 431 ? -36.533 8.616 26.386 1.00 88.00 431 GLY A N 1
ATOM 3367 C CA . GLY A 1 431 ? -37.415 9.493 27.164 1.00 88.00 431 GLY A CA 1
ATOM 3368 C C . GLY A 1 431 ? -37.064 9.606 28.655 1.00 88.00 431 GLY A C 1
ATOM 3369 O O . GLY A 1 431 ? -37.821 10.227 29.391 1.00 88.00 431 GLY A O 1
ATOM 3370 N N . ARG A 1 432 ? -35.941 9.028 29.116 1.00 89.56 432 ARG A N 1
ATOM 3371 C CA . ARG A 1 432 ? -35.448 9.200 30.500 1.00 89.56 432 ARG A CA 1
ATOM 3372 C C . ARG A 1 432 ? -34.794 10.559 30.758 1.00 89.56 432 ARG A C 1
ATOM 3374 O O . ARG A 1 432 ? -34.772 11.001 31.899 1.00 89.56 432 ARG A O 1
ATOM 3381 N N . HIS A 1 433 ? -34.266 11.188 29.712 1.00 89.25 433 HIS A N 1
ATOM 3382 C CA . HIS A 1 433 ? -33.652 12.514 29.769 1.00 89.25 433 HIS A CA 1
ATOM 3383 C C . HIS A 1 433 ? -34.638 13.578 29.297 1.00 89.25 433 HIS A C 1
ATOM 3385 O O . HIS A 1 433 ? -35.387 13.347 28.343 1.00 89.25 433 HIS A O 1
ATOM 3391 N N . ASP A 1 434 ? -34.634 14.730 29.963 1.00 87.56 434 ASP A N 1
ATOM 3392 C CA . ASP A 1 434 ? -35.499 15.861 29.636 1.00 87.56 434 ASP A CA 1
ATOM 3393 C C . ASP A 1 434 ? -34.961 16.688 28.453 1.00 87.56 434 ASP A C 1
ATOM 3395 O O . ASP A 1 434 ? -33.880 16.447 27.912 1.00 87.56 434 ASP A O 1
ATOM 3399 N N . GLN A 1 435 ? -35.741 17.673 28.002 1.00 87.75 435 GLN A N 1
ATOM 3400 C CA . GLN A 1 435 ? -35.326 18.544 26.896 1.00 87.75 435 GLN A CA 1
ATOM 3401 C C . GLN A 1 435 ? -34.140 19.446 27.261 1.00 87.75 435 GLN A C 1
ATOM 3403 O O . GLN A 1 435 ? -33.373 19.837 26.378 1.00 87.75 435 GLN A O 1
ATOM 3408 N N . ASP A 1 436 ? -33.984 19.774 28.543 1.00 91.31 436 ASP A N 1
ATOM 3409 C CA . ASP A 1 436 ? -32.916 20.637 29.034 1.00 91.31 436 ASP A CA 1
ATOM 3410 C C . ASP A 1 436 ? -31.554 19.950 28.897 1.00 91.31 436 ASP A C 1
ATOM 3412 O O . ASP A 1 436 ? -30.608 20.574 28.409 1.00 91.31 436 ASP A O 1
ATOM 3416 N N . PHE A 1 437 ? -31.478 18.650 29.194 1.00 92.31 437 PHE A N 1
ATOM 3417 C CA . PHE A 1 437 ? -30.300 17.816 28.968 1.00 92.31 437 PHE A CA 1
ATOM 3418 C C . PHE A 1 437 ? -29.836 17.857 27.505 1.00 92.31 437 PHE A C 1
ATOM 3420 O O . PHE A 1 437 ? -28.686 18.201 27.219 1.00 92.31 437 PHE A O 1
ATOM 3427 N N . TYR A 1 438 ? -30.738 17.577 26.556 1.00 90.31 438 TYR A N 1
ATOM 3428 C CA . TYR A 1 438 ? -30.393 17.583 25.130 1.00 90.31 438 TYR A CA 1
ATOM 3429 C C . TYR A 1 438 ? -30.004 18.975 24.628 1.00 90.31 438 TYR A C 1
ATOM 3431 O O . TYR A 1 438 ? -29.122 19.090 23.775 1.00 90.31 438 TYR A O 1
ATOM 3439 N N . ARG A 1 439 ? -30.623 20.041 25.154 1.00 90.62 439 ARG A N 1
ATOM 3440 C CA . ARG A 1 439 ? -30.243 21.421 24.823 1.00 90.62 439 ARG A CA 1
ATOM 3441 C C . ARG A 1 439 ? -28.808 21.712 25.258 1.00 90.62 439 ARG A C 1
ATOM 3443 O O . ARG A 1 439 ? -28.047 22.244 24.458 1.00 90.62 439 ARG A O 1
ATOM 3450 N N . VAL A 1 440 ? -28.427 21.335 26.480 1.00 92.44 440 VAL A N 1
ATOM 3451 C CA . VAL A 1 440 ? -27.056 21.511 26.995 1.00 92.44 440 VAL A CA 1
ATOM 3452 C C . VAL A 1 440 ? -26.044 20.723 26.160 1.00 92.44 440 VAL A C 1
ATOM 3454 O O . VAL A 1 440 ? -24.999 21.265 25.799 1.00 92.44 440 VAL A O 1
ATOM 3457 N N . MET A 1 441 ? -26.369 19.480 25.796 1.00 93.31 441 MET A N 1
ATOM 3458 C CA . MET A 1 441 ? -25.539 18.649 24.919 1.00 93.31 441 MET A CA 1
ATOM 3459 C C . MET A 1 441 ? -25.292 19.322 23.562 1.00 93.31 441 MET A C 1
ATOM 3461 O O . MET A 1 441 ? -24.143 19.506 23.159 1.00 93.31 441 MET A O 1
ATOM 3465 N N . TRP A 1 442 ? -26.354 19.728 22.859 1.00 92.31 442 TRP A N 1
ATOM 3466 C CA . TRP A 1 442 ? -26.220 20.354 21.540 1.00 92.31 442 TRP A CA 1
ATOM 3467 C C . TRP A 1 442 ? -25.547 21.724 21.596 1.00 92.31 442 TRP A C 1
ATOM 3469 O O . TRP A 1 442 ? -24.794 22.065 20.684 1.00 92.31 442 TRP A O 1
ATOM 3479 N N . ASP A 1 443 ? -25.742 22.489 22.671 1.00 92.12 443 ASP A N 1
ATOM 3480 C CA . ASP A 1 443 ? -25.002 23.729 22.900 1.00 92.12 443 ASP A CA 1
ATOM 3481 C C . ASP A 1 443 ? -23.495 23.475 23.031 1.00 92.12 443 ASP A C 1
ATOM 3483 O O . ASP A 1 443 ? -22.704 24.218 22.448 1.00 92.12 443 ASP A O 1
ATOM 3487 N N . ALA A 1 444 ? -23.086 22.417 23.739 1.00 92.25 444 ALA A N 1
ATOM 3488 C CA . ALA A 1 444 ? -21.680 22.041 23.872 1.00 92.25 444 ALA A CA 1
ATOM 3489 C C . ALA A 1 444 ? -21.064 21.631 22.524 1.00 92.25 444 ALA A C 1
ATOM 3491 O O . ALA A 1 444 ? -19.998 22.130 22.167 1.00 92.25 444 ALA A O 1
ATOM 3492 N N . VAL A 1 445 ? -21.759 20.822 21.719 1.00 93.06 445 VAL A N 1
ATOM 3493 C CA . VAL A 1 445 ? -21.282 20.440 20.377 1.00 93.06 445 VAL A CA 1
ATOM 3494 C C . VAL A 1 445 ? -21.190 21.661 19.453 1.00 93.06 445 VAL A C 1
ATOM 3496 O O . VAL A 1 445 ? -20.190 21.853 18.761 1.00 93.06 445 VAL A O 1
ATOM 3499 N N . ASN A 1 446 ? -22.205 22.528 19.454 1.00 88.38 446 ASN A N 1
ATOM 3500 C CA . ASN A 1 446 ? -22.267 23.670 18.542 1.00 88.38 446 ASN A CA 1
ATOM 3501 C C . ASN A 1 446 ? -21.320 24.815 18.938 1.00 88.38 446 ASN A C 1
ATOM 3503 O O . ASN A 1 446 ? -20.813 25.513 18.058 1.00 88.38 446 ASN A O 1
ATOM 3507 N N . LYS A 1 447 ? -21.050 25.021 20.231 1.00 85.88 447 LYS A N 1
ATOM 3508 C CA . LYS A 1 447 ? -20.151 26.087 20.711 1.00 85.88 447 LYS A CA 1
ATOM 3509 C C . LYS A 1 447 ? -18.721 25.591 20.931 1.00 85.88 447 LYS A C 1
ATOM 3511 O O . LYS A 1 447 ? -17.782 26.285 20.560 1.00 85.88 447 LYS A O 1
ATOM 3516 N N . GLY A 1 448 ? -18.561 24.404 21.514 1.00 79.38 448 GLY A N 1
ATOM 3517 C CA . GLY A 1 448 ? -17.276 23.809 21.899 1.00 79.38 448 GLY A CA 1
ATOM 3518 C C . GLY A 1 448 ? -16.717 22.773 20.918 1.00 79.38 448 GLY A C 1
ATOM 3519 O O . GLY A 1 448 ? -15.576 22.352 21.072 1.00 79.38 448 GLY A O 1
ATOM 3520 N N . GLY A 1 449 ? -17.486 22.359 19.907 1.00 86.25 449 GLY A N 1
ATOM 3521 C CA . GLY A 1 449 ? -17.053 21.424 18.861 1.00 86.25 449 GLY A CA 1
ATOM 3522 C C . GLY A 1 449 ? -17.209 19.939 19.209 1.00 86.25 449 GLY A C 1
ATOM 3523 O O . GLY A 1 449 ? -17.170 19.110 18.301 1.00 86.25 449 GLY A O 1
ATOM 3524 N N . SER A 1 450 ? -17.426 19.589 20.482 1.00 93.00 450 SER A N 1
ATOM 3525 C CA . SER A 1 450 ? -17.692 18.209 20.907 1.00 93.00 450 SER A CA 1
ATOM 3526 C C . SER A 1 450 ? -18.470 18.126 22.226 1.00 93.00 450 SER A C 1
ATOM 3528 O O . SER A 1 450 ? -18.537 19.096 22.983 1.00 93.00 450 SER A O 1
ATOM 3530 N N . TRP A 1 451 ? -19.062 16.963 22.495 1.00 96.50 451 TRP A N 1
ATOM 3531 C CA . TRP A 1 451 ? -19.700 16.608 23.764 1.00 96.50 451 TRP A CA 1
ATOM 3532 C C . TRP A 1 451 ? -19.472 15.127 24.067 1.00 96.50 451 TRP A C 1
ATOM 3534 O O . TRP A 1 451 ? -19.430 14.316 23.144 1.00 96.50 451 TRP A O 1
ATOM 3544 N N . GLN A 1 452 ? -19.343 14.776 25.346 1.00 95.75 452 GLN A N 1
ATOM 3545 C CA . GLN A 1 452 ? -19.245 13.391 25.803 1.00 95.75 452 GLN A CA 1
ATOM 3546 C C . GLN A 1 452 ? -20.054 13.199 27.085 1.00 95.75 452 GLN A C 1
ATOM 3548 O O . GLN A 1 452 ? -20.039 14.075 27.954 1.00 95.75 452 GLN A O 1
ATOM 3553 N N . GLY A 1 453 ? -20.717 12.053 27.228 1.00 94.25 453 GLY A N 1
ATOM 3554 C CA . GLY A 1 453 ? -21.413 11.707 28.462 1.00 94.25 453 GLY A CA 1
ATOM 3555 C C . GLY A 1 453 ? -22.237 10.427 28.392 1.00 94.25 453 GLY A C 1
ATOM 3556 O O . GLY A 1 453 ? -22.427 9.830 27.332 1.00 94.25 453 GLY A O 1
ATOM 3557 N N . GLU A 1 454 ? -22.744 10.024 29.557 1.00 94.56 454 GLU A N 1
ATOM 3558 C CA . GLU A 1 454 ? -23.682 8.910 29.692 1.00 94.56 454 GLU A CA 1
ATOM 3559 C C . GLU A 1 454 ? -25.086 9.344 29.248 1.00 94.56 454 GLU A C 1
ATOM 3561 O O . GLU A 1 454 ? -25.628 10.350 29.718 1.00 94.56 454 GLU A O 1
ATOM 3566 N N . ILE A 1 455 ? -25.700 8.560 28.367 1.00 94.75 455 ILE A N 1
ATOM 3567 C CA . ILE A 1 455 ? -27.080 8.740 27.923 1.00 94.75 455 ILE A CA 1
ATOM 3568 C C . ILE A 1 455 ? -27.822 7.402 27.974 1.00 94.75 455 ILE A C 1
ATOM 3570 O O . ILE A 1 455 ? -27.237 6.332 27.871 1.00 94.75 455 ILE A O 1
ATOM 3574 N N . TRP A 1 456 ? -29.137 7.457 28.176 1.00 94.31 456 TRP A N 1
ATOM 3575 C CA . TRP A 1 456 ? -29.989 6.274 28.165 1.00 94.31 456 TRP A CA 1
ATOM 3576 C C . TRP A 1 456 ? -30.767 6.255 26.860 1.00 94.31 456 TRP A C 1
ATOM 3578 O O . TRP A 1 456 ? -31.605 7.135 26.635 1.00 94.31 456 TRP A O 1
ATOM 3588 N N . ASN A 1 457 ? -30.532 5.239 26.040 1.00 95.50 457 ASN A N 1
ATOM 3589 C CA . ASN A 1 457 ? -31.172 5.063 24.743 1.00 95.50 457 ASN A CA 1
ATOM 3590 C C . ASN A 1 457 ? -32.002 3.781 24.696 1.00 95.50 457 ASN A C 1
ATOM 3592 O O . ASN A 1 457 ? -32.064 3.003 25.651 1.00 95.50 457 ASN A O 1
ATOM 3596 N N . ARG A 1 458 ? -32.758 3.629 23.612 1.00 95.25 458 ARG A N 1
ATOM 3597 C CA . ARG A 1 458 ? -33.693 2.536 23.383 1.00 95.25 458 ARG A CA 1
ATOM 3598 C C . ARG A 1 458 ? -33.342 1.814 22.092 1.00 95.25 458 ARG A C 1
ATOM 3600 O O . ARG A 1 458 ? -33.223 2.438 21.038 1.00 95.25 458 ARG A O 1
ATOM 3607 N N . ARG A 1 459 ? -33.226 0.492 22.171 1.00 95.25 459 ARG A N 1
ATOM 3608 C CA . ARG A 1 459 ? -33.035 -0.372 21.002 1.00 95.25 459 ARG A CA 1
ATOM 3609 C C . ARG A 1 459 ? -34.329 -0.505 20.204 1.00 95.25 459 ARG A C 1
ATOM 3611 O O . ARG A 1 459 ? -35.415 -0.159 20.675 1.00 95.25 459 ARG A O 1
ATOM 3618 N N . LYS A 1 460 ? -34.224 -1.074 19.002 1.00 94.31 460 LYS A N 1
ATOM 3619 C CA . LYS A 1 460 ? -35.368 -1.344 18.116 1.00 94.31 460 LYS A CA 1
ATOM 3620 C C . LYS A 1 460 ? -36.435 -2.248 18.747 1.00 94.31 460 LYS A C 1
ATOM 3622 O O . LYS A 1 460 ? -37.612 -2.105 18.434 1.00 94.31 460 LYS A O 1
ATOM 3627 N N . ASP A 1 461 ? -36.039 -3.157 19.637 1.00 92.62 461 ASP A N 1
ATOM 3628 C CA . ASP A 1 461 ? -36.943 -4.060 20.368 1.00 92.62 461 ASP A CA 1
ATOM 3629 C C . ASP A 1 461 ? -37.676 -3.394 21.552 1.00 92.62 461 ASP A C 1
ATOM 3631 O O . ASP A 1 461 ? -38.538 -4.010 22.177 1.00 92.62 461 ASP A O 1
ATOM 3635 N N . GLY A 1 462 ? -37.352 -2.133 21.856 1.00 90.44 462 GLY A N 1
ATOM 3636 C CA . GLY A 1 462 ? -37.938 -1.360 22.945 1.00 90.44 462 GLY A CA 1
ATOM 3637 C C . GLY A 1 462 ? -37.155 -1.393 24.263 1.00 90.44 462 GLY A C 1
ATOM 3638 O O . GLY A 1 462 ? -37.467 -0.591 25.152 1.00 90.44 462 GLY A O 1
ATOM 3639 N N . SER A 1 463 ? -36.134 -2.247 24.397 1.00 92.69 463 SER A N 1
ATOM 3640 C CA . SER A 1 463 ? -35.277 -2.309 25.587 1.00 92.69 463 SER A CA 1
ATOM 3641 C C . SER A 1 463 ? -34.468 -1.024 25.772 1.00 92.69 463 SER A C 1
ATOM 3643 O O . SER A 1 463 ? -34.006 -0.406 24.812 1.00 92.69 463 SER A O 1
ATOM 3645 N N . VAL A 1 464 ? -34.326 -0.595 27.026 1.00 94.00 464 VAL A N 1
ATOM 3646 C CA . VAL A 1 464 ? -33.593 0.620 27.402 1.00 94.00 464 VAL A CA 1
ATOM 3647 C C . VAL A 1 464 ? -32.222 0.234 27.942 1.00 94.00 464 VAL A C 1
ATOM 3649 O O . VAL A 1 464 ? -32.131 -0.650 28.793 1.00 94.00 464 VAL A O 1
ATOM 3652 N N . TYR A 1 465 ? -31.177 0.908 27.471 1.00 93.19 465 TYR A N 1
ATOM 3653 C CA . TYR A 1 465 ? -29.790 0.639 27.837 1.00 93.19 465 TYR A CA 1
ATOM 3654 C C . TYR A 1 465 ? -29.018 1.948 28.066 1.00 93.19 465 TYR A C 1
ATOM 3656 O O . TYR A 1 465 ? -29.343 2.965 27.442 1.00 93.19 465 TYR A O 1
ATOM 3664 N N . PRO A 1 466 ? -28.044 1.959 28.991 1.00 94.44 466 PRO A N 1
ATOM 3665 C CA . PRO A 1 466 ? -27.103 3.055 29.117 1.00 94.44 466 PRO A CA 1
ATOM 3666 C C . PRO A 1 466 ? -26.008 2.925 28.054 1.00 94.44 466 PRO A C 1
ATOM 3668 O O . PRO A 1 466 ? -25.478 1.839 27.808 1.00 94.44 466 PRO A O 1
ATOM 3671 N N . GLU A 1 467 ? -25.628 4.045 27.461 1.00 95.25 467 GLU A N 1
ATOM 3672 C CA . GLU A 1 467 ? -24.485 4.141 26.563 1.00 95.25 467 GLU A CA 1
ATOM 3673 C C . GLU A 1 467 ? -23.598 5.322 26.947 1.00 95.25 467 GLU A C 1
ATOM 3675 O O . GLU A 1 467 ? -24.063 6.335 27.479 1.00 95.25 467 GLU A O 1
ATOM 3680 N N . TRP A 1 468 ? -22.310 5.188 26.660 1.00 95.81 468 TRP A N 1
ATOM 3681 C CA . TRP A 1 468 ? -21.380 6.304 26.680 1.00 95.81 468 TRP A CA 1
ATOM 3682 C C . TRP A 1 468 ? -21.281 6.872 25.269 1.00 95.81 468 TRP A C 1
ATOM 3684 O O . TRP A 1 468 ? -20.821 6.172 24.370 1.00 95.81 468 TRP A O 1
ATOM 3694 N N . LEU A 1 469 ? -21.727 8.111 25.064 1.00 96.75 469 LEU A N 1
ATOM 3695 C CA . LEU A 1 469 ? -21.805 8.750 23.751 1.00 96.75 469 LEU A CA 1
ATOM 3696 C C . LEU A 1 469 ? -20.815 9.913 23.657 1.00 96.75 469 LEU A C 1
ATOM 3698 O O . LEU A 1 469 ? -20.758 10.775 24.531 1.00 96.75 469 LEU A O 1
ATOM 3702 N N . SER A 1 470 ? -20.078 9.959 22.552 1.00 96.50 470 SER A N 1
ATOM 3703 C CA . SER A 1 470 ? -19.215 11.058 22.132 1.00 96.50 470 SER A CA 1
ATOM 3704 C C . SER A 1 470 ? -19.719 11.622 20.809 1.00 96.50 470 SER A C 1
ATOM 3706 O O . SER A 1 470 ? -19.902 10.879 19.849 1.00 96.50 470 SER A O 1
ATOM 3708 N N . ILE A 1 471 ? -19.937 12.933 20.739 1.00 96.06 471 ILE A N 1
ATOM 3709 C CA . ILE A 1 471 ? -20.362 13.636 19.526 1.00 96.06 471 ILE A CA 1
ATOM 3710 C C . ILE A 1 471 ? -19.298 14.664 19.174 1.00 96.06 471 ILE A C 1
ATOM 3712 O O . ILE A 1 471 ? -18.948 15.505 20.000 1.00 96.06 471 ILE A O 1
ATOM 3716 N N . SER A 1 472 ? -18.805 14.625 17.942 1.00 94.50 472 SER A N 1
ATOM 3717 C CA . SER A 1 472 ? -17.835 15.582 17.407 1.00 94.50 472 SER A CA 1
ATOM 3718 C C . SER A 1 472 ? -18.362 16.235 16.138 1.00 94.50 472 SER A C 1
ATOM 3720 O O . SER A 1 472 ? -18.973 15.579 15.297 1.00 94.50 472 SER A O 1
ATOM 3722 N N . ARG A 1 473 ? -18.118 17.536 15.993 1.00 93.88 473 ARG A N 1
ATOM 3723 C CA . ARG A 1 473 ? -18.511 18.315 14.818 1.00 93.88 473 ARG A CA 1
ATOM 3724 C C . ARG A 1 473 ? -17.379 18.364 13.796 1.00 93.88 473 ARG A C 1
ATOM 3726 O O . ARG A 1 473 ? -16.247 18.683 14.154 1.00 93.88 473 ARG A O 1
ATOM 3733 N N . VAL A 1 474 ? -17.702 18.128 12.530 1.00 91.88 474 VAL A N 1
ATOM 3734 C CA . VAL A 1 474 ? -16.789 18.268 11.391 1.00 91.88 474 VAL A CA 1
ATOM 3735 C C . VAL A 1 474 ? -17.177 19.514 10.596 1.00 91.88 474 VAL A C 1
ATOM 3737 O O . VAL A 1 474 ? -18.357 19.759 10.336 1.00 91.88 474 VAL A O 1
ATOM 3740 N N . CYS A 1 475 ? -16.179 20.327 10.253 1.00 88.62 475 CYS A N 1
ATOM 3741 C CA . CYS A 1 475 ? -16.362 21.549 9.478 1.00 88.62 475 CYS A CA 1
ATOM 3742 C C . CYS A 1 475 ? -15.468 21.552 8.236 1.00 88.62 475 CYS A C 1
ATOM 3744 O O . CYS A 1 475 ? -14.387 20.959 8.234 1.00 88.62 475 CYS A O 1
ATOM 3746 N N . ASP A 1 476 ? -15.889 22.293 7.215 1.00 88.25 476 ASP A N 1
ATOM 3747 C CA . ASP A 1 476 ? -15.068 22.602 6.049 1.00 88.25 476 ASP A CA 1
ATOM 3748 C C . ASP A 1 476 ? -13.960 23.631 6.357 1.00 88.25 476 ASP A C 1
ATOM 3750 O O . ASP A 1 476 ? -13.846 24.175 7.460 1.00 88.25 476 ASP A O 1
ATOM 3754 N N . VAL A 1 477 ? -13.141 23.934 5.343 1.00 84.12 477 VAL A N 1
ATOM 3755 C CA . VAL A 1 477 ? -12.043 24.919 5.423 1.00 84.12 477 VAL A CA 1
ATOM 3756 C C . VAL A 1 477 ? -12.507 26.352 5.723 1.00 84.12 477 VAL A C 1
ATOM 3758 O O . VAL A 1 477 ? -11.685 27.192 6.079 1.00 84.12 477 VAL A O 1
ATOM 3761 N N . VAL A 1 478 ? -13.805 26.643 5.585 1.00 82.44 478 VAL A N 1
ATOM 3762 C CA . VAL A 1 478 ? -14.425 27.952 5.855 1.00 82.44 478 VAL A CA 1
ATOM 3763 C C . VAL A 1 478 ? -15.091 27.970 7.244 1.00 82.44 478 VAL A C 1
ATOM 3765 O O . VAL A 1 478 ? -15.590 29.002 7.688 1.00 82.44 478 VAL A O 1
ATOM 3768 N N . GLY A 1 479 ? -15.066 26.848 7.971 1.00 81.94 479 GLY A N 1
ATOM 3769 C CA . GLY A 1 479 ? -15.651 26.696 9.302 1.00 81.94 479 GLY A CA 1
ATOM 3770 C C . GLY A 1 479 ? -17.147 26.370 9.297 1.00 81.94 479 GLY A C 1
ATOM 3771 O O . GLY A 1 479 ? -17.758 26.333 10.368 1.00 81.94 479 GLY A O 1
ATOM 3772 N N . LYS A 1 480 ? -17.752 26.112 8.131 1.00 88.12 480 LYS A N 1
ATOM 3773 C CA . LYS A 1 480 ? -19.148 25.679 8.030 1.00 88.12 480 LYS A CA 1
ATOM 3774 C C . LYS A 1 480 ? -19.247 24.202 8.399 1.00 88.12 480 LYS A C 1
ATOM 3776 O O . LYS A 1 480 ? -18.434 23.396 7.963 1.00 88.12 480 LYS A O 1
ATOM 3781 N N . VAL A 1 481 ? -20.255 23.856 9.195 1.00 90.50 481 VAL A N 1
ATOM 3782 C CA . VAL A 1 481 ? -20.525 22.465 9.582 1.00 90.50 481 VAL A CA 1
ATOM 3783 C C . VAL A 1 481 ? -20.911 21.653 8.355 1.00 90.50 481 VAL A C 1
ATOM 3785 O O . VAL A 1 481 ? -21.792 22.063 7.595 1.00 90.50 481 VAL A O 1
ATOM 3788 N N . THR A 1 482 ? -20.256 20.513 8.183 1.00 91.06 482 THR A N 1
ATOM 3789 C CA . THR A 1 482 ? -20.523 19.562 7.103 1.00 91.06 482 THR A CA 1
ATOM 3790 C C . THR A 1 482 ? -21.151 18.288 7.654 1.00 91.06 482 THR A C 1
ATOM 3792 O O . THR A 1 482 ? -22.167 17.842 7.126 1.00 91.06 482 THR A O 1
ATOM 3795 N N . GLU A 1 483 ? -20.620 17.761 8.761 1.00 93.56 483 GLU A N 1
ATOM 3796 C CA . GLU A 1 483 ? -21.090 16.521 9.381 1.00 93.56 483 GLU A CA 1
ATOM 3797 C C . GLU A 1 483 ? -20.978 16.544 10.913 1.00 93.56 483 GLU A C 1
ATOM 3799 O O . GLU A 1 483 ? -20.191 17.297 11.498 1.00 93.56 483 GLU A O 1
ATOM 3804 N N . TYR A 1 484 ? -21.705 15.639 11.572 1.00 94.62 484 TYR A N 1
ATOM 3805 C CA . TYR A 1 484 ? -21.429 15.239 12.952 1.00 94.62 484 TYR A CA 1
ATOM 3806 C C . TYR A 1 484 ? -21.070 13.754 13.015 1.00 94.62 484 TYR A C 1
ATOM 3808 O O . TYR A 1 484 ? -21.652 12.923 12.320 1.00 94.62 484 TYR A O 1
ATOM 3816 N N . ILE A 1 485 ? -20.113 13.412 13.876 1.00 94.81 485 ILE A N 1
ATOM 3817 C CA . ILE A 1 485 ? -19.698 12.035 14.145 1.00 94.81 485 ILE A CA 1
ATOM 3818 C C . ILE A 1 485 ? -20.108 11.694 15.575 1.00 94.81 485 ILE A C 1
ATOM 3820 O O . ILE A 1 485 ? -19.605 12.294 16.524 1.00 94.81 485 ILE A O 1
ATOM 3824 N N . GLY A 1 486 ? -21.022 10.737 15.715 1.00 95.44 486 GLY A N 1
ATOM 3825 C CA . GLY A 1 486 ? -21.408 10.126 16.982 1.00 95.44 486 GLY A CA 1
ATOM 3826 C C . GLY A 1 486 ? -20.720 8.776 17.148 1.00 95.44 486 GLY A C 1
ATOM 3827 O O . GLY A 1 486 ? -20.828 7.926 16.268 1.00 95.44 486 GLY A O 1
ATOM 3828 N N . ILE A 1 487 ? -20.028 8.568 18.262 1.00 95.81 487 ILE A N 1
ATOM 3829 C CA . ILE A 1 487 ? -19.419 7.290 18.636 1.00 95.81 487 ILE A CA 1
ATOM 3830 C C . ILE A 1 487 ? -19.980 6.888 19.992 1.00 95.81 487 ILE A C 1
ATOM 3832 O O . ILE A 1 487 ? -19.915 7.688 20.925 1.00 95.81 487 ILE A O 1
ATOM 3836 N N . PHE A 1 488 ? -20.534 5.683 20.111 1.00 96.00 488 PHE A N 1
ATOM 3837 C CA . PHE A 1 488 ? -21.055 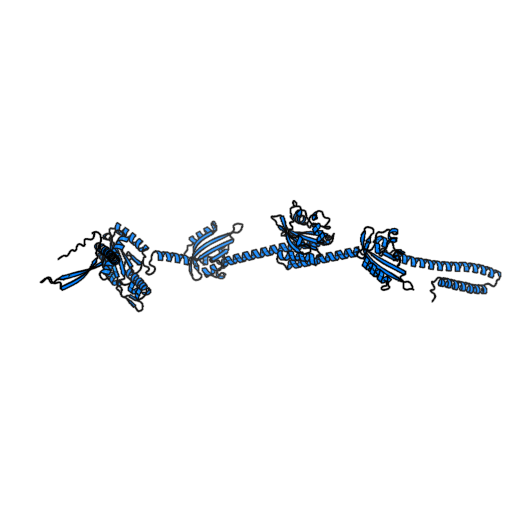5.201 21.384 1.00 96.00 488 PHE A CA 1
ATOM 3838 C C . PHE A 1 488 ? -20.747 3.736 21.669 1.00 96.00 488 PHE A C 1
ATOM 3840 O O . PHE A 1 488 ? -20.622 2.900 20.770 1.00 96.00 488 PHE A O 1
ATOM 3847 N N . SER A 1 489 ? -20.658 3.434 22.961 1.00 94.06 489 SER A N 1
ATOM 3848 C CA . SER A 1 489 ? -20.490 2.089 23.496 1.00 94.06 489 SER A CA 1
ATOM 3849 C C . SER A 1 489 ? -21.594 1.768 24.496 1.00 94.06 489 SER A C 1
ATOM 3851 O O . SER A 1 489 ? -22.039 2.616 25.270 1.00 94.06 489 SER A O 1
ATOM 3853 N N . ASP A 1 490 ? -22.055 0.523 24.466 1.00 93.12 490 ASP A N 1
ATOM 3854 C CA . ASP A 1 490 ? -23.020 0.006 25.426 1.00 93.12 490 ASP A CA 1
ATOM 3855 C C . ASP A 1 490 ? -22.318 -0.296 26.754 1.00 93.12 490 ASP A C 1
ATOM 3857 O O . ASP A 1 490 ? -21.422 -1.139 26.809 1.00 93.12 490 ASP A O 1
ATOM 3861 N N . ILE A 1 491 ? -22.726 0.383 27.826 1.00 91.44 491 ILE A N 1
ATOM 3862 C CA . ILE A 1 491 ? -22.115 0.231 29.155 1.00 91.44 491 ILE A CA 1
ATOM 3863 C C . ILE A 1 491 ? -22.988 -0.600 30.106 1.00 91.44 491 ILE A C 1
ATOM 3865 O O . ILE A 1 491 ? -22.771 -0.590 31.319 1.00 91.44 491 ILE A O 1
ATOM 3869 N N . THR A 1 492 ? -23.973 -1.340 29.579 1.00 89.00 492 THR A N 1
ATOM 3870 C CA . THR A 1 492 ? -24.884 -2.173 30.382 1.00 89.00 492 THR A CA 1
ATOM 3871 C C . THR A 1 492 ? -24.126 -3.174 31.253 1.00 89.00 492 THR A C 1
ATOM 3873 O O . THR A 1 492 ? -24.423 -3.297 32.440 1.00 89.00 492 THR A O 1
ATOM 3876 N N . GLU A 1 493 ? -23.151 -3.894 30.688 1.00 84.06 493 GLU A N 1
ATOM 3877 C CA . GLU A 1 493 ? -22.357 -4.878 31.439 1.00 84.06 493 GLU A CA 1
ATOM 3878 C C . GLU A 1 493 ? -21.496 -4.216 32.514 1.00 84.06 493 GLU A C 1
ATOM 3880 O O . GLU A 1 493 ? -21.400 -4.735 33.623 1.00 84.06 493 GLU A O 1
ATOM 3885 N N . HIS A 1 494 ? -20.943 -3.036 32.221 1.00 80.50 494 HIS A N 1
ATOM 3886 C CA . HIS A 1 494 ? -20.149 -2.274 33.180 1.00 80.50 494 HIS A CA 1
ATOM 3887 C C . HIS A 1 494 ? -20.984 -1.864 34.398 1.00 80.50 494 HIS A C 1
ATOM 3889 O O . HIS A 1 494 ? -20.589 -2.127 35.529 1.00 80.50 494 HIS A O 1
ATOM 3895 N N . LYS A 1 495 ? -22.183 -1.309 34.175 1.00 81.31 495 LYS A N 1
ATOM 3896 C CA . LYS A 1 495 ? -23.103 -0.920 35.258 1.00 81.31 495 LYS A CA 1
ATOM 3897 C C . LYS A 1 495 ? -23.553 -2.116 36.099 1.00 81.31 495 LYS A C 1
ATOM 3899 O O . LYS A 1 495 ? -23.632 -2.004 37.318 1.00 81.31 495 LYS A O 1
ATOM 3904 N N . LYS A 1 496 ? -23.828 -3.263 35.466 1.00 79.75 496 LYS A N 1
ATOM 3905 C CA . LYS A 1 496 ? -24.165 -4.500 36.190 1.00 79.75 496 LYS A CA 1
ATOM 3906 C C . LYS A 1 496 ? -22.997 -4.982 37.044 1.00 79.75 496 LYS A C 1
ATOM 3908 O O . LYS A 1 496 ? -23.198 -5.301 38.207 1.00 79.75 496 LYS A O 1
ATOM 3913 N N . ALA A 1 497 ? -21.783 -4.972 36.496 1.00 75.50 497 ALA A N 1
ATOM 3914 C CA . ALA A 1 497 ? -20.589 -5.351 37.239 1.00 75.50 497 ALA A CA 1
ATOM 3915 C C . ALA A 1 497 ? -20.339 -4.421 38.438 1.00 75.50 497 ALA A C 1
ATOM 3917 O O . ALA A 1 497 ? -19.997 -4.903 39.514 1.00 75.50 497 ALA A O 1
ATOM 3918 N N . GLU A 1 498 ? -20.545 -3.108 38.292 1.00 79.69 498 GLU A N 1
ATOM 3919 C CA . GLU A 1 498 ? -20.470 -2.157 39.411 1.00 79.69 498 GLU A CA 1
ATOM 3920 C C . GLU A 1 498 ? -21.491 -2.483 40.514 1.00 79.69 498 GLU A C 1
ATOM 3922 O O . GLU A 1 498 ? -21.141 -2.509 41.696 1.00 79.69 498 GLU A O 1
ATOM 3927 N N . GLU A 1 499 ? -22.741 -2.771 40.142 1.00 78.12 499 GLU A N 1
ATOM 3928 C CA . GLU A 1 499 ? -23.797 -3.158 41.085 1.00 78.12 499 GLU A CA 1
ATOM 3929 C C . GLU A 1 499 ? -23.479 -4.490 41.787 1.00 78.12 499 GLU A C 1
ATOM 3931 O O . GLU A 1 499 ? -23.615 -4.602 43.010 1.00 78.12 499 GLU A O 1
ATOM 3936 N N . ASP A 1 500 ? -22.981 -5.476 41.042 1.00 77.75 500 ASP A N 1
ATOM 3937 C CA . ASP A 1 500 ? -22.580 -6.779 41.570 1.00 77.75 500 ASP A CA 1
ATOM 3938 C C . ASP A 1 500 ? -21.392 -6.658 42.536 1.00 77.75 500 ASP A C 1
ATOM 3940 O O . ASP A 1 500 ? -21.399 -7.275 43.604 1.00 77.75 500 ASP A O 1
ATOM 3944 N N . ILE A 1 501 ? -20.400 -5.815 42.226 1.00 78.94 501 ILE A N 1
ATOM 3945 C CA . ILE A 1 501 ? -19.272 -5.518 43.122 1.00 78.94 501 ILE A CA 1
ATOM 3946 C C . ILE A 1 501 ? -19.775 -4.894 44.427 1.00 78.94 501 ILE A C 1
ATOM 3948 O O . ILE A 1 501 ? -19.373 -5.333 45.506 1.00 78.94 501 ILE A O 1
ATOM 3952 N N . LEU A 1 502 ? -20.674 -3.906 44.353 1.00 75.69 502 LEU A N 1
ATOM 3953 C CA . LEU A 1 502 ? -21.269 -3.283 45.542 1.00 75.69 502 LEU A CA 1
ATOM 3954 C C . LEU A 1 502 ? -22.033 -4.301 46.393 1.00 75.69 502 LEU A C 1
ATOM 3956 O O . LEU A 1 502 ? -21.962 -4.267 47.625 1.00 75.69 502 LEU A O 1
ATOM 3960 N N . ARG A 1 503 ? -22.741 -5.230 45.748 1.00 77.69 503 ARG A N 1
ATOM 3961 C CA . ARG A 1 503 ? -23.468 -6.296 46.434 1.00 77.69 503 ARG A CA 1
ATOM 3962 C C . ARG A 1 503 ? -22.518 -7.285 47.113 1.00 77.69 503 ARG A C 1
ATOM 3964 O O . ARG A 1 503 ? -22.729 -7.596 48.281 1.00 77.69 503 ARG A O 1
ATOM 3971 N N . LEU A 1 504 ? -21.457 -7.725 46.436 1.00 78.56 504 LEU A N 1
ATOM 3972 C CA . LEU A 1 504 ? -20.434 -8.623 46.994 1.00 78.56 504 LEU A CA 1
ATOM 3973 C C . LEU A 1 504 ? -19.637 -7.978 48.137 1.00 78.56 504 LEU A C 1
ATOM 3975 O O . LEU A 1 504 ? -19.231 -8.664 49.074 1.00 78.56 504 LEU A O 1
ATOM 3979 N N . ALA A 1 505 ? -19.433 -6.660 48.090 1.00 82.81 505 ALA A N 1
ATOM 3980 C CA . ALA A 1 505 ? -18.721 -5.929 49.133 1.00 82.81 505 ALA A CA 1
ATOM 3981 C C . ALA A 1 505 ? -19.496 -5.869 50.460 1.00 82.81 505 ALA A C 1
ATOM 3983 O O . ALA A 1 505 ? -18.870 -5.876 51.521 1.00 82.81 505 ALA A O 1
ATOM 3984 N N . HIS A 1 506 ? -20.835 -5.842 50.429 1.00 85.69 506 HIS A N 1
ATOM 3985 C CA . HIS A 1 506 ? -21.669 -5.621 51.623 1.00 85.69 506 HIS A CA 1
ATOM 3986 C C . HIS A 1 506 ? -22.546 -6.810 52.048 1.00 85.69 506 HIS A C 1
ATOM 3988 O O . HIS A 1 506 ? -23.017 -6.840 53.188 1.00 85.69 506 HIS A O 1
ATOM 3994 N N . PHE A 1 507 ? -22.765 -7.801 51.184 1.00 90.31 507 PHE A N 1
ATOM 3995 C CA . PHE A 1 507 ? -23.643 -8.940 51.462 1.00 90.31 507 PHE A CA 1
ATOM 3996 C C . PHE A 1 507 ? -22.917 -10.279 51.293 1.00 90.31 507 PHE A C 1
ATOM 3998 O O . PHE A 1 507 ? -21.996 -10.411 50.491 1.00 90.31 507 PHE A O 1
ATOM 4005 N N . ASP A 1 508 ? -23.335 -11.282 52.066 1.00 91.69 508 ASP A N 1
ATOM 4006 C CA . ASP A 1 508 ? -22.915 -12.673 51.912 1.00 91.69 508 ASP A CA 1
ATOM 4007 C C . ASP A 1 508 ? -23.493 -13.234 50.599 1.00 91.69 508 ASP A C 1
ATOM 4009 O O . ASP A 1 508 ? -24.715 -13.185 50.409 1.00 91.69 508 ASP A O 1
ATOM 4013 N N . PRO A 1 509 ? -22.661 -13.772 49.687 1.00 87.31 509 PRO A N 1
ATOM 4014 C CA . PRO A 1 509 ? -23.105 -14.183 48.356 1.00 87.31 509 PRO A CA 1
ATOM 4015 C C . PRO A 1 509 ? -24.098 -15.349 48.377 1.00 87.31 509 PRO A C 1
ATOM 4017 O O . PRO A 1 509 ? -24.909 -15.459 47.461 1.00 87.31 509 PRO A O 1
ATOM 4020 N N . LEU A 1 510 ? -24.060 -16.200 49.408 1.00 91.69 510 LEU A N 1
ATOM 4021 C CA . LEU A 1 510 ? -24.956 -17.350 49.508 1.00 91.69 510 LEU A CA 1
ATOM 4022 C C . LEU A 1 510 ? -26.325 -16.958 50.076 1.00 91.69 510 LEU A C 1
ATOM 4024 O O . LEU A 1 510 ? -27.358 -17.274 49.496 1.00 91.69 510 LEU A O 1
ATOM 4028 N N . THR A 1 511 ? -26.348 -16.270 51.218 1.00 92.12 511 THR A N 1
ATOM 4029 C CA . THR A 1 511 ? -27.592 -16.003 51.960 1.00 92.12 511 THR A CA 1
ATOM 4030 C C . THR A 1 511 ? -28.229 -14.650 51.646 1.00 92.12 511 THR A C 1
ATOM 4032 O O . THR A 1 511 ? -29.401 -14.433 51.957 1.00 92.12 511 THR A O 1
ATOM 4035 N N . GLY A 1 512 ? -27.477 -13.714 51.057 1.00 90.12 512 GLY A N 1
ATOM 4036 C CA . GLY A 1 512 ? -27.912 -12.334 50.832 1.00 90.12 512 GLY A CA 1
ATOM 4037 C C . GLY A 1 512 ? -28.084 -11.511 52.115 1.00 90.12 512 GLY A C 1
ATOM 4038 O O . GLY A 1 512 ? -28.651 -10.417 52.064 1.00 90.12 512 GLY A O 1
ATOM 4039 N N . LEU A 1 513 ? -27.633 -12.021 53.265 1.00 93.62 513 LEU A N 1
ATOM 4040 C CA . LEU A 1 513 ? -27.563 -11.268 54.516 1.00 93.62 513 LEU A CA 1
ATOM 4041 C C . LEU A 1 513 ? -26.364 -10.307 54.497 1.00 93.62 513 LEU A C 1
ATOM 4043 O O . LEU A 1 513 ? -25.399 -10.564 53.782 1.00 93.62 513 LEU A O 1
ATOM 4047 N N . PRO A 1 514 ? -26.388 -9.211 55.275 1.00 93.56 514 PRO A N 1
ATOM 4048 C CA . PRO A 1 514 ? -25.200 -8.417 55.570 1.00 93.56 514 PRO A CA 1
ATOM 4049 C C . PRO A 1 514 ? -23.980 -9.292 55.874 1.00 93.56 514 PRO A C 1
ATOM 4051 O O . PRO A 1 514 ? -24.065 -10.206 56.699 1.00 93.56 514 PRO A O 1
ATOM 4054 N N . ASN A 1 515 ? -22.850 -9.011 55.231 1.00 92.81 515 ASN A N 1
ATOM 4055 C CA . ASN A 1 515 ? -21.577 -9.649 55.559 1.00 92.81 515 ASN A CA 1
ATOM 4056 C C . ASN A 1 515 ? -20.908 -8.944 56.755 1.00 92.81 515 ASN A C 1
ATOM 4058 O O . ASN A 1 515 ? -21.443 -7.982 57.312 1.00 92.81 515 ASN A O 1
ATOM 4062 N N . ARG A 1 516 ? -19.704 -9.391 57.134 1.00 91.12 516 ARG A N 1
ATOM 4063 C CA . ARG A 1 516 ? -18.951 -8.814 58.260 1.00 91.12 516 ARG A CA 1
ATOM 4064 C C . ARG A 1 516 ? -18.743 -7.299 58.151 1.00 91.12 516 ARG A C 1
ATOM 4066 O O . ARG A 1 516 ? -18.779 -6.620 59.175 1.00 91.12 516 ARG A O 1
ATOM 4073 N N . LEU A 1 517 ? -18.521 -6.774 56.944 1.00 89.88 517 LEU A N 1
ATOM 4074 C CA . LEU A 1 517 ? -18.273 -5.347 56.736 1.00 89.88 517 LEU A CA 1
ATOM 4075 C C . LEU A 1 517 ? -19.528 -4.526 57.056 1.00 89.88 517 LEU A C 1
ATOM 4077 O O . LEU A 1 517 ? -19.469 -3.624 57.889 1.00 89.88 517 LEU A O 1
ATOM 4081 N N . LEU A 1 518 ? -20.668 -4.886 56.455 1.00 91.31 518 LEU A N 1
ATOM 4082 C CA . LEU A 1 518 ? -21.936 -4.187 56.686 1.00 91.31 518 LEU A CA 1
ATOM 4083 C C . LEU A 1 518 ? -22.456 -4.382 58.120 1.00 91.31 518 LEU A C 1
ATOM 4085 O O . LEU A 1 518 ? -23.061 -3.472 58.683 1.00 91.31 518 LEU A O 1
ATOM 4089 N N . LEU A 1 519 ? -22.203 -5.541 58.739 1.00 93.50 519 LEU A N 1
ATOM 4090 C CA . LEU A 1 519 ? -22.506 -5.768 60.153 1.00 93.50 519 LEU A CA 1
ATOM 4091 C C . LEU A 1 519 ? -21.747 -4.790 61.054 1.00 93.50 519 LEU A C 1
ATOM 4093 O O . LEU A 1 519 ? -22.359 -4.162 61.913 1.00 93.50 519 LEU A O 1
ATOM 4097 N N . ASN A 1 520 ? -20.435 -4.649 60.859 1.00 91.88 520 ASN A N 1
ATOM 4098 C CA . ASN A 1 520 ? -19.602 -3.792 61.702 1.00 91.88 520 ASN A CA 1
ATOM 4099 C C . ASN A 1 520 ? -20.008 -2.311 61.592 1.00 91.88 520 ASN A C 1
ATOM 4101 O O . ASN A 1 520 ? -20.092 -1.614 62.604 1.00 91.88 520 ASN A O 1
ATOM 4105 N N . ASP A 1 521 ? -20.345 -1.853 60.382 1.00 90.88 521 ASP A N 1
ATOM 4106 C CA . ASP A 1 521 ? -20.880 -0.506 60.144 1.00 90.88 521 ASP A CA 1
ATOM 4107 C C . ASP A 1 521 ? -22.185 -0.266 60.927 1.00 90.88 521 ASP A C 1
ATOM 4109 O O . ASP A 1 521 ? -22.297 0.676 61.719 1.00 90.88 521 ASP A O 1
ATOM 4113 N N . ARG A 1 522 ? -23.147 -1.192 60.811 1.00 92.12 522 ARG A N 1
ATOM 4114 C CA . ARG A 1 522 ? -24.429 -1.109 61.528 1.00 92.12 522 ARG A CA 1
ATOM 4115 C C . ARG A 1 522 ? -24.271 -1.181 63.044 1.00 92.12 522 ARG A C 1
ATOM 4117 O O . ARG A 1 522 ? -24.937 -0.430 63.754 1.00 92.12 522 ARG A O 1
ATOM 4124 N N . VAL A 1 523 ? -23.392 -2.046 63.553 1.00 92.56 523 VAL A N 1
ATOM 4125 C CA . VAL A 1 523 ? -23.141 -2.150 64.998 1.00 92.56 523 VAL A CA 1
ATOM 4126 C C . VAL A 1 523 ? -22.457 -0.898 65.526 1.00 92.56 523 VAL A C 1
ATOM 4128 O O . VAL A 1 523 ? -22.841 -0.408 66.582 1.00 92.56 523 VAL A O 1
ATOM 4131 N N . SER A 1 524 ? -21.494 -0.338 64.796 1.00 91.50 524 SER A N 1
ATOM 4132 C CA . SER A 1 524 ? -20.821 0.904 65.191 1.00 91.50 524 SER A CA 1
ATOM 4133 C C . SER A 1 524 ? -21.819 2.058 65.334 1.00 91.50 524 SER A C 1
ATOM 4135 O O . SER A 1 524 ? -21.770 2.822 66.307 1.00 91.50 524 SER A O 1
ATOM 4137 N N . LEU A 1 525 ? -22.782 2.148 64.409 1.00 90.38 525 LEU A N 1
ATOM 4138 C CA . LEU A 1 525 ? -23.889 3.097 64.499 1.00 90.38 525 LEU A CA 1
ATOM 4139 C C . LEU A 1 525 ? -24.795 2.804 65.707 1.00 90.38 525 LEU A C 1
ATOM 4141 O O . LEU A 1 525 ? -25.103 3.721 66.473 1.00 90.38 525 LEU A O 1
ATOM 4145 N N . ALA A 1 526 ? -25.190 1.544 65.906 1.00 90.88 526 ALA A N 1
ATOM 4146 C CA . ALA A 1 526 ? -26.050 1.133 67.014 1.00 90.88 526 ALA A CA 1
ATOM 4147 C C . ALA A 1 526 ? -25.404 1.397 68.386 1.00 90.88 526 ALA A C 1
ATOM 4149 O O . ALA A 1 526 ? -26.048 1.987 69.252 1.00 90.88 526 ALA A O 1
ATOM 4150 N N . LEU A 1 527 ? -24.118 1.074 68.563 1.00 91.44 527 LEU A N 1
ATOM 4151 C CA . LEU A 1 527 ? -23.335 1.374 69.768 1.00 91.44 527 LEU A CA 1
ATOM 4152 C C . LEU A 1 527 ? -23.263 2.879 70.034 1.00 91.44 527 LEU A C 1
ATOM 4154 O O . LEU A 1 527 ? -23.496 3.319 71.156 1.00 91.44 527 LEU A O 1
ATOM 4158 N N . SER A 1 528 ? -23.026 3.689 68.997 1.00 90.69 528 SER A N 1
ATOM 4159 C CA . SER A 1 528 ? -22.990 5.154 69.121 1.00 90.69 528 SER A CA 1
ATOM 4160 C C . SER A 1 528 ? -24.340 5.747 69.553 1.00 90.69 528 SER A C 1
ATOM 4162 O O . SER A 1 528 ? -24.402 6.800 70.197 1.00 90.69 528 SER A O 1
ATOM 4164 N N . ILE A 1 529 ? -25.451 5.111 69.175 1.00 89.75 529 ILE A N 1
ATOM 4165 C CA . ILE A 1 529 ? -26.800 5.492 69.616 1.00 89.75 529 ILE A CA 1
ATOM 4166 C C . ILE A 1 529 ? -27.045 5.009 71.051 1.00 89.75 529 ILE A C 1
ATOM 4168 O O . ILE A 1 529 ? -27.490 5.803 71.884 1.00 89.75 529 ILE A O 1
ATOM 4172 N N . ALA A 1 530 ? -26.713 3.755 71.360 1.00 88.94 530 ALA A N 1
ATOM 4173 C CA . ALA A 1 530 ? -26.870 3.141 72.677 1.00 88.94 530 ALA A CA 1
ATOM 4174 C C . ALA A 1 530 ? -26.078 3.893 73.758 1.00 88.94 530 ALA A C 1
ATOM 4176 O O . ALA A 1 530 ? -26.632 4.243 74.798 1.00 88.94 530 ALA A O 1
ATOM 4177 N N . GLN A 1 531 ? -24.826 4.262 73.472 1.00 88.88 531 GLN A N 1
ATOM 4178 C CA . GLN A 1 531 ? -23.967 5.029 74.376 1.00 88.88 531 GLN A CA 1
ATOM 4179 C C . GLN A 1 531 ? -24.555 6.408 74.706 1.00 88.88 531 GLN A C 1
ATOM 4181 O O . GLN A 1 531 ? -24.550 6.827 75.862 1.00 88.88 531 GLN A O 1
ATOM 4186 N N . ARG A 1 532 ? -25.092 7.120 73.703 1.00 89.56 532 ARG A N 1
ATOM 4187 C CA . ARG A 1 532 ? -25.699 8.450 73.896 1.00 89.56 532 ARG A CA 1
ATOM 4188 C C . ARG A 1 532 ? -27.031 8.394 74.635 1.00 89.56 532 ARG A C 1
ATOM 4190 O O . ARG A 1 532 ? -27.339 9.305 75.395 1.00 89.56 532 ARG A O 1
ATOM 4197 N N . SER A 1 533 ? -27.825 7.358 74.379 1.00 89.62 533 SER A N 1
ATOM 4198 C CA . SER A 1 533 ? -29.164 7.186 74.954 1.00 89.62 533 SER A CA 1
ATOM 4199 C C . SER A 1 533 ? -29.176 6.386 76.259 1.00 89.62 533 SER A C 1
ATOM 4201 O O . SER A 1 533 ? -30.228 6.283 76.882 1.00 89.62 533 SER A O 1
ATOM 4203 N N . GLN A 1 534 ? -28.028 5.837 76.673 1.00 86.12 534 GLN A N 1
ATOM 4204 C CA . GLN A 1 534 ? -27.886 4.903 77.796 1.00 86.12 534 GLN A CA 1
ATOM 4205 C C . GLN A 1 534 ? -28.862 3.718 77.718 1.00 86.12 534 GLN A C 1
ATOM 4207 O O . GLN A 1 534 ? -29.380 3.254 78.734 1.00 86.12 534 GLN A O 1
ATOM 4212 N N . THR A 1 535 ? -29.125 3.234 76.503 1.00 89.81 535 THR A N 1
ATOM 4213 C CA . THR A 1 535 ? -30.001 2.081 76.272 1.00 89.81 535 THR A CA 1
ATOM 4214 C C . THR A 1 535 ? -29.179 0.798 76.121 1.00 89.81 535 THR A C 1
ATOM 4216 O O . THR A 1 535 ? -28.095 0.836 75.532 1.00 89.81 535 THR A O 1
ATOM 4219 N N . PRO A 1 536 ? -29.655 -0.341 76.658 1.00 91.38 536 PRO A N 1
ATOM 4220 C CA . PRO A 1 536 ? -28.983 -1.619 76.473 1.00 91.38 536 PRO A CA 1
ATOM 4221 C C . PRO A 1 536 ? -29.112 -2.095 75.020 1.00 91.38 536 PRO A C 1
ATOM 4223 O O . PRO A 1 536 ? -30.056 -1.750 74.310 1.00 91.38 536 PRO A O 1
ATOM 4226 N N . MET A 1 537 ? -28.151 -2.896 74.575 1.00 93.69 537 MET A N 1
ATOM 4227 C CA . MET A 1 537 ? -28.170 -3.563 73.272 1.00 93.69 537 MET A CA 1
ATOM 4228 C C . MET A 1 537 ? -27.681 -4.996 73.458 1.00 93.69 537 MET A C 1
ATOM 4230 O O . MET A 1 537 ? -26.761 -5.229 74.241 1.00 93.69 537 MET A O 1
ATOM 4234 N N . ALA A 1 538 ? -28.256 -5.941 72.718 1.00 95.19 538 ALA A N 1
ATOM 4235 C CA . ALA A 1 538 ? -27.828 -7.335 72.751 1.00 95.19 538 ALA A CA 1
ATOM 4236 C C . ALA A 1 538 ? -27.137 -7.738 71.444 1.00 95.19 538 ALA A C 1
ATOM 4238 O O . ALA A 1 538 ? -27.601 -7.399 70.351 1.00 95.19 538 ALA A O 1
ATOM 4239 N N . VAL A 1 539 ? -26.049 -8.498 71.566 1.00 96.38 539 VAL A N 1
ATOM 4240 C CA . VAL A 1 539 ? -25.393 -9.209 70.463 1.00 96.38 539 VAL A CA 1
ATOM 4241 C C . VAL A 1 539 ? -25.562 -10.703 70.703 1.00 96.38 539 VAL A C 1
ATOM 4243 O O . VAL A 1 539 ? -25.149 -11.228 71.737 1.00 96.38 539 VAL A O 1
ATOM 4246 N N . LEU A 1 540 ? -26.195 -11.380 69.752 1.00 97.00 540 LEU A N 1
ATOM 4247 C CA . LEU A 1 540 ? -26.433 -12.814 69.766 1.00 97.00 540 LEU A CA 1
ATOM 4248 C C . LEU A 1 540 ? -25.514 -13.467 68.734 1.00 97.00 540 LEU A C 1
ATOM 4250 O O . LEU A 1 540 ? -25.553 -13.113 67.556 1.00 97.00 540 LEU A O 1
ATOM 4254 N N . PHE A 1 541 ? -24.724 -14.441 69.171 1.00 97.00 541 PHE A N 1
ATOM 4255 C CA . PHE A 1 541 ? -23.900 -15.291 68.320 1.00 97.00 541 PHE A CA 1
ATOM 4256 C C . PHE A 1 541 ? -24.567 -16.658 68.203 1.00 97.00 541 PHE A C 1
ATOM 4258 O O . PHE A 1 541 ? -24.745 -17.347 69.208 1.00 97.00 541 PHE A O 1
ATOM 4265 N N . LEU A 1 542 ? -24.944 -17.050 66.992 1.00 96.19 542 LEU A N 1
ATOM 4266 C CA . LEU A 1 542 ? -25.613 -18.308 66.697 1.00 96.19 542 LEU A CA 1
ATOM 4267 C C . LEU A 1 542 ? -24.697 -19.195 65.864 1.00 96.19 542 LEU A C 1
ATOM 4269 O O . LEU A 1 542 ? -24.101 -18.741 64.891 1.00 96.19 542 LEU A O 1
ATOM 4273 N N . ASP A 1 543 ? -24.668 -20.475 66.201 1.00 95.75 543 ASP A N 1
ATOM 4274 C CA . ASP A 1 543 ? -23.986 -21.501 65.420 1.00 95.75 543 ASP A CA 1
ATOM 4275 C C . ASP A 1 543 ? -24.899 -22.718 65.256 1.00 95.75 543 ASP A C 1
ATOM 4277 O O . ASP A 1 543 ? -25.604 -23.111 66.198 1.00 95.75 543 ASP A O 1
ATOM 4281 N N . LEU A 1 544 ? -24.954 -23.272 64.044 1.00 94.31 544 LEU A N 1
ATOM 4282 C CA . LEU A 1 544 ? -25.810 -24.413 63.743 1.00 94.31 544 LEU A CA 1
ATOM 4283 C C . LEU A 1 544 ? -25.182 -25.722 64.241 1.00 94.31 544 LEU A C 1
ATOM 4285 O O . LEU A 1 544 ? -24.140 -26.187 63.781 1.00 94.31 544 LEU A O 1
ATOM 4289 N N . ASP A 1 545 ? -25.883 -26.394 65.148 1.00 92.81 545 ASP A N 1
ATOM 4290 C CA . ASP A 1 545 ? -25.397 -27.622 65.752 1.00 92.81 545 ASP A CA 1
ATOM 4291 C C . ASP A 1 545 ? -25.250 -28.730 64.704 1.00 92.81 545 ASP A C 1
ATOM 4293 O O . ASP A 1 545 ? -26.169 -29.034 63.946 1.00 92.81 545 ASP A O 1
ATOM 4297 N N . HIS A 1 546 ? -24.097 -29.402 64.715 1.00 89.81 546 HIS A N 1
ATOM 4298 C CA . HIS A 1 546 ? -23.804 -30.534 63.830 1.00 89.81 546 HIS A CA 1
ATOM 4299 C C . HIS A 1 546 ? -23.853 -30.222 62.325 1.00 89.81 546 HIS A C 1
ATOM 4301 O O . HIS A 1 546 ? -23.877 -31.157 61.523 1.00 89.81 546 HIS A O 1
ATOM 4307 N N . PHE A 1 547 ? -23.783 -28.954 61.914 1.00 91.94 547 PHE A N 1
ATOM 4308 C CA . PHE A 1 547 ? -23.815 -28.580 60.498 1.00 91.94 547 PHE A CA 1
ATOM 4309 C C . PHE A 1 547 ? -22.713 -29.256 59.670 1.00 91.94 547 PHE A C 1
ATOM 4311 O O . PHE A 1 547 ? -22.961 -29.745 58.568 1.00 91.94 547 PHE A O 1
ATOM 4318 N N . LYS A 1 548 ? -21.509 -29.403 60.236 1.00 89.12 548 LYS A N 1
ATOM 4319 C CA . LYS A 1 548 ? -20.421 -30.155 59.593 1.00 89.12 548 LYS A CA 1
ATOM 4320 C C . LYS A 1 548 ? -20.819 -31.593 59.232 1.00 89.12 548 LYS A C 1
ATOM 4322 O O . LYS A 1 548 ? -20.510 -32.044 58.138 1.00 89.12 548 LYS A O 1
ATOM 4327 N N . ASN A 1 549 ? -21.554 -32.288 60.102 1.00 88.44 549 ASN A N 1
ATOM 4328 C CA . ASN A 1 549 ? -21.999 -33.657 59.826 1.00 88.44 549 ASN A CA 1
ATOM 4329 C C . ASN A 1 549 ? -22.975 -33.702 58.643 1.00 88.44 549 ASN A C 1
ATOM 4331 O O . ASN A 1 549 ? -22.978 -34.678 57.897 1.00 88.44 549 ASN A O 1
ATOM 4335 N N . ILE A 1 550 ? -23.792 -32.660 58.469 1.00 87.44 550 ILE A N 1
ATOM 4336 C CA . ILE A 1 550 ? -24.703 -32.533 57.327 1.00 87.44 550 ILE A CA 1
ATOM 4337 C C . ILE A 1 550 ? -23.893 -32.382 56.043 1.00 87.44 550 ILE A C 1
ATOM 4339 O O . ILE A 1 550 ? -24.123 -33.140 55.106 1.00 87.44 550 ILE A O 1
ATOM 4343 N N . ASN A 1 551 ? -22.901 -31.491 56.021 1.00 89.06 551 ASN A N 1
ATOM 4344 C CA . ASN A 1 551 ? -22.019 -31.338 54.861 1.00 89.06 551 ASN A CA 1
ATOM 4345 C C . ASN A 1 551 ? -21.260 -32.629 54.532 1.00 89.06 551 ASN A C 1
ATOM 4347 O O . ASN A 1 551 ? -21.212 -33.026 53.369 1.00 89.06 551 ASN A O 1
ATOM 4351 N N . ASP A 1 552 ? -20.725 -33.307 55.549 1.00 90.12 552 ASP A N 1
ATOM 4352 C CA . ASP A 1 552 ? -19.946 -34.537 55.379 1.00 90.12 552 ASP A CA 1
ATOM 4353 C C . ASP A 1 552 ? -20.819 -35.725 54.913 1.00 90.12 552 ASP A C 1
ATOM 4355 O O . ASP A 1 552 ? -20.319 -36.631 54.248 1.00 90.12 552 ASP A O 1
ATOM 4359 N N . THR A 1 553 ? -22.121 -35.732 55.238 1.00 86.56 553 THR A N 1
ATOM 4360 C CA . THR A 1 553 ? -23.041 -36.851 54.935 1.00 86.56 553 THR A CA 1
ATOM 4361 C C . THR A 1 553 ? -23.887 -36.619 53.681 1.00 86.56 553 THR A C 1
ATOM 4363 O O . THR A 1 553 ? -24.111 -37.548 52.910 1.00 86.56 553 THR A O 1
ATOM 4366 N N . LEU A 1 554 ? -24.392 -35.399 53.493 1.00 85.69 554 LEU A N 1
ATOM 4367 C CA . LEU A 1 554 ? -25.377 -35.032 52.467 1.00 85.69 554 LEU A CA 1
ATOM 4368 C C . LEU A 1 554 ? -24.798 -34.095 51.395 1.00 85.69 554 LEU A C 1
ATOM 4370 O O . LEU A 1 554 ? -25.455 -33.811 50.397 1.00 85.69 554 LEU A O 1
ATOM 4374 N N . GLY A 1 555 ? -23.550 -33.657 51.567 1.00 87.69 555 GLY A N 1
ATOM 4375 C CA . GLY A 1 555 ? -22.847 -32.791 50.631 1.00 87.69 555 GLY A CA 1
ATOM 4376 C C . GLY A 1 555 ? -23.116 -31.303 50.857 1.00 87.69 555 GLY A C 1
ATOM 4377 O O . GLY A 1 555 ? -24.143 -30.890 51.396 1.00 87.69 555 GLY A O 1
ATOM 4378 N N . HIS A 1 556 ? -22.173 -30.484 50.389 1.00 87.81 556 HIS A N 1
ATOM 4379 C CA . HIS A 1 556 ? -22.198 -29.031 50.574 1.00 87.81 556 HIS A CA 1
ATOM 4380 C C . HIS A 1 556 ? -23.429 -28.346 49.964 1.00 87.81 556 HIS A C 1
ATOM 4382 O O . HIS A 1 556 ? -23.914 -27.384 50.538 1.00 87.81 556 HIS A O 1
ATOM 4388 N N . HIS A 1 557 ? -23.991 -28.870 48.869 1.00 89.00 557 HIS A N 1
ATOM 4389 C CA . HIS A 1 557 ? -25.197 -28.306 48.250 1.00 89.00 557 HIS A CA 1
ATOM 4390 C C . HIS A 1 557 ? -26.404 -28.293 49.207 1.00 89.00 557 HIS A C 1
ATOM 4392 O O . HIS A 1 557 ? -27.110 -27.295 49.310 1.00 89.00 557 HIS A O 1
ATOM 4398 N N . ILE A 1 558 ? -26.634 -29.390 49.942 1.00 88.44 558 ILE A N 1
ATOM 4399 C CA . ILE A 1 558 ? -27.737 -29.472 50.914 1.00 88.44 558 ILE A CA 1
ATOM 4400 C C . ILE A 1 558 ? -27.456 -28.569 52.123 1.00 88.44 558 ILE A C 1
ATOM 4402 O O . ILE A 1 558 ? -28.379 -27.955 52.657 1.00 88.44 558 ILE A O 1
ATOM 4406 N N . GLY A 1 559 ? -26.190 -28.448 52.532 1.00 90.81 559 GLY A N 1
ATOM 4407 C CA . GLY A 1 559 ? -25.781 -27.490 53.558 1.00 90.81 559 GLY A CA 1
ATOM 4408 C C . GLY A 1 559 ? -26.021 -26.036 53.148 1.00 90.81 559 GLY A C 1
ATOM 4409 O O . GLY A 1 559 ? -26.527 -25.254 53.949 1.00 90.81 559 GLY A O 1
ATOM 4410 N N . ASP A 1 560 ? -25.722 -25.681 51.902 1.00 92.88 560 ASP A N 1
ATOM 4411 C CA . ASP A 1 560 ? -25.924 -24.336 51.361 1.00 92.88 560 ASP A CA 1
ATOM 4412 C C . ASP A 1 560 ? -27.413 -23.963 51.289 1.00 92.88 560 ASP A C 1
ATOM 4414 O O . ASP A 1 560 ? -27.807 -22.892 51.754 1.00 92.88 560 ASP A O 1
ATOM 4418 N N . GLU A 1 561 ? -28.265 -24.871 50.807 1.00 90.88 561 GLU A N 1
ATOM 4419 C CA . GLU A 1 561 ? -29.726 -24.701 50.818 1.00 90.88 561 GLU A CA 1
ATOM 4420 C C . GLU A 1 561 ? -30.279 -24.546 52.242 1.00 90.88 561 GLU A C 1
ATOM 4422 O O . GLU A 1 561 ? -31.144 -23.702 52.501 1.00 90.88 561 GLU A O 1
ATOM 4427 N N . LEU A 1 562 ? -29.740 -25.310 53.198 1.00 91.06 562 LEU A N 1
ATOM 4428 C CA . LEU A 1 562 ? -30.102 -25.179 54.606 1.00 91.06 562 LEU A CA 1
ATOM 4429 C C . LEU A 1 562 ? -29.735 -23.791 55.149 1.00 91.06 562 LEU A C 1
ATOM 4431 O O . LEU A 1 562 ? -30.547 -23.173 55.835 1.00 91.06 562 LEU A O 1
ATOM 4435 N N . LEU A 1 563 ? -28.550 -23.270 54.821 1.00 94.25 563 LEU A N 1
ATOM 4436 C CA . LEU A 1 563 ? -28.108 -21.933 55.229 1.00 94.25 563 LEU A CA 1
ATOM 4437 C C . LEU A 1 563 ? -28.971 -20.822 54.618 1.00 94.25 563 LEU A C 1
ATOM 4439 O O . LEU A 1 563 ? -29.316 -19.868 55.319 1.00 94.25 563 LEU A O 1
ATOM 4443 N N . ILE A 1 564 ? -29.355 -20.949 53.343 1.00 93.00 564 ILE A N 1
ATOM 4444 C CA . ILE A 1 564 ? -30.278 -20.022 52.667 1.00 93.00 564 ILE A CA 1
ATOM 4445 C C . ILE A 1 564 ? -31.631 -20.004 53.383 1.00 93.00 564 ILE A C 1
ATOM 4447 O O . ILE A 1 564 ? -32.197 -18.938 53.638 1.00 93.00 564 ILE A O 1
ATOM 4451 N N . GLU A 1 565 ? -32.163 -21.173 53.728 1.00 91.31 565 GLU A N 1
ATOM 4452 C CA . GLU A 1 565 ? -33.428 -21.272 54.446 1.00 91.31 565 GLU A CA 1
ATOM 4453 C C . GLU A 1 565 ? -33.325 -20.733 55.879 1.00 91.31 565 GLU A C 1
ATOM 4455 O O . GLU A 1 565 ? -34.221 -20.013 56.325 1.00 91.31 565 GLU A O 1
ATOM 4460 N N . MET A 1 566 ? -32.222 -20.991 56.591 1.00 93.06 566 MET A N 1
ATOM 4461 C CA . MET A 1 566 ? -31.986 -20.392 57.909 1.00 93.06 566 MET A CA 1
ATOM 4462 C C . MET A 1 566 ? -31.954 -18.868 57.815 1.00 93.06 566 MET A C 1
ATOM 4464 O O . MET A 1 566 ? -32.642 -18.198 58.581 1.00 93.06 566 MET A O 1
ATOM 4468 N N . ALA A 1 567 ? -31.253 -18.304 56.832 1.00 94.19 567 ALA A N 1
ATOM 4469 C CA . ALA A 1 567 ? -31.218 -16.863 56.618 1.00 94.19 567 ALA A CA 1
ATOM 4470 C C . ALA A 1 567 ? -32.614 -16.261 56.392 1.00 94.19 567 ALA A C 1
ATOM 4472 O O . ALA A 1 567 ? -32.940 -15.228 56.982 1.00 94.19 567 ALA A O 1
ATOM 4473 N N . LYS A 1 568 ? -33.469 -16.921 55.595 1.00 92.56 568 LYS A N 1
ATOM 4474 C CA . LYS A 1 568 ? -34.870 -16.507 55.399 1.00 92.56 568 LYS A CA 1
ATOM 4475 C C . LYS A 1 568 ? -35.640 -16.520 56.718 1.00 92.56 568 LYS A C 1
ATOM 4477 O O . LYS A 1 568 ? -36.274 -15.523 57.059 1.00 92.56 568 LYS A O 1
ATOM 4482 N N . ARG A 1 569 ? -35.548 -17.614 57.479 1.00 92.12 569 ARG A N 1
ATOM 4483 C CA . ARG A 1 569 ? -36.226 -17.767 58.776 1.00 92.12 569 ARG A CA 1
ATOM 4484 C C . ARG A 1 569 ? -35.798 -16.696 59.775 1.00 92.12 569 ARG A C 1
ATOM 4486 O O . ARG A 1 569 ? -36.656 -16.041 60.365 1.00 92.12 569 ARG A O 1
ATOM 4493 N N . LEU A 1 570 ? -34.492 -16.471 59.912 1.00 92.50 570 LEU A N 1
ATOM 4494 C CA . LEU A 1 570 ? -33.929 -15.451 60.797 1.00 92.50 570 LEU A CA 1
ATOM 4495 C C . LEU A 1 570 ? -34.400 -14.047 60.398 1.00 92.50 570 LEU A C 1
ATOM 4497 O O . LEU A 1 570 ? -34.874 -13.298 61.247 1.00 92.50 570 LEU A O 1
ATOM 4501 N N . LYS A 1 571 ? -34.365 -13.716 59.100 1.00 91.31 571 LYS A N 1
ATOM 4502 C CA . LYS A 1 571 ? -34.792 -12.406 58.585 1.00 91.31 571 LYS A CA 1
ATOM 4503 C C . LYS A 1 571 ? -36.276 -12.114 58.829 1.00 91.31 571 LYS A C 1
ATOM 4505 O O . LYS A 1 571 ? -36.633 -10.961 59.020 1.00 91.31 571 LYS A O 1
ATOM 4510 N N . THR A 1 572 ? -37.138 -13.133 58.834 1.00 88.31 572 THR A N 1
ATOM 4511 C CA . THR A 1 572 ? -38.574 -12.955 59.129 1.00 88.31 572 THR A CA 1
ATOM 4512 C C . THR A 1 572 ? -38.894 -12.768 60.611 1.00 88.31 572 THR A C 1
ATOM 4514 O O . THR A 1 572 ? -39.990 -12.318 60.938 1.00 88.31 572 THR A O 1
ATOM 4517 N N . LEU A 1 573 ? -37.978 -13.148 61.507 1.00 87.19 573 LEU A N 1
ATOM 4518 C CA . LEU A 1 573 ? -38.194 -13.073 62.952 1.00 87.19 573 LEU A CA 1
ATOM 4519 C C . LEU A 1 573 ? -37.824 -11.702 63.527 1.00 87.19 573 LEU A C 1
ATOM 4521 O O . LEU A 1 573 ? -38.417 -11.267 64.516 1.00 87.19 573 LEU A O 1
ATOM 4525 N N . VAL A 1 574 ? -36.826 -11.064 62.925 1.00 85.81 574 VAL A N 1
ATOM 4526 C CA . VAL A 1 574 ? -36.263 -9.798 63.386 1.00 85.81 574 VAL A CA 1
ATOM 4527 C C . VAL A 1 574 ? -37.022 -8.597 6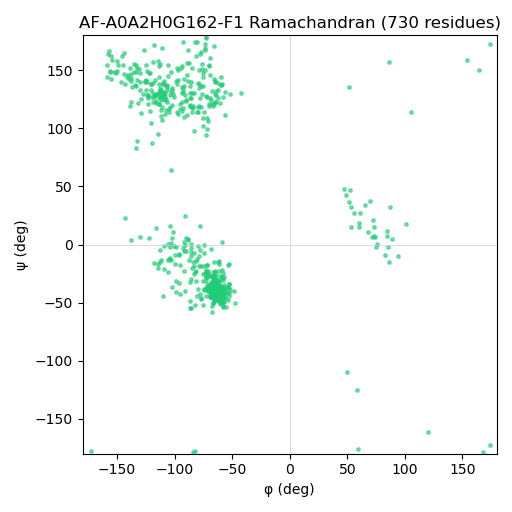2.822 1.00 85.81 574 VAL A C 1
ATOM 4529 O O . VAL A 1 574 ? -37.681 -8.691 61.783 1.00 85.81 574 VAL A O 1
ATOM 4532 N N . ARG A 1 575 ? -36.946 -7.461 63.514 1.00 87.50 575 ARG A N 1
ATOM 4533 C CA . ARG A 1 575 ? -37.555 -6.200 63.072 1.00 87.50 575 ARG A CA 1
ATOM 4534 C C . ARG A 1 575 ? -36.662 -5.478 62.060 1.00 87.50 575 ARG A C 1
ATOM 4536 O O . ARG A 1 575 ? -35.550 -5.913 61.781 1.00 87.50 575 ARG A O 1
ATOM 4543 N N . GLU A 1 576 ? -37.149 -4.376 61.493 1.00 82.38 576 GLU A N 1
ATOM 4544 C CA . GLU A 1 576 ? -36.383 -3.596 60.510 1.00 82.38 576 GLU A CA 1
ATOM 4545 C C . GLU A 1 576 ? -35.147 -2.929 61.140 1.00 82.38 576 GLU A C 1
ATOM 4547 O O . GLU A 1 576 ? -34.112 -2.799 60.486 1.00 82.38 576 GLU A O 1
ATOM 4552 N N . GLU A 1 577 ? -35.235 -2.559 62.423 1.00 85.31 577 GLU A N 1
ATOM 4553 C CA . GLU A 1 577 ? -34.132 -2.010 63.214 1.00 85.31 577 GLU A CA 1
ATOM 4554 C C . GLU A 1 577 ? -33.068 -3.048 63.611 1.00 85.31 577 GLU A C 1
ATOM 4556 O O . GLU A 1 577 ? -31.912 -2.693 63.848 1.00 85.31 577 GLU A O 1
ATOM 4561 N N . ASP A 1 578 ? -33.434 -4.328 63.655 1.00 91.50 578 ASP A N 1
ATOM 4562 C CA . ASP A 1 578 ? -32.538 -5.418 64.020 1.00 91.50 578 ASP A CA 1
ATOM 4563 C C . ASP A 1 578 ? -31.635 -5.796 62.837 1.00 91.50 578 ASP A C 1
ATOM 4565 O O . ASP A 1 578 ? -32.001 -5.707 61.662 1.00 91.50 578 ASP A O 1
ATOM 4569 N N . THR A 1 579 ? -30.426 -6.275 63.127 1.00 92.94 579 THR A N 1
ATOM 4570 C CA . THR A 1 579 ? -29.496 -6.727 62.083 1.00 92.94 579 THR A CA 1
ATOM 4571 C C . THR A 1 579 ? -29.211 -8.210 62.221 1.00 92.94 579 THR A C 1
ATOM 4573 O O . THR A 1 579 ? -28.698 -8.651 63.240 1.00 92.94 579 THR A O 1
ATOM 4576 N N . VAL A 1 580 ? -29.497 -8.968 61.161 1.00 95.19 580 VAL A N 1
ATOM 4577 C CA . VAL A 1 580 ? -29.074 -10.365 60.988 1.00 95.19 580 VAL A CA 1
ATOM 4578 C C . VAL A 1 580 ? -27.919 -10.373 59.997 1.00 95.19 580 VAL A C 1
ATOM 4580 O O . VAL A 1 580 ? -28.043 -9.809 58.912 1.00 95.19 580 VAL A O 1
ATOM 4583 N N . SER A 1 581 ? -26.813 -11.015 60.340 1.00 95.69 581 SER A N 1
ATOM 4584 C CA . SER A 1 581 ? -25.634 -11.153 59.487 1.00 95.69 581 SER A CA 1
ATOM 4585 C C . SER A 1 581 ? -25.119 -12.584 59.517 1.00 95.69 581 SER A C 1
ATOM 4587 O O . SER A 1 581 ? -25.346 -13.310 60.484 1.00 95.69 581 SER A O 1
ATOM 4589 N N . ARG A 1 582 ? -24.413 -12.985 58.460 1.00 95.25 582 ARG A N 1
ATOM 4590 C CA . ARG A 1 582 ? -23.648 -14.230 58.412 1.00 95.25 582 ARG A CA 1
ATOM 4591 C C . ARG A 1 582 ? -22.170 -13.889 58.254 1.00 95.25 582 ARG A C 1
ATOM 4593 O O . ARG A 1 582 ? -21.802 -13.183 57.315 1.00 95.25 582 ARG A O 1
ATOM 4600 N N . LEU A 1 583 ? -21.335 -14.370 59.175 1.00 87.19 583 LEU A N 1
ATOM 4601 C CA . LEU A 1 583 ? -19.889 -14.107 59.149 1.00 87.19 583 LEU A CA 1
ATOM 4602 C C . LEU A 1 583 ? -19.128 -15.103 58.268 1.00 87.19 583 LEU A C 1
ATOM 4604 O O . LEU A 1 583 ? -18.109 -14.746 57.678 1.00 87.19 583 LEU A O 1
ATOM 4608 N N . GLY A 1 584 ? -19.646 -16.324 58.151 1.00 85.31 584 GLY A N 1
ATOM 4609 C CA . GLY A 1 584 ? -19.083 -17.406 57.350 1.00 85.31 584 GLY A CA 1
ATOM 4610 C C . GLY A 1 584 ? -19.509 -18.763 57.909 1.00 85.31 584 GLY A C 1
ATOM 4611 O O . GLY A 1 584 ? -19.912 -18.856 59.063 1.00 85.31 584 GLY A O 1
ATOM 4612 N N . GLY A 1 585 ? -19.462 -19.816 57.089 1.00 88.75 585 GLY A N 1
ATOM 4613 C CA . GLY A 1 585 ? -19.841 -21.164 57.533 1.00 88.75 585 GLY A CA 1
ATOM 4614 C C . GLY A 1 585 ? -21.282 -21.228 58.055 1.00 88.75 585 GLY A C 1
ATOM 4615 O O . GLY A 1 585 ? -22.215 -20.837 57.352 1.00 88.75 585 GLY A O 1
ATOM 4616 N N . ASP A 1 586 ? -21.451 -21.719 59.272 1.00 92.88 586 ASP A N 1
ATOM 4617 C CA . ASP A 1 586 ? -22.696 -21.881 60.027 1.00 92.88 586 ASP A CA 1
ATOM 4618 C C . ASP A 1 586 ? -22.939 -20.798 61.093 1.00 92.88 586 ASP A C 1
ATOM 4620 O O . ASP A 1 586 ? -23.870 -20.920 61.892 1.00 92.88 586 ASP A O 1
ATOM 4624 N N . GLU A 1 587 ? -22.145 -19.726 61.088 1.00 94.69 587 GLU A N 1
ATOM 4625 C CA . GLU A 1 587 ? -22.180 -18.675 62.107 1.00 94.69 587 GLU A CA 1
ATOM 4626 C C . GLU A 1 587 ? -23.052 -17.483 61.680 1.00 94.69 587 GLU A C 1
ATOM 4628 O O . GLU A 1 587 ? -22.781 -16.799 60.680 1.00 94.69 587 GLU A O 1
ATOM 4633 N N . PHE A 1 588 ? -24.079 -17.187 62.477 1.00 96.62 588 PHE A N 1
ATOM 4634 C CA . PHE A 1 588 ? -24.975 -16.045 62.294 1.00 96.62 588 PHE A CA 1
ATOM 4635 C C . PHE A 1 588 ? -24.900 -15.105 63.494 1.00 96.62 588 PHE A C 1
ATOM 4637 O O . PHE A 1 588 ? -24.906 -15.544 64.640 1.00 96.62 588 PHE A O 1
ATOM 4644 N N . ILE A 1 589 ? -24.895 -13.800 63.234 1.00 96.50 589 ILE A N 1
ATOM 4645 C CA . ILE A 1 589 ? -24.907 -12.765 64.267 1.00 96.50 589 ILE A CA 1
ATOM 4646 C C . ILE A 1 589 ? -26.209 -11.993 64.186 1.00 96.50 589 ILE A C 1
ATOM 4648 O O . ILE A 1 589 ? -26.581 -11.502 63.117 1.00 96.50 589 ILE A O 1
ATOM 4652 N N . LEU A 1 590 ? -26.879 -11.862 65.324 1.00 95.75 590 LEU A N 1
ATOM 4653 C CA . LEU A 1 590 ? -28.023 -10.982 65.490 1.00 95.75 590 LEU A CA 1
ATOM 4654 C C . LEU A 1 590 ? -27.658 -9.827 66.415 1.00 95.75 590 LEU A C 1
ATOM 4656 O O . LEU A 1 590 ? -27.093 -10.023 67.487 1.00 95.75 590 LEU A O 1
ATOM 4660 N N . VAL A 1 591 ? -28.014 -8.620 66.005 1.00 95.06 591 VAL A N 1
ATOM 4661 C CA . VAL A 1 591 ? -27.843 -7.401 66.790 1.00 95.06 591 VAL A CA 1
ATOM 4662 C C . VAL A 1 591 ? -29.225 -6.831 67.015 1.00 95.06 591 VAL A C 1
ATOM 4664 O O . VAL A 1 591 ? -29.937 -6.563 66.045 1.00 95.06 591 VAL A O 1
ATOM 4667 N N . LEU A 1 592 ? -29.584 -6.667 68.284 1.00 94.25 592 LEU A N 1
ATOM 4668 C CA . LEU A 1 592 ? -30.890 -6.184 68.714 1.00 94.25 592 LEU A CA 1
ATOM 4669 C C . LEU A 1 592 ? -30.704 -4.828 69.406 1.00 94.25 592 LEU A C 1
ATOM 4671 O O . LEU A 1 592 ? -30.360 -4.784 70.599 1.00 94.25 592 LEU A O 1
ATOM 4675 N N . PRO A 1 593 ? -30.869 -3.707 68.680 1.00 89.12 593 PRO A N 1
ATOM 4676 C CA . PRO A 1 593 ? -30.797 -2.382 69.275 1.00 89.12 593 PRO A CA 1
ATOM 4677 C C . PRO A 1 593 ? -31.857 -2.225 70.365 1.00 89.12 593 PRO A C 1
ATOM 4679 O O . PRO A 1 593 ? -32.973 -2.727 70.241 1.00 89.12 593 PRO A O 1
ATOM 4682 N N . THR A 1 594 ? -31.534 -1.499 71.436 1.00 85.50 594 THR A N 1
ATOM 4683 C CA . THR A 1 594 ? -32.482 -1.144 72.514 1.00 85.50 594 THR A CA 1
ATOM 4684 C C . THR A 1 594 ? -33.111 -2.326 73.274 1.00 85.50 594 THR A C 1
ATOM 4686 O O . THR A 1 594 ? -34.095 -2.137 73.988 1.00 85.50 594 THR A O 1
ATOM 4689 N N . SER A 1 595 ? -32.558 -3.537 73.145 1.00 89.00 595 SER A N 1
ATOM 4690 C CA . SER A 1 595 ? -33.041 -4.734 73.845 1.00 89.00 595 SER A CA 1
ATOM 4691 C C . SER A 1 595 ? -32.303 -4.952 75.165 1.00 89.00 595 SER A C 1
ATOM 4693 O O . SER A 1 595 ? -31.072 -4.937 75.211 1.00 89.00 595 SER A O 1
ATOM 4695 N N . ASP A 1 596 ? -33.062 -5.180 76.236 1.00 90.75 596 ASP A N 1
ATOM 4696 C CA . ASP A 1 596 ? -32.552 -5.617 77.534 1.00 90.75 596 ASP A CA 1
ATOM 4697 C C . ASP A 1 596 ? -32.371 -7.147 77.584 1.00 90.75 596 ASP A C 1
ATOM 4699 O O . ASP A 1 596 ? -32.575 -7.853 76.593 1.00 90.75 596 ASP A O 1
ATOM 4703 N N . ALA A 1 597 ? -31.930 -7.670 78.732 1.00 91.31 597 ALA A N 1
ATOM 4704 C CA . ALA A 1 597 ? -31.645 -9.096 78.878 1.00 91.31 597 ALA A CA 1
ATOM 4705 C C . ALA A 1 597 ? -32.900 -9.968 78.685 1.00 91.31 597 ALA A C 1
ATOM 4707 O O . ALA A 1 597 ? -32.822 -11.008 78.034 1.00 91.31 597 ALA A O 1
ATOM 4708 N N . ASP A 1 598 ? -34.061 -9.537 79.183 1.00 90.62 598 ASP A N 1
ATOM 4709 C CA . ASP A 1 598 ? -35.313 -10.286 79.032 1.00 90.62 598 ASP A CA 1
ATOM 4710 C C . ASP A 1 598 ? -35.790 -10.284 77.571 1.00 90.62 598 ASP A C 1
ATOM 4712 O O . ASP A 1 598 ? -36.181 -11.324 77.033 1.00 90.62 598 ASP A O 1
ATOM 4716 N N . GLY A 1 599 ? -35.683 -9.141 76.884 1.00 90.69 599 GLY A N 1
ATOM 4717 C CA . GLY A 1 599 ? -35.962 -9.032 75.454 1.00 90.69 599 GLY A CA 1
ATOM 4718 C C . GLY A 1 599 ? -35.039 -9.911 74.608 1.00 90.69 599 GLY A C 1
ATOM 4719 O O . GLY A 1 599 ? -35.510 -10.629 73.723 1.00 90.69 599 GLY A O 1
ATOM 4720 N N . ALA A 1 600 ? -33.740 -9.917 74.913 1.00 93.12 600 ALA A N 1
ATOM 4721 C CA . ALA A 1 600 ? -32.760 -10.761 74.234 1.00 93.12 600 ALA A CA 1
ATOM 4722 C C . ALA A 1 600 ? -33.018 -12.259 74.467 1.00 93.12 600 ALA A C 1
ATOM 4724 O O . ALA A 1 600 ? -32.928 -13.047 73.524 1.00 93.12 600 ALA A O 1
ATOM 4725 N N . ALA A 1 601 ? -33.389 -12.654 75.691 1.00 93.38 601 ALA A N 1
ATOM 4726 C CA . ALA A 1 601 ? -33.757 -14.032 76.018 1.00 93.38 601 ALA A CA 1
ATOM 4727 C C . ALA A 1 601 ? -34.994 -14.486 75.230 1.00 93.38 601 ALA A C 1
ATOM 4729 O O . ALA A 1 601 ? -34.975 -15.551 74.618 1.00 93.38 601 ALA A O 1
ATOM 4730 N N . HIS A 1 602 ? -36.032 -13.647 75.160 1.00 92.81 602 HIS A N 1
ATOM 4731 C CA . HIS A 1 602 ? -37.250 -13.946 74.401 1.00 92.81 602 HIS A CA 1
ATOM 4732 C C . HIS A 1 602 ? -36.983 -14.130 72.904 1.00 92.81 602 HIS A C 1
ATOM 4734 O O . HIS A 1 602 ? -37.552 -15.013 72.259 1.00 92.81 602 HIS A O 1
ATOM 4740 N N . VAL A 1 603 ? -36.107 -13.302 72.326 1.00 92.69 603 VAL A N 1
ATOM 4741 C CA . VAL A 1 603 ? -35.686 -13.465 70.929 1.00 92.69 603 VAL A CA 1
ATOM 4742 C C . VAL A 1 603 ? -34.872 -14.751 70.760 1.00 92.69 603 VAL A C 1
ATOM 4744 O O . VAL A 1 603 ? -35.132 -15.498 69.820 1.00 92.69 603 VAL A O 1
ATOM 4747 N N . ALA A 1 604 ? -33.961 -15.070 71.683 1.00 94.31 604 ALA A N 1
ATOM 4748 C CA . ALA A 1 604 ? -33.181 -16.308 71.660 1.00 94.31 604 ALA A CA 1
ATOM 4749 C C . ALA A 1 604 ? -34.046 -17.578 71.754 1.00 94.31 604 ALA A C 1
ATOM 4751 O O . ALA A 1 604 ? -33.820 -18.524 71.002 1.00 94.31 604 ALA A O 1
ATOM 4752 N N . GLU A 1 605 ? -35.068 -17.600 72.609 1.00 93.88 605 GLU A N 1
ATOM 4753 C CA . GLU A 1 605 ? -36.014 -18.721 72.704 1.00 93.88 605 GLU A CA 1
ATOM 4754 C C . GLU A 1 605 ? -36.771 -18.932 71.390 1.00 93.88 605 GLU A C 1
ATOM 4756 O O . GLU A 1 605 ? -36.807 -20.042 70.855 1.00 93.88 605 GLU A O 1
ATOM 4761 N N . LYS A 1 606 ? -37.288 -17.850 70.798 1.00 92.50 606 LYS A N 1
ATOM 4762 C CA . LYS A 1 606 ? -37.944 -17.916 69.486 1.00 92.50 606 LYS A CA 1
ATOM 4763 C C . LYS A 1 606 ? -37.002 -18.384 68.382 1.00 92.50 606 LYS A C 1
ATOM 4765 O O . LYS A 1 606 ? -37.431 -19.113 67.490 1.00 92.50 606 LYS A O 1
ATOM 4770 N N . LEU A 1 607 ? -35.737 -17.967 68.417 1.00 93.06 607 LEU A N 1
ATOM 4771 C CA . LEU A 1 607 ? -34.723 -18.400 67.456 1.00 93.06 607 LEU A CA 1
ATOM 4772 C C . LEU A 1 607 ? -34.504 -19.913 67.531 1.00 93.06 607 LEU A C 1
ATOM 4774 O O . LEU A 1 607 ? -34.522 -20.571 66.492 1.00 93.06 607 LEU A O 1
ATOM 4778 N N . LEU A 1 608 ? -34.382 -20.473 68.739 1.00 93.62 608 LEU A N 1
ATOM 4779 C CA . LEU A 1 608 ? -34.257 -21.921 68.944 1.00 93.62 608 LEU A CA 1
ATOM 4780 C C . LEU A 1 608 ? -35.457 -22.679 68.359 1.00 93.62 608 LEU A C 1
ATOM 4782 O O . LEU A 1 608 ? -35.276 -23.655 67.631 1.00 93.62 608 LEU A O 1
ATOM 4786 N N . GLU A 1 609 ? -36.680 -22.202 68.607 1.00 91.94 609 GLU A N 1
ATOM 4787 C CA . GLU A 1 609 ? -37.900 -22.813 68.066 1.00 91.94 609 GLU A CA 1
ATOM 4788 C C . GLU A 1 609 ? -37.975 -22.743 66.536 1.00 91.94 609 GLU A C 1
ATOM 4790 O O . GLU A 1 609 ? -38.372 -23.708 65.880 1.00 91.94 609 GLU A O 1
ATOM 4795 N N . VAL A 1 610 ? -37.625 -21.595 65.950 1.00 91.62 610 VAL A N 1
ATOM 4796 C CA . VAL A 1 610 ? -37.707 -21.356 64.503 1.00 91.62 610 VAL A CA 1
ATOM 4797 C C . VAL A 1 610 ? -36.647 -22.151 63.742 1.00 91.62 610 VAL A C 1
ATOM 4799 O O . VAL A 1 610 ? -36.952 -22.708 62.681 1.00 91.62 610 VAL A O 1
ATOM 4802 N N . VAL A 1 611 ? -35.429 -22.243 64.276 1.00 90.69 611 VAL A N 1
ATOM 4803 C CA . VAL A 1 611 ? -34.348 -23.042 63.684 1.00 90.69 611 VAL A CA 1
ATOM 4804 C C . VAL A 1 611 ? -34.687 -24.533 63.744 1.00 90.69 611 VAL A C 1
ATOM 4806 O O . VAL A 1 611 ? -34.560 -25.215 62.730 1.00 90.69 611 VAL A O 1
ATOM 4809 N N . ALA A 1 612 ? -35.255 -25.010 64.858 1.00 90.00 612 ALA A N 1
ATOM 4810 C CA . ALA A 1 612 ? -35.660 -26.407 65.040 1.00 90.00 612 ALA A CA 1
ATOM 4811 C C . ALA A 1 612 ? -36.849 -26.860 64.165 1.00 90.00 612 ALA A C 1
ATOM 4813 O O . ALA A 1 612 ? -37.220 -28.039 64.178 1.00 90.00 612 ALA A O 1
ATOM 4814 N N . ARG A 1 613 ? -37.472 -25.963 63.386 1.00 89.50 613 ARG A N 1
ATOM 4815 C CA . ARG A 1 613 ? -38.524 -26.349 62.434 1.00 89.50 613 ARG A CA 1
ATOM 4816 C C . ARG A 1 613 ? -37.951 -27.247 61.341 1.00 89.50 613 ARG A C 1
ATOM 4818 O O . ARG A 1 613 ? -36.884 -26.978 60.793 1.00 89.50 613 ARG A O 1
ATOM 4825 N N . ARG A 1 614 ? -38.721 -28.269 60.960 1.00 87.38 614 ARG A N 1
ATOM 4826 C CA . ARG A 1 614 ? -38.361 -29.220 59.897 1.00 87.38 614 ARG A CA 1
ATOM 4827 C C . ARG A 1 614 ? -37.964 -28.485 58.616 1.00 87.38 614 ARG A C 1
ATOM 4829 O O . ARG A 1 614 ? -38.670 -27.588 58.152 1.00 87.38 614 ARG A O 1
ATOM 4836 N N . PHE A 1 615 ? -36.814 -28.850 58.070 1.00 85.00 615 PHE A N 1
ATOM 4837 C CA . PHE A 1 615 ? -36.353 -28.444 56.752 1.00 85.00 615 PHE A CA 1
ATOM 4838 C C . PHE A 1 615 ? -36.699 -29.561 55.770 1.00 85.00 615 PHE A C 1
ATOM 4840 O O . PHE A 1 615 ? -36.176 -30.669 55.889 1.00 85.00 615 PHE A O 1
ATOM 4847 N N . GLN A 1 616 ? -37.624 -29.282 54.850 1.00 80.50 616 GLN A N 1
ATOM 4848 C CA . GLN A 1 616 ? -38.001 -30.205 53.782 1.00 80.50 616 GLN A CA 1
ATOM 4849 C C . GLN A 1 616 ? -37.395 -29.710 52.475 1.00 80.50 616 GLN A C 1
ATOM 4851 O O . GLN A 1 616 ? -37.777 -28.651 51.977 1.00 80.50 616 GLN A O 1
ATOM 4856 N N . HIS A 1 617 ? -36.458 -30.481 51.930 1.00 71.94 617 HIS A N 1
ATOM 4857 C CA . HIS A 1 617 ? -35.870 -30.224 50.622 1.00 71.94 617 HIS A CA 1
ATOM 4858 C C . HIS A 1 617 ? -35.715 -31.548 49.869 1.00 71.94 617 HIS A C 1
ATOM 4860 O O . HIS A 1 617 ? -35.043 -32.472 50.333 1.00 71.94 617 HIS A O 1
ATOM 4866 N N . GLU A 1 618 ? -36.385 -31.644 48.721 1.00 73.69 618 GLU A N 1
ATOM 4867 C CA . GLU A 1 618 ? -36.522 -32.869 47.925 1.00 73.69 618 GLU A CA 1
ATOM 4868 C C . GLU A 1 618 ? -36.982 -34.092 48.747 1.00 73.69 618 GLU A C 1
ATOM 4870 O O . GLU A 1 618 ? -38.141 -34.158 49.152 1.00 73.69 618 GLU A O 1
ATOM 4875 N N . GLN A 1 619 ? -36.096 -35.073 48.971 1.00 70.62 619 GLN A N 1
ATOM 4876 C CA . GLN A 1 619 ? -36.367 -36.318 49.706 1.00 70.62 619 GLN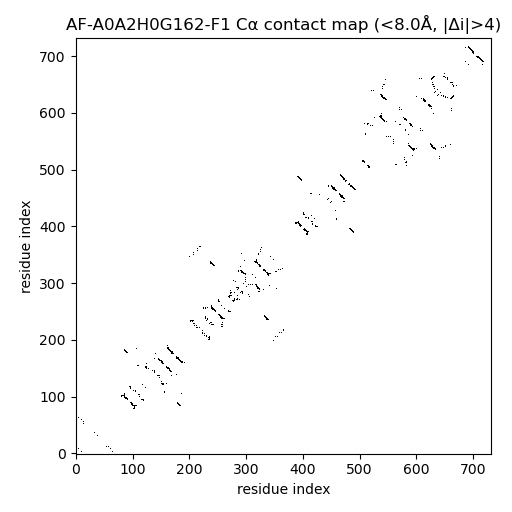 A CA 1
ATOM 4877 C C . GLN A 1 619 ? -35.862 -36.300 51.160 1.00 70.62 619 GLN A C 1
ATOM 4879 O O . GLN A 1 619 ? -36.050 -37.283 51.877 1.00 70.62 619 GLN A O 1
ATOM 4884 N N . HIS A 1 620 ? -35.219 -35.218 51.608 1.00 74.56 620 HIS A N 1
ATOM 4885 C CA . HIS A 1 620 ? -34.602 -35.140 52.931 1.00 74.56 620 HIS A CA 1
ATOM 4886 C C . HIS A 1 620 ? -35.462 -34.319 53.893 1.00 74.56 620 HIS A C 1
ATOM 4888 O O . HIS A 1 620 ? -35.872 -33.196 53.593 1.00 74.56 620 HIS A O 1
ATOM 4894 N N . GLU A 1 621 ? -35.698 -34.877 55.080 1.00 82.69 621 GLU A N 1
ATOM 4895 C CA . GLU A 1 621 ? -36.304 -34.173 56.206 1.00 82.69 621 GLU A CA 1
ATOM 4896 C C . GLU A 1 621 ? -35.243 -34.000 57.294 1.00 82.69 621 GLU A C 1
ATOM 4898 O O . GLU A 1 621 ? -34.844 -34.965 57.949 1.00 82.69 621 GLU A O 1
ATOM 4903 N N . LEU A 1 622 ? -34.752 -32.770 57.455 1.00 85.19 622 LEU A N 1
ATOM 4904 C CA . LEU A 1 622 ? -33.703 -32.439 58.417 1.00 85.19 622 LEU A CA 1
ATOM 4905 C C . LEU A 1 622 ? -34.272 -31.611 59.566 1.00 85.19 622 LEU A C 1
ATOM 4907 O O . LEU A 1 622 ? -35.094 -30.713 59.375 1.00 85.19 622 LEU A O 1
ATOM 4911 N N . VAL A 1 623 ? -33.799 -31.906 60.772 1.00 86.94 623 VAL A N 1
ATOM 4912 C CA . VAL A 1 623 ? -34.026 -31.085 61.960 1.00 86.94 623 VAL A CA 1
ATOM 4913 C C . VAL A 1 623 ? -32.657 -30.679 62.472 1.00 86.94 623 VAL A C 1
ATOM 4915 O O . VAL A 1 623 ? -31.868 -31.534 62.870 1.00 86.94 623 VAL A O 1
ATOM 4918 N N . ILE A 1 624 ? -32.382 -29.380 62.425 1.00 90.44 624 ILE A N 1
ATOM 4919 C CA . ILE A 1 624 ? -31.151 -28.792 62.941 1.00 90.44 624 ILE A CA 1
ATOM 4920 C C . ILE A 1 624 ? -31.482 -27.912 64.137 1.00 90.44 624 ILE A C 1
ATOM 4922 O O . ILE A 1 624 ? -32.535 -27.282 64.184 1.00 90.44 624 ILE A O 1
ATOM 4926 N N . THR A 1 625 ? -30.593 -27.893 65.117 1.00 92.75 625 THR A N 1
ATOM 4927 C CA . THR A 1 625 ? -30.692 -27.009 66.277 1.00 92.75 625 THR A CA 1
ATOM 4928 C C . THR A 1 625 ? -29.588 -25.965 66.215 1.00 92.75 625 THR A C 1
ATOM 4930 O O . THR A 1 625 ? -28.681 -26.059 65.390 1.00 92.75 625 THR A O 1
ATOM 4933 N N . THR A 1 626 ? -29.654 -24.946 67.062 1.00 94.88 626 THR A N 1
ATOM 4934 C CA . THR A 1 626 ? -28.586 -23.951 67.162 1.00 94.88 626 THR A CA 1
ATOM 4935 C C . THR A 1 626 ? -28.186 -23.745 68.611 1.00 94.88 626 THR A C 1
ATOM 4937 O O . THR A 1 626 ? -29.004 -23.854 69.527 1.00 94.88 626 THR A O 1
ATOM 4940 N N . SER A 1 627 ? -26.912 -23.444 68.818 1.00 96.56 627 SER A N 1
ATOM 4941 C CA . SER A 1 627 ? -26.395 -22.972 70.093 1.00 96.56 627 SER A CA 1
ATOM 4942 C C . SER A 1 627 ? -26.221 -21.458 70.016 1.00 96.56 627 SER A C 1
ATOM 4944 O O . SER A 1 627 ? -25.618 -20.955 69.070 1.00 96.56 627 SER A O 1
ATOM 4946 N N . ILE A 1 628 ? -26.760 -20.734 71.002 1.00 97.31 628 ILE A N 1
ATOM 4947 C CA . ILE A 1 628 ? -26.793 -19.265 71.006 1.00 97.31 628 ILE A CA 1
ATOM 4948 C C . ILE A 1 628 ? -26.013 -18.721 72.206 1.00 97.31 628 ILE A C 1
ATOM 4950 O O . ILE A 1 628 ? -26.227 -19.122 73.350 1.00 97.31 628 ILE A O 1
ATOM 4954 N N . GLY A 1 629 ? -25.120 -17.774 71.969 1.00 96.94 629 GLY A N 1
ATOM 4955 C CA . GLY A 1 629 ? -24.462 -16.984 73.001 1.00 96.94 629 GLY A CA 1
ATOM 4956 C C . GLY A 1 629 ? -24.951 -15.549 72.965 1.00 96.94 629 GLY A C 1
ATOM 4957 O O . GLY A 1 629 ? -25.136 -14.998 71.887 1.00 96.94 629 GLY A O 1
ATOM 4958 N N . ILE A 1 630 ? -25.182 -14.945 74.125 1.00 97.06 630 ILE A N 1
ATOM 4959 C CA . ILE A 1 630 ? -25.733 -13.592 74.237 1.00 97.06 630 ILE A CA 1
ATOM 4960 C C . ILE A 1 630 ? -24.774 -12.730 75.054 1.00 97.06 630 ILE A C 1
ATOM 4962 O O . ILE A 1 630 ? -24.416 -13.111 76.168 1.00 97.06 630 ILE A O 1
ATOM 4966 N N . ALA A 1 631 ? -24.392 -11.574 74.518 1.00 96.44 631 ALA A N 1
ATOM 4967 C CA . ALA A 1 631 ? -23.647 -10.537 75.225 1.00 96.44 631 ALA A CA 1
ATOM 4968 C C . ALA A 1 631 ? -24.441 -9.226 75.243 1.00 96.44 631 ALA A C 1
ATOM 4970 O O . ALA A 1 631 ? -25.041 -8.833 74.238 1.00 96.44 631 ALA A O 1
ATOM 4971 N N . MET A 1 632 ? -24.430 -8.547 76.385 1.00 95.50 632 MET A N 1
ATOM 4972 C CA . MET A 1 632 ? -25.180 -7.323 76.640 1.00 95.50 632 MET A CA 1
ATOM 4973 C C . MET A 1 632 ? -24.250 -6.113 76.717 1.00 95.50 632 MET A C 1
ATOM 4975 O O . MET A 1 632 ? -23.358 -6.050 77.558 1.00 95.50 632 MET A O 1
ATOM 4979 N N . TYR A 1 633 ? -24.502 -5.095 75.899 1.00 93.81 633 TYR A N 1
ATOM 4980 C CA . TYR A 1 633 ? -23.901 -3.775 76.068 1.00 93.81 633 TYR A CA 1
ATOM 4981 C C . TYR A 1 633 ? -24.633 -2.992 77.172 1.00 93.81 633 TYR A C 1
ATOM 4983 O O . TYR A 1 633 ? -25.870 -2.989 77.184 1.00 93.81 633 TYR A O 1
ATOM 4991 N N . PRO A 1 634 ? -23.920 -2.273 78.060 1.00 90.25 634 PRO A N 1
ATOM 4992 C CA . PRO A 1 634 ? -22.455 -2.164 78.164 1.00 90.25 634 PRO A CA 1
ATOM 4993 C C . PRO A 1 634 ? -21.798 -3.202 79.098 1.00 90.25 634 PRO A C 1
ATOM 4995 O O . PRO A 1 634 ? -20.586 -3.169 79.281 1.00 90.25 634 PRO A O 1
ATOM 4998 N N . GLY A 1 635 ? -22.571 -4.092 79.730 1.00 86.94 635 GLY A N 1
ATOM 4999 C CA . GLY A 1 635 ? -22.082 -4.969 80.806 1.00 86.94 635 GLY A CA 1
ATOM 5000 C C . GLY A 1 635 ? -21.014 -5.989 80.390 1.00 86.94 635 GLY A C 1
ATOM 5001 O O . GLY A 1 635 ? -20.087 -6.243 81.154 1.00 86.94 635 GLY A O 1
ATOM 5002 N N . ASP A 1 636 ? -21.120 -6.527 79.176 1.00 90.69 636 ASP A N 1
ATOM 5003 C CA . ASP A 1 636 ? -20.276 -7.612 78.658 1.00 90.69 636 ASP A CA 1
ATOM 5004 C C . ASP A 1 636 ? -19.231 -7.124 77.633 1.00 90.69 636 ASP A C 1
ATOM 5006 O O . ASP A 1 636 ? -18.458 -7.927 77.099 1.00 90.69 636 ASP A O 1
ATOM 5010 N N . GLY A 1 637 ? -19.207 -5.816 77.349 1.00 89.12 637 GLY A N 1
ATOM 5011 C CA . GLY A 1 637 ? -18.240 -5.168 76.465 1.00 89.12 637 GLY A CA 1
ATOM 5012 C C . GLY A 1 637 ? -18.657 -3.763 76.018 1.00 89.12 637 GLY A C 1
ATOM 5013 O O . GLY A 1 637 ? -19.845 -3.469 75.899 1.00 89.12 637 GLY A O 1
ATOM 5014 N N . GLU A 1 638 ? -17.673 -2.896 75.758 1.00 87.56 638 GLU A N 1
ATOM 5015 C CA . GLU A 1 638 ? -17.889 -1.498 75.337 1.00 87.56 638 GLU A CA 1
ATOM 5016 C C . GLU A 1 638 ? -17.750 -1.277 73.818 1.00 87.56 638 GLU A C 1
ATOM 5018 O O . GLU A 1 638 ? -18.229 -0.269 73.298 1.00 87.56 638 GLU A O 1
ATOM 5023 N N . ASP A 1 639 ? -17.130 -2.218 73.102 1.00 90.56 639 ASP A N 1
ATOM 5024 C CA . ASP A 1 639 ? -16.963 -2.204 71.648 1.00 90.56 639 ASP A CA 1
ATOM 5025 C C . ASP A 1 639 ? -17.479 -3.503 71.006 1.00 90.56 639 ASP A C 1
ATOM 5027 O O . ASP A 1 639 ? -17.777 -4.490 71.687 1.00 90.56 639 ASP A O 1
ATOM 5031 N N . PHE A 1 640 ? -17.623 -3.496 69.677 1.00 91.31 640 PHE A N 1
ATOM 5032 C CA . PHE A 1 640 ? -18.195 -4.631 68.954 1.00 91.31 640 PHE A CA 1
ATOM 5033 C C . PHE A 1 640 ? -17.342 -5.901 69.059 1.00 91.31 640 PHE A C 1
ATOM 5035 O O . PHE A 1 640 ? -17.896 -6.984 69.224 1.00 91.31 640 PHE A O 1
ATOM 5042 N N . GLU A 1 641 ? -16.015 -5.791 68.991 1.00 91.69 641 GLU A N 1
ATOM 5043 C CA . GLU A 1 641 ? -15.122 -6.955 69.025 1.00 91.69 641 GLU A CA 1
ATOM 5044 C C . GLU A 1 641 ? -15.177 -7.657 70.392 1.00 91.69 641 GLU A C 1
ATOM 5046 O O . GLU A 1 641 ? -15.220 -8.889 70.458 1.00 91.69 641 GLU A O 1
ATOM 5051 N N . LEU A 1 642 ? -15.253 -6.898 71.489 1.00 91.31 642 LEU A N 1
ATOM 5052 C CA . LEU A 1 642 ? -15.405 -7.450 72.831 1.00 91.31 642 LEU A CA 1
ATOM 5053 C C . LEU A 1 642 ? -16.781 -8.097 73.023 1.00 91.31 642 LEU A C 1
ATOM 5055 O O . LEU A 1 642 ? -16.844 -9.226 73.503 1.00 91.31 642 LEU A O 1
ATOM 5059 N N . LEU A 1 643 ? -17.865 -7.441 72.596 1.00 93.19 643 LEU A N 1
ATOM 5060 C CA . LEU A 1 643 ? -19.219 -8.010 72.660 1.00 93.19 643 LEU A CA 1
ATOM 5061 C C . LEU A 1 643 ? -19.343 -9.293 71.833 1.00 93.19 643 LEU A C 1
ATOM 5063 O O . LEU A 1 643 ? -19.904 -10.281 72.306 1.00 93.19 643 LEU A O 1
ATOM 5067 N N . LEU A 1 644 ? -18.789 -9.301 70.619 1.00 93.44 644 LEU A N 1
ATOM 5068 C CA . LEU A 1 644 ? -18.795 -10.465 69.739 1.00 93.44 644 LEU A CA 1
ATOM 5069 C C . LEU A 1 644 ? -18.022 -11.632 70.364 1.00 93.44 644 LEU A C 1
ATOM 5071 O O . LEU A 1 644 ? -18.514 -12.757 70.374 1.00 93.44 644 LEU A O 1
ATOM 5075 N N . LYS A 1 645 ? -16.850 -11.361 70.951 1.00 91.62 645 LYS A N 1
ATOM 5076 C CA . LYS A 1 645 ? -16.051 -12.361 71.669 1.00 91.62 645 LYS A CA 1
ATOM 5077 C C . LYS A 1 645 ? -16.769 -12.900 72.908 1.00 91.62 645 LYS A C 1
ATOM 5079 O O . LYS A 1 645 ? -16.737 -14.104 73.152 1.00 91.62 645 LYS A O 1
ATOM 5084 N N . SER A 1 646 ? -17.411 -12.035 73.690 1.00 93.00 646 SER A N 1
ATOM 5085 C CA . SER A 1 646 ? -18.211 -12.436 74.852 1.00 93.00 646 SER A CA 1
ATOM 5086 C C . SER A 1 646 ? -19.375 -13.342 74.432 1.00 93.00 646 SER A C 1
ATOM 5088 O O . SER A 1 646 ? -19.594 -14.395 75.038 1.00 93.00 646 SER A O 1
ATOM 5090 N N . ALA A 1 647 ? -20.069 -12.995 73.344 1.00 94.88 647 ALA A N 1
ATOM 5091 C CA . ALA A 1 647 ? -21.147 -13.808 72.790 1.00 94.88 647 ALA A CA 1
ATOM 5092 C C . ALA A 1 647 ? -20.636 -15.160 72.256 1.00 94.88 647 ALA A C 1
ATOM 5094 O O . ALA A 1 647 ? -21.243 -16.186 72.549 1.00 94.88 647 ALA A O 1
ATOM 5095 N N . ASP A 1 648 ? -19.492 -15.205 71.569 1.00 93.75 648 ASP A N 1
ATOM 5096 C CA . ASP A 1 648 ? -18.864 -16.453 71.102 1.00 93.75 648 ASP A CA 1
ATOM 5097 C C . ASP A 1 648 ? -18.510 -17.400 72.269 1.00 93.75 648 ASP A C 1
ATOM 5099 O O . ASP A 1 648 ? -18.891 -18.573 72.282 1.00 93.75 648 ASP A O 1
ATOM 5103 N N . VAL A 1 649 ? -17.885 -16.883 73.336 1.00 91.06 649 VAL A N 1
ATOM 5104 C CA . VAL A 1 649 ? -17.581 -17.677 74.545 1.00 91.06 649 VAL A CA 1
ATOM 5105 C C . VAL A 1 649 ? -18.856 -18.262 75.160 1.00 91.06 649 VAL A C 1
ATOM 5107 O O . VAL A 1 649 ? -18.869 -19.426 75.576 1.00 91.06 649 VAL A O 1
ATOM 5110 N N . ALA A 1 650 ? -19.932 -17.476 75.219 1.00 92.88 650 ALA A N 1
ATOM 5111 C CA . ALA A 1 650 ? -21.221 -17.927 75.730 1.00 92.88 650 ALA A CA 1
ATOM 5112 C C . ALA A 1 650 ? -21.868 -18.989 74.818 1.00 92.88 650 ALA A C 1
ATOM 5114 O O . ALA A 1 650 ? -22.396 -19.988 75.313 1.00 92.88 650 ALA A O 1
ATOM 5115 N N . MET A 1 651 ? -21.762 -18.835 73.497 1.00 94.75 651 MET A N 1
ATOM 5116 C CA . MET A 1 651 ? -22.256 -19.795 72.504 1.00 94.75 651 MET A CA 1
ATOM 5117 C C . MET A 1 651 ? -21.516 -21.128 72.623 1.00 94.75 651 MET A C 1
ATOM 5119 O O . MET A 1 651 ? -22.134 -22.195 72.698 1.00 94.75 651 MET A O 1
ATOM 5123 N N . TYR A 1 652 ? -20.190 -21.087 72.748 1.00 89.44 652 TYR A N 1
ATOM 5124 C CA . TYR A 1 652 ? -19.386 -22.289 72.937 1.00 89.44 652 TYR A CA 1
ATOM 5125 C C . TYR A 1 652 ? -19.765 -23.036 74.225 1.00 89.44 652 TYR A C 1
ATOM 5127 O O . TYR A 1 652 ? -19.820 -24.269 74.250 1.00 89.44 652 TYR A O 1
ATOM 5135 N N . ARG A 1 653 ? -20.109 -22.312 75.297 1.00 88.38 653 ARG A N 1
ATOM 5136 C CA . ARG A 1 653 ? -20.666 -22.919 76.517 1.00 88.38 653 ARG A CA 1
ATOM 5137 C C . ARG A 1 653 ? -22.028 -23.549 76.289 1.00 88.38 653 ARG A C 1
ATOM 5139 O O . ARG A 1 653 ? -22.250 -24.659 76.764 1.00 88.38 653 ARG A O 1
ATOM 5146 N N . ALA A 1 654 ? -22.909 -22.900 75.531 1.00 90.88 654 ALA A N 1
ATOM 5147 C CA . ALA A 1 654 ? -24.186 -23.491 75.142 1.00 90.88 654 ALA A CA 1
ATOM 5148 C C . ALA A 1 654 ? -23.989 -24.828 74.397 1.00 90.88 654 ALA A C 1
ATOM 5150 O O . ALA A 1 654 ? -24.701 -25.793 74.689 1.00 90.88 654 ALA A O 1
ATOM 5151 N N . LYS A 1 655 ? -22.961 -24.937 73.540 1.00 90.06 655 LYS A N 1
ATOM 5152 C CA . LYS A 1 655 ? -22.589 -26.204 72.885 1.00 90.06 655 LYS A CA 1
ATOM 5153 C C . LYS A 1 655 ? -22.145 -27.281 73.877 1.00 90.06 655 LYS A C 1
ATOM 5155 O O . LYS A 1 655 ? -22.558 -28.433 73.750 1.00 90.06 655 LYS A O 1
ATOM 5160 N N . GLN A 1 656 ? -21.304 -26.934 74.853 1.00 86.62 656 GLN A N 1
ATOM 5161 C CA . GLN A 1 656 ? -20.806 -27.889 75.856 1.00 86.62 656 GLN A CA 1
ATOM 5162 C C . GLN A 1 656 ? -21.898 -28.369 76.817 1.00 86.62 656 GLN A C 1
ATOM 5164 O O . GLN A 1 656 ? -21.905 -29.535 77.204 1.00 86.62 656 GLN A O 1
ATOM 5169 N N . ASP A 1 657 ? -22.854 -27.501 77.136 1.00 86.25 657 ASP A N 1
ATOM 5170 C CA . ASP A 1 657 ? -23.964 -27.777 78.051 1.00 86.25 657 ASP A CA 1
ATOM 5171 C C . ASP A 1 657 ? -25.093 -28.615 77.415 1.00 86.25 657 ASP A C 1
ATOM 5173 O O . ASP A 1 657 ? -26.198 -28.692 77.954 1.00 86.25 657 ASP A O 1
ATOM 5177 N N . GLY A 1 658 ? -24.831 -29.257 76.274 1.00 84.19 658 GLY A N 1
ATOM 5178 C CA . GLY A 1 658 ? -25.773 -30.147 75.600 1.00 84.19 658 GLY A CA 1
ATOM 5179 C C . GLY A 1 658 ? -26.502 -29.539 74.403 1.00 84.19 658 GLY A C 1
ATOM 5180 O O . GLY A 1 658 ? -27.505 -30.121 73.995 1.00 84.19 658 GLY A O 1
ATOM 5181 N N . ARG A 1 659 ? -26.001 -28.427 73.832 1.00 91.81 659 ARG A N 1
ATOM 5182 C CA . ARG A 1 659 ? -26.504 -27.795 72.591 1.00 91.81 659 ARG A CA 1
ATOM 5183 C C . ARG A 1 659 ? -27.979 -27.361 72.670 1.00 91.81 659 ARG A C 1
ATOM 5185 O O . ARG A 1 659 ? -28.584 -27.434 73.747 1.00 91.81 659 ARG A O 1
ATOM 5192 N N . ASN A 1 660 ? -28.535 -26.863 71.558 1.00 92.88 660 ASN A N 1
ATOM 5193 C CA . ASN A 1 660 ? -29.934 -26.428 71.416 1.00 92.88 660 ASN A CA 1
ATOM 5194 C C . ASN A 1 660 ? -30.434 -25.533 72.565 1.00 92.88 660 ASN A C 1
ATOM 5196 O O . ASN A 1 660 ? -31.460 -25.801 73.195 1.00 92.88 660 ASN A O 1
ATOM 5200 N N . ARG A 1 661 ? -29.647 -24.517 72.916 1.00 94.69 661 ARG A N 1
ATOM 5201 C CA . ARG A 1 661 ? -29.940 -23.606 74.027 1.00 94.69 661 ARG A CA 1
ATOM 5202 C C . ARG A 1 661 ? -29.221 -22.287 73.840 1.00 94.69 661 ARG A C 1
ATOM 5204 O O . ARG A 1 661 ? -28.270 -22.201 73.064 1.00 94.69 661 ARG A O 1
ATOM 5211 N N . TYR A 1 662 ? -29.630 -21.298 74.622 1.00 95.81 662 TYR A N 1
ATOM 5212 C CA . TYR A 1 662 ? -28.900 -20.049 74.739 1.00 95.81 662 TYR A CA 1
ATOM 5213 C C . TYR A 1 662 ? -28.159 -19.949 76.079 1.00 95.81 662 TYR A C 1
ATOM 5215 O O . TYR A 1 662 ? -28.544 -20.561 77.082 1.00 95.81 662 TYR A O 1
ATOM 5223 N N . ARG A 1 663 ? -27.087 -19.158 76.111 1.00 94.50 663 ARG A N 1
ATOM 5224 C CA . ARG A 1 663 ? -26.394 -18.741 77.335 1.00 94.50 663 ARG A CA 1
ATOM 5225 C C . ARG A 1 663 ? -26.053 -17.259 77.255 1.00 94.50 663 ARG A C 1
ATOM 5227 O O . ARG A 1 663 ? -25.539 -16.800 76.244 1.00 94.50 663 ARG A O 1
ATOM 5234 N N . PHE A 1 664 ? -26.296 -16.538 78.345 1.00 94.50 664 PHE A N 1
ATOM 5235 C CA . PHE A 1 664 ? -25.702 -15.218 78.542 1.00 94.50 664 PHE A CA 1
ATOM 5236 C C . PHE A 1 664 ? -24.234 -15.363 78.918 1.00 94.50 664 PHE A C 1
ATOM 5238 O O . PHE A 1 664 ? -23.875 -16.289 79.655 1.00 94.50 664 PHE A O 1
ATOM 5245 N N . PHE A 1 665 ? -23.409 -14.440 78.439 1.00 91.69 665 PHE A N 1
ATOM 5246 C CA . PHE A 1 665 ? -22.034 -14.324 78.879 1.00 91.69 665 PHE A CA 1
ATOM 5247 C C . PHE A 1 665 ? -21.984 -14.084 80.389 1.00 91.69 665 PHE A C 1
ATOM 5249 O O . PHE A 1 665 ? -22.787 -13.351 80.965 1.00 91.69 665 PHE A O 1
ATOM 5256 N N . LYS A 1 666 ? -21.039 -14.757 81.042 1.00 85.62 666 LYS A N 1
ATOM 5257 C CA . LYS A 1 666 ? -20.659 -14.473 82.421 1.00 85.62 666 LYS A CA 1
ATOM 5258 C C . LYS A 1 666 ? -19.136 -14.527 82.531 1.00 85.62 666 LYS A C 1
ATOM 5260 O O . LYS A 1 666 ? -18.548 -15.438 81.936 1.00 85.62 666 LYS A O 1
ATOM 5265 N N . PRO A 1 667 ? -18.486 -13.630 83.292 1.00 75.44 667 PRO A N 1
ATOM 5266 C CA . PRO A 1 667 ? -17.025 -13.580 83.387 1.00 75.44 667 PRO A CA 1
ATOM 5267 C C . PRO A 1 667 ? -16.361 -14.920 83.757 1.00 75.44 667 PRO A C 1
ATOM 5269 O O . PRO A 1 667 ? -15.301 -15.257 83.226 1.00 75.44 667 PRO A O 1
ATOM 5272 N N . GLU A 1 668 ? -17.006 -15.754 84.580 1.00 73.75 668 GLU A N 1
ATOM 5273 C CA . GLU A 1 668 ? -16.483 -17.065 84.995 1.00 73.75 668 GLU A CA 1
ATOM 5274 C C . GLU A 1 668 ? -16.361 -18.060 83.821 1.00 73.75 668 GLU A C 1
ATOM 5276 O O . GLU A 1 668 ? -15.555 -18.998 83.853 1.00 73.75 668 GLU A O 1
ATOM 5281 N N . MET A 1 669 ? -17.134 -17.859 82.746 1.00 70.88 669 MET A N 1
ATOM 5282 C CA . MET A 1 669 ? -17.079 -18.699 81.545 1.00 70.88 669 MET A CA 1
ATOM 5283 C C . MET A 1 669 ? -15.740 -18.566 80.815 1.00 70.88 669 MET A C 1
ATOM 5285 O O . MET A 1 669 ? -15.247 -19.556 80.258 1.00 70.88 669 MET A O 1
ATOM 5289 N N . GLN A 1 670 ? -15.140 -17.374 80.854 1.00 61.62 670 GLN A N 1
ATOM 5290 C CA . GLN A 1 670 ? -13.868 -17.066 80.207 1.00 61.62 670 GLN A CA 1
ATOM 5291 C C . GLN A 1 670 ? -12.688 -17.717 80.946 1.00 61.62 670 GLN A C 1
ATOM 5293 O O . GLN A 1 670 ? -11.790 -18.268 80.304 1.00 61.62 670 GLN A O 1
ATOM 5298 N N . GLU A 1 671 ? -12.734 -17.768 82.282 1.00 61.38 671 GLU A N 1
ATOM 5299 C CA . GLU A 1 671 ? -11.710 -18.425 83.106 1.00 61.38 671 GLU A CA 1
ATOM 5300 C C . GLU A 1 671 ? -11.646 -19.937 82.866 1.00 61.38 671 GLU A C 1
ATOM 5302 O O . GLU A 1 671 ? -10.563 -20.500 82.689 1.00 61.38 671 GLU A O 1
ATOM 5307 N N . SER A 1 672 ? -12.793 -20.621 82.801 1.00 59.62 672 SER A N 1
ATOM 5308 C CA . SER A 1 672 ? -12.793 -22.073 82.588 1.00 59.62 672 SER A CA 1
ATOM 5309 C C . SER A 1 672 ? -12.409 -22.464 81.148 1.00 59.62 672 SER A C 1
ATOM 5311 O O . SER A 1 672 ? -11.814 -23.527 80.961 1.00 59.62 672 SER A O 1
ATOM 5313 N N . SER A 1 673 ? -12.669 -21.621 80.141 1.00 54.91 673 SER A N 1
ATOM 5314 C CA . SER A 1 673 ? -12.237 -21.882 78.756 1.00 54.91 673 SER A CA 1
ATOM 5315 C C . SER A 1 673 ? -10.725 -21.696 78.606 1.00 54.91 673 SER A C 1
ATOM 5317 O O . SER A 1 673 ? -10.051 -22.566 78.050 1.00 54.91 673 SER A O 1
ATOM 5319 N N . ALA A 1 674 ? -10.167 -20.625 79.186 1.00 63.34 674 ALA A N 1
ATOM 5320 C CA . ALA A 1 674 ? -8.721 -20.410 79.249 1.00 63.34 674 ALA A CA 1
ATOM 5321 C C . ALA A 1 674 ? -8.009 -21.539 80.015 1.00 63.34 674 ALA A C 1
ATOM 5323 O O . ALA A 1 674 ? -6.986 -22.051 79.555 1.00 63.34 674 ALA A O 1
ATOM 5324 N N . ARG A 1 675 ? -8.590 -21.994 81.135 1.00 66.00 675 ARG A N 1
ATOM 5325 C CA . ARG A 1 675 ? -8.083 -23.127 81.922 1.00 66.00 675 ARG A CA 1
ATOM 5326 C C . ARG A 1 675 ? -8.071 -24.433 81.128 1.00 66.00 675 ARG A C 1
ATOM 5328 O O . ARG A 1 675 ? -7.081 -25.156 81.194 1.00 66.00 675 ARG A O 1
ATOM 5335 N N . ASN A 1 676 ? -9.126 -24.738 80.370 1.00 66.25 676 ASN A N 1
ATOM 5336 C CA . ASN A 1 676 ? -9.187 -25.958 79.558 1.00 66.25 676 ASN A CA 1
ATOM 5337 C C . ASN A 1 676 ? -8.152 -25.948 78.426 1.00 66.25 676 ASN A C 1
ATOM 5339 O O . ASN A 1 676 ? -7.464 -26.946 78.234 1.00 66.25 676 ASN A O 1
ATOM 5343 N N . LEU A 1 677 ? -7.974 -24.817 77.736 1.00 66.44 677 LEU A N 1
ATOM 5344 C CA . LEU A 1 677 ? -6.959 -24.675 76.687 1.00 66.44 677 LEU A CA 1
ATOM 5345 C C . LEU A 1 677 ? -5.530 -24.783 77.251 1.00 66.44 677 LEU A C 1
ATOM 5347 O O . LEU A 1 677 ? -4.647 -25.391 76.642 1.00 66.44 677 LEU A O 1
ATOM 5351 N N . GLN A 1 678 ? -5.292 -24.203 78.432 1.00 70.25 678 GLN A N 1
ATOM 5352 C CA . GLN A 1 678 ? -4.027 -24.353 79.154 1.00 70.25 678 GLN A CA 1
ATOM 5353 C C . GLN A 1 678 ? -3.786 -25.807 79.567 1.00 70.25 678 GLN A C 1
ATOM 5355 O O . GLN A 1 678 ? -2.672 -26.301 79.399 1.00 70.25 678 GLN A O 1
ATOM 5360 N N . LEU A 1 679 ? -4.815 -26.503 80.059 1.00 74.19 679 LEU A N 1
ATOM 5361 C CA . LEU A 1 679 ? -4.726 -27.906 80.456 1.00 74.19 679 LEU A CA 1
ATOM 5362 C C . LEU A 1 679 ? -4.473 -28.822 79.254 1.00 74.19 679 LEU A C 1
ATOM 5364 O O . LEU A 1 679 ? -3.610 -29.690 79.336 1.00 74.19 679 LEU A O 1
ATOM 5368 N N . GLU A 1 680 ? -5.161 -28.613 78.130 1.00 76.50 680 GLU A N 1
ATOM 5369 C CA . GLU A 1 680 ? -4.954 -29.398 76.909 1.00 76.50 680 GLU A CA 1
ATOM 5370 C C . GLU A 1 680 ? -3.526 -29.220 76.375 1.00 76.50 680 GLU A C 1
ATOM 5372 O O . GLU A 1 680 ? -2.830 -30.203 76.116 1.00 76.50 680 GLU A O 1
ATOM 5377 N N . ASN A 1 681 ? -3.044 -27.975 76.293 1.00 72.38 681 ASN A N 1
ATOM 5378 C CA . ASN A 1 681 ? -1.664 -27.692 75.901 1.00 72.38 681 ASN A CA 1
ATOM 5379 C C . ASN A 1 681 ? -0.647 -28.291 76.882 1.00 72.38 681 ASN A C 1
ATOM 5381 O O . ASN A 1 681 ? 0.383 -28.817 76.456 1.00 72.38 681 ASN A O 1
ATOM 5385 N N . ALA A 1 682 ? -0.919 -28.227 78.188 1.00 74.44 682 ALA A N 1
ATOM 5386 C CA . ALA A 1 682 ? -0.058 -28.812 79.210 1.00 74.44 682 ALA A CA 1
ATOM 5387 C C . ALA A 1 682 ? -0.005 -30.343 79.101 1.00 74.44 682 ALA A C 1
ATOM 5389 O O . ALA A 1 682 ? 1.085 -30.906 79.141 1.00 74.44 682 ALA A O 1
ATOM 5390 N N . LEU A 1 683 ? -1.142 -31.013 78.892 1.00 77.19 683 LEU A N 1
ATOM 5391 C CA . LEU A 1 683 ? -1.217 -32.466 78.714 1.00 77.19 683 LEU A CA 1
ATOM 5392 C C . LEU A 1 683 ? -0.536 -32.920 77.420 1.00 77.19 683 LEU A C 1
ATOM 5394 O O . LEU A 1 683 ? 0.220 -33.891 77.444 1.00 77.19 683 LEU A O 1
ATOM 5398 N N . ARG A 1 684 ? -0.735 -32.196 76.312 1.00 76.50 684 ARG A N 1
ATOM 5399 C CA . ARG A 1 684 ? -0.085 -32.490 75.026 1.00 76.50 684 ARG A CA 1
ATOM 5400 C C . ARG A 1 684 ? 1.441 -32.392 75.151 1.00 76.50 684 ARG A C 1
ATOM 5402 O O . ARG A 1 684 ? 2.149 -33.321 74.772 1.00 76.50 684 ARG A O 1
ATOM 5409 N N . ARG A 1 685 ? 1.941 -31.336 75.806 1.00 76.94 685 ARG A N 1
ATOM 5410 C CA . ARG A 1 685 ? 3.373 -31.172 76.122 1.00 76.94 685 ARG A CA 1
ATOM 5411 C C . ARG A 1 685 ? 3.894 -32.227 77.101 1.00 76.94 685 ARG A C 1
ATOM 5413 O O . ARG A 1 685 ? 5.016 -32.698 76.933 1.00 76.94 685 ARG A O 1
ATOM 5420 N N . ALA A 1 686 ? 3.119 -32.593 78.122 1.00 79.50 686 ALA A N 1
ATOM 5421 C CA . ALA A 1 686 ? 3.512 -33.602 79.107 1.00 79.50 686 ALA A CA 1
ATOM 5422 C C . ALA A 1 686 ? 3.650 -34.997 78.478 1.00 79.50 686 ALA A C 1
ATOM 5424 O O . ALA A 1 686 ? 4.558 -35.746 78.842 1.00 79.50 686 ALA A O 1
ATOM 5425 N N . LEU A 1 687 ? 2.786 -35.323 77.511 1.00 79.50 687 LEU A N 1
ATOM 5426 C CA . LEU A 1 687 ? 2.862 -36.556 76.733 1.00 79.50 687 LEU A CA 1
ATOM 5427 C C . LEU A 1 687 ? 4.117 -36.582 75.846 1.00 79.50 687 LEU A C 1
ATOM 5429 O O . LEU A 1 687 ? 4.888 -37.534 75.927 1.00 79.50 687 LEU A O 1
ATOM 5433 N N . GLU A 1 688 ? 4.369 -35.521 75.070 1.00 80.06 688 GLU A N 1
ATOM 5434 C CA . GLU A 1 688 ? 5.570 -35.398 74.220 1.00 80.06 688 GLU A CA 1
ATOM 5435 C C . GLU A 1 688 ? 6.875 -35.497 75.020 1.00 80.06 688 GLU A C 1
ATOM 5437 O O . GLU A 1 688 ? 7.859 -36.072 74.560 1.00 80.06 688 GLU A O 1
ATOM 5442 N N . ARG A 1 689 ? 6.891 -34.946 76.238 1.00 81.75 689 ARG A N 1
ATOM 5443 C CA . ARG A 1 689 ? 8.078 -34.897 77.104 1.00 81.75 689 ARG A CA 1
ATOM 5444 C C . ARG A 1 689 ? 8.236 -36.122 78.010 1.00 81.75 689 ARG A C 1
ATOM 5446 O O . ARG A 1 689 ? 9.138 -36.127 78.844 1.00 81.75 689 ARG A O 1
ATOM 5453 N N . GLY A 1 690 ? 7.368 -37.133 77.897 1.00 80.56 690 GLY A N 1
ATOM 5454 C CA . GLY A 1 690 ? 7.418 -38.337 78.737 1.00 80.56 690 GLY A CA 1
ATOM 5455 C C . GLY A 1 690 ? 7.244 -38.054 80.236 1.00 80.56 690 GLY A C 1
ATOM 5456 O O . GLY A 1 690 ? 7.763 -38.786 81.076 1.00 80.56 690 GLY A O 1
ATOM 5457 N N . GLN A 1 691 ? 6.545 -36.971 80.587 1.00 84.44 691 GLN A N 1
ATOM 5458 C CA . GLN A 1 691 ? 6.367 -36.505 81.969 1.00 84.44 691 GLN A CA 1
ATOM 5459 C C . GLN A 1 691 ? 5.190 -37.185 82.683 1.00 84.44 691 GLN A C 1
ATOM 5461 O O . GLN A 1 691 ? 4.927 -36.903 83.851 1.00 84.44 691 GLN A O 1
ATOM 5466 N N . LEU A 1 692 ? 4.486 -38.089 82.001 1.00 83.62 692 LEU A N 1
ATOM 5467 C CA . LEU A 1 692 ? 3.406 -38.894 82.556 1.00 83.62 692 LEU A CA 1
ATOM 5468 C C . LEU A 1 692 ? 3.966 -40.230 83.049 1.00 83.62 692 LEU A C 1
ATOM 5470 O O . LEU A 1 692 ? 4.569 -40.980 82.286 1.00 83.62 692 LEU A O 1
ATOM 5474 N N . GLN A 1 693 ? 3.761 -40.534 84.326 1.00 83.69 693 GLN A N 1
ATOM 5475 C CA . GLN A 1 693 ? 4.206 -41.776 84.949 1.00 83.69 693 GLN A CA 1
ATOM 5476 C C . GLN A 1 693 ? 3.038 -42.488 85.618 1.00 83.69 693 GLN A C 1
ATOM 5478 O O . GLN A 1 693 ? 2.177 -41.862 86.237 1.00 83.69 693 GLN A O 1
ATOM 5483 N N . LEU A 1 694 ? 3.017 -43.812 85.502 1.00 85.81 694 LEU A N 1
ATOM 5484 C CA . LEU A 1 694 ? 1.996 -44.641 86.124 1.00 85.81 694 LEU A CA 1
ATOM 5485 C C . LEU A 1 694 ? 2.406 -44.975 87.559 1.00 85.81 694 LEU A C 1
ATOM 5487 O O . LEU A 1 694 ? 3.451 -45.580 87.791 1.00 85.81 694 LEU A O 1
ATOM 5491 N N . TYR A 1 695 ? 1.576 -44.579 88.515 1.00 86.56 695 TYR A N 1
ATOM 5492 C CA . TYR A 1 695 ? 1.750 -44.863 89.931 1.00 86.56 695 TYR A CA 1
ATOM 5493 C C . TYR A 1 695 ? 0.700 -45.865 90.374 1.00 86.56 695 TYR A C 1
ATOM 5495 O O . TYR A 1 695 ? -0.486 -45.665 90.133 1.00 86.56 695 TYR A O 1
ATOM 5503 N N . TYR A 1 696 ? 1.133 -46.909 91.070 1.00 87.88 696 TYR A N 1
ATOM 5504 C CA . TYR A 1 696 ? 0.226 -47.841 91.724 1.00 87.88 696 TYR A CA 1
ATOM 5505 C C . TYR A 1 696 ? 0.105 -47.456 93.189 1.00 87.88 696 TYR A C 1
ATOM 5507 O O . TYR A 1 696 ? 1.084 -47.510 93.936 1.00 87.88 696 TYR A O 1
ATOM 5515 N N . GLN A 1 697 ? -1.087 -47.035 93.594 1.00 88.94 697 GLN A N 1
ATOM 5516 C CA . GLN A 1 697 ? -1.375 -46.715 94.982 1.00 88.94 697 GLN A CA 1
ATOM 5517 C C . GLN A 1 697 ? -2.006 -47.944 95.650 1.00 88.94 697 GLN A C 1
ATOM 5519 O O . GLN A 1 697 ? -3.079 -48.371 95.216 1.00 88.94 697 GLN A O 1
ATOM 5524 N N . PRO A 1 698 ? -1.362 -48.548 96.668 1.00 87.75 698 PRO A N 1
ATOM 5525 C CA . PRO A 1 698 ? -1.894 -49.737 97.317 1.00 87.75 698 PRO A CA 1
ATOM 5526 C C . PRO A 1 698 ? -3.175 -49.395 98.079 1.00 87.75 698 PRO A C 1
ATOM 5528 O O . PRO A 1 698 ? -3.223 -48.442 98.857 1.00 87.75 698 PRO A O 1
ATOM 5531 N N . GLN A 1 699 ? -4.202 -50.208 97.875 1.00 87.75 699 GLN A N 1
ATOM 5532 C CA . GLN A 1 699 ? -5.417 -50.214 98.674 1.00 87.75 699 GLN A CA 1
ATOM 5533 C C . GLN A 1 699 ? -5.223 -51.241 99.792 1.00 87.75 699 GLN A C 1
ATOM 5535 O O . GLN A 1 699 ? -5.003 -52.426 99.533 1.00 87.75 699 GLN A O 1
ATOM 5540 N N . VAL A 1 700 ? -5.243 -50.780 101.039 1.00 89.38 700 VAL A N 1
ATOM 5541 C CA . VAL A 1 700 ? -4.989 -51.598 102.234 1.00 89.38 700 VAL A CA 1
ATOM 5542 C C . VAL A 1 700 ? -6.280 -51.874 102.996 1.00 89.38 700 VAL A C 1
ATOM 5544 O O . VAL A 1 700 ? -7.101 -50.979 103.192 1.00 89.38 700 VAL A O 1
ATOM 5547 N N . ALA A 1 701 ? -6.450 -53.117 103.444 1.00 84.62 701 ALA A N 1
ATOM 5548 C CA . ALA A 1 701 ? -7.526 -53.508 104.339 1.00 84.62 701 ALA A CA 1
ATOM 5549 C C . ALA A 1 701 ? -7.320 -52.858 105.715 1.00 84.62 701 ALA A C 1
ATOM 5551 O O . ALA A 1 701 ? -6.317 -53.091 106.385 1.00 84.62 701 ALA A O 1
ATOM 5552 N N . MET A 1 702 ? -8.292 -52.055 106.153 1.00 83.50 702 MET A N 1
ATOM 5553 C CA . MET A 1 702 ? -8.182 -51.231 107.368 1.00 83.50 702 MET A CA 1
ATOM 5554 C C . MET A 1 702 ? -8.054 -52.036 108.674 1.00 83.50 702 MET A C 1
ATOM 5556 O O . MET A 1 702 ? -7.564 -51.506 109.664 1.00 83.50 702 MET A O 1
ATOM 5560 N N . LEU A 1 703 ? -8.503 -53.296 108.694 1.00 78.81 703 LEU A N 1
ATOM 5561 C CA . LEU A 1 703 ? -8.570 -54.120 109.909 1.00 78.81 703 LEU A CA 1
ATOM 5562 C C . LEU A 1 703 ? -7.238 -54.776 110.291 1.00 78.81 703 LEU A C 1
ATOM 5564 O O . LEU A 1 703 ? -6.985 -54.986 111.473 1.00 78.81 703 LEU A O 1
ATOM 5568 N N . ASP A 1 704 ? -6.399 -55.112 109.314 1.00 83.81 704 ASP A N 1
ATOM 5569 C CA . ASP A 1 704 ? -5.140 -55.828 109.551 1.00 83.81 704 ASP A CA 1
ATOM 5570 C C . ASP A 1 704 ? -3.954 -55.291 108.734 1.00 83.81 704 ASP A C 1
ATOM 5572 O O . ASP A 1 704 ? -2.853 -55.837 108.802 1.00 83.81 704 ASP A O 1
ATOM 5576 N N . GLY A 1 705 ? -4.162 -54.204 107.983 1.00 80.62 705 GLY A N 1
ATOM 5577 C CA . GLY A 1 705 ? -3.124 -53.489 107.243 1.00 80.62 705 GLY A CA 1
ATOM 5578 C C . GLY A 1 705 ? -2.612 -54.213 105.997 1.00 80.62 705 GLY A C 1
ATOM 5579 O O . GLY A 1 705 ? -1.639 -53.758 105.394 1.00 80.62 705 GLY A O 1
ATOM 5580 N N . ARG A 1 706 ? -3.228 -55.330 105.585 1.00 87.56 706 ARG A N 1
ATOM 5581 C CA . ARG A 1 706 ? -2.787 -56.084 104.402 1.00 87.56 706 ARG A CA 1
ATOM 5582 C C . ARG A 1 706 ? -3.200 -55.376 103.111 1.00 87.56 706 ARG A C 1
ATOM 5584 O O . ARG A 1 706 ? -4.325 -54.903 102.985 1.00 87.56 706 ARG A O 1
ATOM 5591 N N . VAL A 1 707 ? -2.297 -55.308 102.132 1.00 86.00 707 VAL A N 1
ATOM 5592 C CA . VAL A 1 707 ? -2.605 -54.759 100.798 1.00 86.00 707 VAL A CA 1
ATOM 5593 C C . VAL A 1 707 ? -3.547 -55.725 100.075 1.00 86.00 707 VAL A C 1
ATOM 5595 O O . VAL A 1 707 ? -3.194 -56.886 99.879 1.00 86.00 707 VAL A O 1
ATOM 5598 N N . ILE A 1 708 ? -4.736 -55.254 99.692 1.00 89.06 708 ILE A N 1
ATOM 5599 C CA . ILE A 1 708 ? -5.777 -56.052 99.016 1.00 89.06 708 ILE A CA 1
ATOM 5600 C C . ILE A 1 708 ? -5.919 -55.728 97.525 1.00 89.06 708 ILE A C 1
ATOM 5602 O O . ILE A 1 708 ? -6.535 -56.492 96.788 1.00 89.06 708 ILE A O 1
ATOM 5606 N N . GLY A 1 709 ? -5.332 -54.624 97.064 1.00 88.62 709 GLY A N 1
ATOM 5607 C CA . GLY A 1 709 ? -5.341 -54.222 95.661 1.00 88.62 709 GLY A CA 1
ATOM 5608 C C . GLY A 1 709 ? -4.441 -53.017 95.416 1.00 88.62 709 GLY A C 1
ATOM 5609 O O . GLY A 1 709 ? -3.793 -52.518 96.337 1.00 88.62 709 GLY A O 1
ATOM 5610 N N . ALA A 1 710 ? -4.400 -52.534 94.179 1.00 89.69 710 ALA A N 1
ATOM 5611 C CA . ALA A 1 710 ? -3.754 -51.271 93.846 1.00 89.69 710 ALA A CA 1
ATOM 5612 C C . ALA A 1 710 ? -4.539 -50.541 92.752 1.00 89.69 710 ALA A C 1
ATOM 5614 O O . ALA A 1 710 ? -4.973 -51.163 91.783 1.00 89.69 710 ALA A O 1
ATOM 5615 N N . GLU A 1 711 ? -4.692 -49.227 92.897 1.00 89.38 711 GLU A N 1
ATOM 5616 C CA . GLU A 1 711 ? -5.250 -48.360 91.858 1.00 89.38 711 GLU A CA 1
ATOM 5617 C C . GLU A 1 711 ? -4.115 -47.776 91.012 1.00 89.38 711 GLU A C 1
ATOM 5619 O O . GLU A 1 711 ? -3.125 -47.274 91.553 1.00 89.38 711 GLU A O 1
ATOM 5624 N N . ALA A 1 712 ? -4.240 -47.867 89.687 1.00 87.88 712 ALA A N 1
ATOM 5625 C CA . ALA A 1 712 ? -3.255 -47.347 88.747 1.00 87.88 712 ALA A CA 1
ATOM 5626 C C . ALA A 1 712 ? -3.622 -45.909 88.352 1.00 87.88 712 ALA A C 1
ATOM 5628 O O . ALA A 1 712 ? -4.596 -45.678 87.640 1.00 87.88 712 ALA A O 1
ATOM 5629 N N . LEU A 1 713 ? -2.834 -44.937 88.806 1.00 84.25 713 LEU A N 1
ATOM 5630 C CA . LEU A 1 713 ? -3.043 -43.512 88.565 1.00 84.25 713 LEU A CA 1
ATOM 5631 C C . LEU A 1 713 ? -1.941 -42.973 87.656 1.00 84.25 713 LEU A C 1
ATOM 5633 O O . LEU A 1 713 ? -0.756 -43.063 87.980 1.00 84.25 713 LEU A O 1
ATOM 5637 N N . LEU A 1 714 ? -2.319 -42.363 86.534 1.00 82.62 714 LEU A N 1
ATOM 5638 C CA . LEU A 1 714 ? -1.371 -41.658 85.677 1.00 82.62 714 LEU A CA 1
ATOM 5639 C C . LEU A 1 714 ? -1.110 -40.264 86.265 1.00 82.62 714 LEU A C 1
ATOM 5641 O O . LEU A 1 714 ? -2.011 -39.429 86.330 1.00 82.62 714 LEU A O 1
ATOM 5645 N N . ARG A 1 715 ? 0.116 -40.007 86.725 1.00 81.81 715 ARG A N 1
ATOM 5646 C CA . ARG A 1 715 ? 0.518 -38.737 87.341 1.00 81.81 715 ARG A CA 1
ATOM 5647 C C . ARG A 1 715 ? 1.516 -38.001 86.455 1.00 81.81 715 ARG A C 1
ATOM 5649 O O . ARG A 1 715 ? 2.473 -38.593 85.966 1.00 81.81 715 ARG A O 1
ATOM 5656 N N . CYS A 1 716 ? 1.308 -36.699 86.277 1.00 77.69 716 CYS A N 1
ATOM 5657 C CA . CYS A 1 716 ? 2.263 -35.82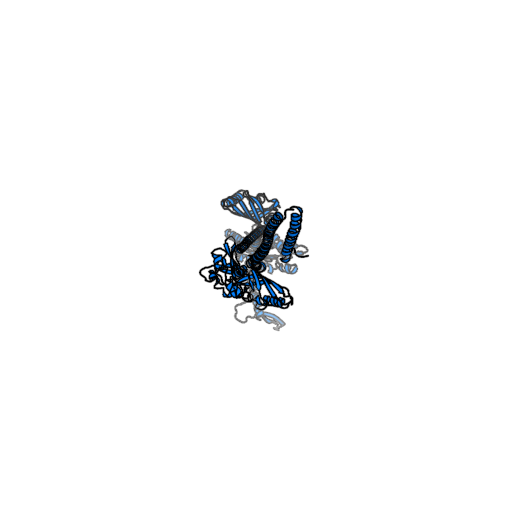9 85.597 1.00 77.69 716 CYS A CA 1
ATOM 5658 C C . CYS A 1 716 ? 3.310 -35.329 86.600 1.00 77.69 716 CYS A C 1
ATOM 5660 O O . CYS A 1 716 ? 2.955 -34.659 87.570 1.00 77.69 716 CYS A O 1
ATOM 5662 N N . ILE A 1 717 ? 4.585 -35.651 86.383 1.00 74.12 717 ILE A N 1
ATOM 5663 C CA . ILE A 1 717 ? 5.691 -35.257 87.262 1.00 74.12 717 ILE A CA 1
ATOM 5664 C C . ILE A 1 717 ? 6.534 -34.196 86.572 1.00 74.12 717 ILE A C 1
ATOM 5666 O O . ILE A 1 717 ? 7.239 -34.462 85.600 1.00 74.12 717 ILE A O 1
ATOM 5670 N N . TYR A 1 718 ? 6.493 -32.987 87.123 1.00 67.06 718 TYR A N 1
ATOM 5671 C CA . TYR A 1 718 ? 7.367 -31.894 86.720 1.00 67.06 718 TYR A CA 1
ATOM 5672 C C . TYR A 1 718 ? 8.737 -32.080 87.386 1.00 67.06 718 TYR A C 1
ATOM 5674 O O . TYR A 1 718 ? 8.853 -32.022 88.610 1.00 67.06 718 TYR A O 1
ATOM 5682 N N . ARG A 1 719 ? 9.787 -32.326 86.595 1.00 54.94 719 ARG A N 1
ATOM 5683 C CA . ARG A 1 719 ? 11.173 -32.181 87.058 1.00 54.94 719 ARG A CA 1
ATOM 5684 C C . ARG A 1 719 ? 11.596 -30.735 86.779 1.00 54.94 719 ARG A C 1
ATOM 5686 O O . ARG A 1 719 ? 11.725 -30.381 85.616 1.00 54.94 719 ARG A O 1
ATOM 5693 N N . GLU A 1 720 ? 11.777 -29.974 87.865 1.00 46.88 720 GLU A N 1
ATOM 5694 C CA . GLU A 1 720 ? 12.258 -28.576 88.000 1.00 46.88 720 GLU A CA 1
ATOM 5695 C C . GLU A 1 720 ? 11.202 -27.483 88.329 1.00 46.88 720 GLU A C 1
ATOM 5697 O O . GLU A 1 720 ? 10.312 -27.176 87.545 1.00 46.88 720 GLU A O 1
ATOM 5702 N N . THR A 1 721 ? 11.383 -26.924 89.543 1.00 39.19 721 THR A N 1
ATOM 5703 C CA . THR A 1 721 ? 10.820 -25.744 90.259 1.00 39.19 721 THR A CA 1
ATOM 5704 C C . THR A 1 721 ? 9.291 -25.513 90.394 1.00 39.19 721 THR A C 1
ATOM 5706 O O . THR A 1 721 ? 8.536 -25.644 89.436 1.00 39.19 721 THR A O 1
ATOM 5709 N N . PRO A 1 722 ? 8.801 -25.131 91.603 1.00 44.72 722 PRO A N 1
ATOM 5710 C CA . PRO A 1 722 ? 7.382 -25.122 91.952 1.00 44.72 722 PRO A CA 1
ATOM 5711 C C . PRO A 1 722 ? 6.697 -23.810 91.552 1.00 44.72 722 PRO A C 1
ATOM 5713 O O . PRO A 1 722 ? 7.014 -22.748 92.082 1.00 44.72 722 PRO A O 1
ATOM 5716 N N . GLN A 1 723 ? 5.691 -23.888 90.683 1.00 39.62 723 GLN A N 1
ATOM 5717 C CA . GLN A 1 723 ? 4.713 -22.801 90.540 1.00 39.62 723 GLN A CA 1
ATOM 5718 C C . GLN A 1 723 ? 3.281 -23.276 90.268 1.00 39.62 723 GLN A C 1
ATOM 5720 O O . GLN A 1 723 ? 2.452 -22.519 89.780 1.00 39.62 723 GLN A O 1
ATOM 5725 N N . PHE A 1 724 ? 2.960 -24.518 90.637 1.00 39.88 724 PHE A N 1
ATOM 5726 C CA . PHE A 1 724 ? 1.596 -25.036 90.555 1.00 39.88 724 PHE A CA 1
ATOM 5727 C C . PHE A 1 724 ? 1.219 -25.746 91.852 1.00 39.88 724 PHE A C 1
ATOM 5729 O O . PHE A 1 724 ? 1.302 -26.967 91.974 1.00 39.88 724 PHE A O 1
ATOM 5736 N N . THR A 1 725 ? 0.797 -24.962 92.841 1.00 33.12 725 THR A N 1
ATOM 5737 C CA . THR A 1 725 ? 0.039 -25.484 93.977 1.00 33.12 725 THR A CA 1
ATOM 5738 C C . THR A 1 725 ? -1.383 -25.755 93.487 1.00 33.12 725 THR A C 1
ATOM 5740 O O . THR A 1 725 ? -2.179 -24.836 93.315 1.00 33.12 725 THR A O 1
ATOM 5743 N N . LEU A 1 726 ? -1.702 -27.023 93.218 1.00 33.94 726 LEU A N 1
ATOM 5744 C CA . LEU A 1 726 ? -3.083 -27.491 93.102 1.00 33.94 726 LEU A CA 1
ATOM 5745 C C . LEU A 1 726 ? -3.682 -27.514 94.512 1.00 33.94 726 LEU A C 1
ATOM 5747 O O . LEU A 1 726 ? -3.508 -28.479 95.256 1.00 33.94 726 LEU A O 1
ATOM 5751 N N . THR A 1 727 ? -4.354 -26.436 94.902 1.00 30.52 727 THR A N 1
ATOM 5752 C CA . THR A 1 727 ? -5.155 -26.417 96.127 1.00 30.52 727 THR A CA 1
ATOM 5753 C C . THR A 1 727 ? -6.402 -27.272 95.896 1.00 30.52 727 THR A C 1
ATOM 5755 O O . THR A 1 727 ? -7.364 -26.837 95.267 1.00 30.52 727 THR A O 1
ATOM 5758 N N . ASN A 1 728 ? -6.373 -28.515 96.379 1.00 29.61 728 ASN A N 1
ATOM 5759 C CA . ASN A 1 728 ? -7.564 -29.348 96.520 1.00 29.61 728 ASN A CA 1
ATOM 5760 C C . ASN A 1 728 ? -8.423 -28.783 97.658 1.00 29.61 728 ASN A C 1
ATOM 5762 O O . ASN A 1 728 ? -8.092 -28.972 98.826 1.00 29.61 728 ASN A O 1
ATOM 5766 N N . TYR A 1 729 ? -9.539 -28.134 97.328 1.00 29.25 729 TYR A N 1
ATOM 5767 C CA . TYR A 1 729 ? -10.652 -28.011 98.266 1.00 29.25 729 TYR A CA 1
ATOM 5768 C C . TYR A 1 729 ? -11.490 -29.289 98.176 1.00 29.25 729 TYR A C 1
ATOM 5770 O O . TYR A 1 729 ? -12.319 -29.443 97.283 1.00 29.25 729 TYR A O 1
ATOM 5778 N N . TYR A 1 730 ? -11.248 -30.217 99.102 1.00 28.14 730 TYR A N 1
ATOM 5779 C CA . TYR A 1 730 ? -12.292 -31.133 99.551 1.00 28.14 730 TYR A CA 1
ATOM 5780 C C . TYR A 1 730 ? -13.206 -30.327 100.477 1.00 28.14 730 TYR A C 1
ATOM 5782 O O . TYR A 1 730 ? -12.787 -29.968 101.577 1.00 28.14 730 TYR A O 1
ATOM 5790 N N . ASN A 1 731 ? -14.423 -30.022 100.028 1.00 28.89 731 ASN A N 1
ATOM 5791 C CA . ASN A 1 731 ? -15.506 -29.679 100.942 1.00 28.89 731 ASN A CA 1
ATOM 5792 C C . ASN A 1 731 ? -16.230 -30.960 101.357 1.00 28.89 731 ASN A C 1
ATOM 5794 O O . ASN A 1 731 ? -16.390 -31.891 100.565 1.00 28.89 731 ASN A O 1
ATOM 5798 N N . SER A 1 732 ? -16.578 -30.956 102.638 1.00 32.44 732 SER A N 1
ATOM 5799 C CA . SER A 1 732 ? -17.452 -31.890 103.341 1.00 32.44 732 SER A CA 1
ATOM 5800 C C . SER A 1 732 ? -18.893 -31.781 102.862 1.00 32.44 732 SER A C 1
ATOM 5802 O O . SER A 1 732 ? -19.248 -30.714 102.305 1.00 32.44 732 SER A O 1
#

Solvent-accessible surface area (backbone atoms only — not comparable to full-atom values): 38705 Å² total; per-residue (Å²): 129,80,59,74,79,41,76,67,26,50,52,49,55,51,50,53,53,52,50,50,51,56,53,56,54,52,57,50,48,70,76,71,46,89,50,72,72,60,42,55,55,49,51,53,53,47,53,54,50,47,53,54,53,53,52,52,52,52,50,52,54,52,52,54,52,50,57,45,55,51,49,57,53,48,52,52,48,53,62,49,61,32,90,74,42,16,36,36,31,30,33,76,87,75,51,34,60,75,46,68,31,69,43,39,28,62,73,34,62,37,54,72,74,59,47,55,74,44,42,68,71,81,33,35,32,80,89,46,40,67,63,51,50,53,54,52,49,38,33,74,73,66,78,37,66,50,53,73,48,79,43,48,30,42,26,70,90,66,48,79,39,36,29,38,39,41,36,36,59,42,62,43,99,86,70,48,74,58,34,33,42,37,40,36,30,81,38,44,69,59,52,53,53,50,51,52,51,51,49,50,53,22,39,53,46,13,43,53,47,36,55,52,42,58,73,73,42,85,44,68,87,58,34,46,41,48,42,15,37,26,37,21,79,39,29,64,29,41,25,19,32,35,25,39,50,37,88,87,77,37,36,37,43,78,77,26,58,31,58,60,67,60,71,63,61,67,87,53,73,37,25,45,49,70,88,42,80,50,5,57,19,55,61,11,43,8,54,68,69,69,39,70,31,81,36,43,46,31,70,77,37,78,55,37,55,97,44,30,73,60,26,62,77,59,49,39,23,11,37,40,23,35,43,28,39,45,90,90,37,77,44,25,36,42,37,38,25,25,64,39,61,65,61,69,41,75,70,50,48,51,53,53,51,49,43,36,49,53,52,21,52,44,48,43,49,45,51,51,52,52,52,49,53,53,50,52,52,53,50,54,49,52,54,48,53,54,45,69,33,84,47,17,36,38,35,21,36,68,89,44,27,26,72,46,62,25,55,25,33,28,71,71,35,61,46,51,61,90,78,40,57,72,36,50,72,70,78,32,60,52,73,82,66,58,72,67,58,56,49,54,47,51,48,33,29,74,74,69,40,37,39,74,49,82,45,57,30,29,29,72,89,67,54,73,46,45,28,45,40,37,39,38,58,40,56,50,101,86,68,48,68,52,31,33,42,37,38,34,40,80,40,52,68,59,55,51,51,54,51,49,50,56,45,59,67,34,25,31,88,82,54,67,31,32,15,61,62,42,42,52,55,54,46,54,52,47,50,59,49,26,68,74,67,74,41,35,27,30,36,35,29,35,37,46,51,66,49,66,59,44,29,77,73,67,33,59,68,57,45,50,55,50,49,34,51,48,44,54,57,55,60,72,74,50,57,92,83,36,44,63,26,39,74,52,97,61,36,34,39,38,38,37,69,73,26,48,73,69,55,45,49,57,51,49,54,51,47,45,58,61,50,44,44,77,42,79,57,96,93,47,81,45,73,42,41,32,15,25,2,30,15,40,38,66,86,49,26,90,49,69,69,48,24,51,51,33,3,45,57,15,14,55,48,16,45,72,76,70,36,69,35,70,28,68,48,53,77,70,59,57,55,56,52,53,49,48,56,51,48,52,53,48,52,56,51,31,58,77,65,64,28,60,43,81,41,72,48,72,41,57,41,86,90,79,67,48,73,77,50,65,50,82,41,82,42,77,57,83,87,78,84,93,86,76,85,81,81,80,80,81,79,132

Nearest PDB structures (foldseek):
  4urs-assembly1_A  TM=9.618E-01  e=5.564E-15  Thermotoga maritima
  4urg-assembly1_A  TM=9.618E-01  e=2.565E-14  Thermotoga maritima
  4urq-assembly1_Z  TM=9.540E-01  e=3.721E-13  Thermotoga maritima
  6zxc-assembly2_D  TM=8.706E-01  e=4.938E-14  Leptospira biflexa serovar Patoc strain 'Patoc 1 (Paris)'
  6et7-assembly1_B  TM=2.917E-01  e=1.085E-26  Idiomarina sp. A28L